Protein AF-0000000075217038 (afdb_homodimer)

pLDDT: mean 96.41, std 2.72, range [82.31, 98.81]

Foldseek 3Di:
DFFADADPVLLVVVLVVLLVVLLVQAPFEWEFDDAEQFAAEEEEAAADPCVVSLVLLCCVAGNVFQEAEEAAPVVCVVPVVSSRSRYDHAHPPDPVRNVVVLVVLLVCSLVRGHYYYHQLRDHDHLPDDQRDGDLSSLVSCVSNVHWYWYKYWDKDCPPHPHIYIYIYTDDTDHSVPADDDDSVVSRVRVSVVNRVVNVVRVVCVVVVVRVSIDTDSSHRD/DFFADADPVLLVVVLVVLLVVLLVQAPFEWEFDDAEQFAAEEEEAAADPCVVSLVLLCCVAGNVFQEAEEAAPVVCVVPVVSSRSRYDYAHPPDPVRNVVVLVVLLVCSLVRGHYYYHQLRDHDHLPDDQRDGDLSSLVSCVSNVHWYWYKYWDKDCPPHPHIYIYIYTDDTDHSVPADDDDSVVSRVRVSVVNRVVNVVRVVCVVVVVRVSIDTDSSHRD

Solvent-accessible surface area (backbone atoms only — not comparable to full-atom values): 22590 Å² total; per-residue (Å²): 118,51,72,50,54,66,32,73,68,55,42,53,55,46,50,56,50,48,24,50,49,48,52,73,60,29,69,45,35,32,39,27,66,68,84,57,78,63,58,30,37,36,36,33,70,37,32,44,56,53,49,65,59,50,50,52,34,40,27,58,50,68,31,63,45,66,47,29,34,61,36,49,40,69,54,40,68,75,41,54,70,42,22,33,59,22,25,23,22,32,41,89,88,39,70,70,44,37,51,52,33,44,50,49,52,23,51,42,39,65,70,63,23,22,39,37,39,42,44,54,78,51,74,40,40,79,82,61,73,76,57,60,64,51,51,60,59,54,53,32,31,55,75,38,70,36,37,35,33,41,33,25,73,47,72,48,44,48,80,34,88,38,33,32,39,40,37,40,38,44,70,74,38,47,62,90,75,43,63,56,94,47,60,67,44,33,34,51,43,50,27,50,52,49,37,51,48,37,50,48,51,49,51,30,59,60,68,65,57,59,81,74,43,39,60,31,60,54,58,52,106,119,51,72,49,53,68,32,73,67,54,41,52,54,47,49,56,51,48,25,51,49,50,51,73,60,28,69,44,33,33,39,26,67,65,84,58,77,64,59,29,39,36,35,34,70,38,33,41,55,54,49,65,61,51,51,51,34,41,27,58,49,67,31,63,45,66,46,30,34,61,36,48,39,68,54,39,69,74,43,53,70,41,22,31,57,23,26,24,21,32,40,88,87,40,71,72,43,36,50,50,33,45,50,51,53,23,52,42,39,65,70,63,23,23,39,37,40,41,43,51,76,51,75,40,41,80,82,61,73,76,56,60,65,51,53,60,59,53,53,31,31,54,75,37,68,35,37,35,32,40,34,25,72,47,71,48,43,48,81,35,89,36,34,30,39,40,37,40,40,44,72,74,38,45,62,89,75,41,64,56,93,46,58,68,43,33,35,52,43,49,27,50,52,48,36,51,50,38,50,48,51,50,51,29,58,61,67,66,56,59,82,74,44,40,60,31,58,56,59,54,108

Structure (mmCIF, N/CA/C/O backbone):
data_AF-0000000075217038-model_v1
#
loop_
_entity.id
_entity.type
_entity.pdbx_description
1 polymer '1-acyl-sn-glycerol-3-phosphate acyltransferase'
#
loop_
_atom_site.group_PDB
_atom_site.id
_atom_site.type_symbol
_atom_site.label_atom_id
_atom_site.label_alt_id
_atom_site.label_comp_id
_atom_site.label_asym_id
_atom_site.label_entity_id
_atom_site.label_seq_id
_atom_site.pdbx_PDB_ins_code
_atom_site.Cartn_x
_atom_site.Cartn_y
_atom_site.Cartn_z
_atom_site.occupancy
_atom_site.B_iso_or_equiv
_atom_site.auth_seq_id
_atom_site.auth_comp_id
_atom_site.auth_asym_id
_atom_site.auth_atom_id
_atom_site.pdbx_PDB_model_num
ATOM 1 N N . MET A 1 1 ? 16.422 29.891 5.844 1 90.56 1 MET A N 1
ATOM 2 C CA . MET A 1 1 ? 15.031 29.453 5.77 1 90.56 1 MET A CA 1
ATOM 3 C C . MET A 1 1 ? 14.305 30.125 4.609 1 90.56 1 MET A C 1
ATOM 5 O O . MET A 1 1 ? 14.477 31.328 4.387 1 90.56 1 MET A O 1
ATOM 9 N N . ILE A 1 2 ? 13.648 29.359 3.803 1 92.81 2 ILE A N 1
ATOM 10 C CA . ILE A 1 2 ? 12.805 29.859 2.727 1 92.81 2 ILE A CA 1
ATOM 11 C C . ILE A 1 2 ? 11.367 30.016 3.225 1 92.81 2 ILE A C 1
ATOM 13 O O . ILE A 1 2 ? 10.727 29.031 3.604 1 92.81 2 ILE A O 1
ATOM 17 N N . LYS A 1 3 ? 10.883 31.25 3.178 1 95.44 3 LYS A N 1
ATOM 18 C CA . LYS A 1 3 ? 9.531 31.516 3.664 1 95.44 3 LYS A CA 1
ATOM 19 C C . LYS A 1 3 ? 8.492 31.234 2.584 1 95.44 3 LYS A C 1
ATOM 21 O O . LYS A 1 3 ? 8.805 31.25 1.393 1 95.44 3 LYS A O 1
ATOM 26 N N . ALA A 1 4 ? 7.234 31 3.023 1 96.19 4 ALA A N 1
ATOM 27 C CA . ALA A 1 4 ? 6.117 30.781 2.105 1 96.19 4 ALA A CA 1
ATOM 28 C C . ALA A 1 4 ? 5.781 32.062 1.349 1 96.19 4 ALA A C 1
ATOM 30 O O . ALA A 1 4 ? 6.004 33.156 1.854 1 96.19 4 ALA A O 1
ATOM 31 N N . LYS A 1 5 ? 5.375 31.953 0.187 1 95.5 5 LYS A N 1
ATOM 32 C CA . LYS A 1 5 ? 4.871 33.031 -0.648 1 95.5 5 LYS A CA 1
ATOM 33 C C . LYS A 1 5 ? 3.559 32.656 -1.324 1 95.5 5 LYS A C 1
ATOM 35 O O . LYS A 1 5 ? 3.516 32.438 -2.539 1 95.5 5 LYS A O 1
ATOM 40 N N . LYS A 1 6 ? 2.461 32.688 -0.575 1 96.44 6 LYS A N 1
ATOM 41 C CA . LYS A 1 6 ? 1.181 32.125 -1.015 1 96.44 6 LYS A CA 1
ATOM 42 C C . LYS A 1 6 ? 0.588 32.969 -2.15 1 96.44 6 LYS A C 1
ATOM 44 O O . LYS A 1 6 ? 0.735 34.188 -2.174 1 96.44 6 LYS A O 1
ATOM 49 N N . SER A 1 7 ? 0.036 32.281 -3.014 1 96.38 7 SER A N 1
ATOM 50 C CA . SER A 1 7 ? -0.733 32.875 -4.105 1 96.38 7 SER A CA 1
ATOM 51 C C . SER A 1 7 ? -2.135 32.281 -4.18 1 96.38 7 SER A C 1
ATOM 53 O O . SER A 1 7 ? -2.299 31.109 -4.504 1 96.38 7 SER A O 1
ATOM 55 N N . ARG A 1 8 ? -3.145 33.156 -3.941 1 95.06 8 ARG A N 1
ATOM 56 C CA . ARG A 1 8 ? -4.527 32.688 -3.898 1 95.06 8 ARG A CA 1
ATOM 57 C C . ARG A 1 8 ? -4.949 32.094 -5.234 1 95.06 8 ARG A C 1
ATOM 59 O O . ARG A 1 8 ? -5.645 31.078 -5.277 1 95.06 8 ARG A O 1
ATOM 66 N N . SER A 1 9 ? -4.508 32.75 -6.246 1 96.5 9 SER A N 1
ATOM 67 C CA . SER A 1 9 ? -4.844 32.25 -7.582 1 96.5 9 SER A CA 1
ATOM 68 C C . SER A 1 9 ? -4.18 30.922 -7.859 1 96.5 9 SER A C 1
ATOM 70 O O . SER A 1 9 ? -4.809 30.016 -8.422 1 96.5 9 SER A O 1
ATOM 72 N N . PHE A 1 10 ? -2.986 30.828 -7.488 1 96.69 10 PHE A N 1
ATOM 73 C CA . PHE A 1 10 ? -2.283 29.562 -7.688 1 96.69 10 PHE A CA 1
ATOM 74 C C . PHE A 1 10 ? -2.898 28.453 -6.84 1 96.69 10 PHE A C 1
ATOM 76 O O . PHE A 1 10 ? -3.066 27.328 -7.305 1 96.69 10 PHE A O 1
ATOM 83 N N . GLU A 1 11 ? -3.227 28.766 -5.617 1 96.94 11 GLU A N 1
ATOM 84 C CA . GLU A 1 11 ? -3.865 27.781 -4.742 1 96.94 11 GLU A CA 1
ATOM 85 C C . GLU A 1 11 ? -5.16 27.25 -5.355 1 96.94 11 GLU A C 1
ATOM 87 O O . GLU A 1 11 ? -5.438 26.062 -5.293 1 96.94 11 GLU A O 1
ATOM 92 N N . TRP A 1 12 ? -5.863 28.156 -5.91 1 95.88 12 TRP A N 1
ATOM 93 C CA . TRP A 1 12 ? -7.129 27.781 -6.531 1 95.88 12 TRP A CA 1
ATOM 94 C C . TRP A 1 12 ? -6.898 26.859 -7.727 1 95.88 12 TRP A C 1
ATOM 96 O O . TRP A 1 12 ? -7.48 25.781 -7.801 1 95.88 12 TRP A O 1
ATOM 106 N N . MET A 1 13 ? -6.02 27.312 -8.578 1 97.06 13 MET A N 1
ATOM 107 C CA . MET A 1 13 ? -5.715 26.5 -9.758 1 97.06 13 MET A CA 1
ATOM 108 C C . MET A 1 13 ? -5.164 25.141 -9.352 1 97.06 13 MET A C 1
ATOM 110 O O . MET A 1 13 ? -5.559 24.125 -9.914 1 97.06 13 MET A O 1
ATOM 114 N N . PHE A 1 14 ? -4.297 25.172 -8.414 1 96.94 14 PHE A N 1
ATOM 115 C CA . PHE A 1 14 ? -3.662 23.938 -7.992 1 96.94 14 PHE A CA 1
ATOM 116 C C . PHE A 1 14 ? -4.68 23 -7.348 1 96.94 14 PHE A C 1
ATOM 118 O O . PHE A 1 14 ? -4.59 21.781 -7.496 1 96.94 14 PHE A O 1
ATOM 125 N N . SER A 1 15 ? -5.641 23.531 -6.605 1 96.56 15 SER A N 1
ATOM 126 C CA . SER A 1 15 ? -6.637 22.688 -5.953 1 96.56 15 SER A CA 1
ATOM 127 C C . SER A 1 15 ? -7.469 21.922 -6.977 1 96.56 15 SER A C 1
ATOM 129 O O . SER A 1 15 ? -7.84 20.766 -6.75 1 96.56 15 SER A O 1
ATOM 131 N N . LEU A 1 16 ? -7.777 22.531 -8.141 1 96.25 16 LEU A N 1
ATOM 132 C CA . LEU A 1 16 ? -8.5 21.844 -9.211 1 96.25 16 LEU A CA 1
ATOM 133 C C . LEU A 1 16 ? -7.664 20.719 -9.797 1 96.25 16 LEU A C 1
ATOM 135 O O . LEU A 1 16 ? -8.164 19.609 -9.977 1 96.25 16 LEU A O 1
ATOM 139 N N . TYR A 1 17 ? -6.492 21.109 -10.023 1 97.31 17 TYR A N 1
ATOM 140 C CA . TYR A 1 17 ? -5.559 20.125 -10.555 1 97.31 17 TYR A CA 1
ATOM 141 C C . TYR A 1 17 ? -5.391 18.953 -9.578 1 97.31 17 TYR A C 1
ATOM 143 O O . TYR A 1 17 ? -5.453 17.797 -9.977 1 97.31 17 TYR A O 1
ATOM 151 N N . ASN A 1 18 ? -5.121 19.281 -8.297 1 96.88 18 ASN A N 1
ATOM 152 C CA . ASN A 1 18 ? -4.891 18.25 -7.289 1 96.88 18 ASN A CA 1
ATOM 153 C C . ASN A 1 18 ? -6.125 17.375 -7.09 1 96.88 18 ASN A C 1
ATOM 155 O O . ASN A 1 18 ? -6.012 16.188 -6.84 1 96.88 18 ASN A O 1
ATOM 159 N N . THR A 1 19 ? -7.309 17.969 -7.156 1 97.25 19 THR A N 1
ATOM 160 C CA . THR A 1 19 ? -8.531 17.172 -7.082 1 97.25 19 THR A CA 1
ATOM 161 C C . THR A 1 19 ? -8.586 16.156 -8.211 1 97.25 19 THR A C 1
ATOM 163 O O . THR A 1 19 ? -8.867 14.977 -7.977 1 97.25 19 THR A O 1
ATOM 166 N N . TRP A 1 20 ? -8.297 16.672 -9.375 1 97.38 20 TRP A N 1
ATOM 167 C CA . TRP A 1 20 ? -8.25 15.766 -10.523 1 97.38 20 TRP A CA 1
ATOM 168 C C . TRP A 1 20 ? -7.219 14.664 -10.312 1 97.38 20 TRP A C 1
ATOM 170 O O . TRP A 1 20 ? -7.5 13.492 -10.547 1 97.38 20 TRP A O 1
ATOM 180 N N . LEU A 1 21 ? -6.066 15.07 -9.867 1 96.94 21 LEU A N 1
ATOM 181 C CA . LEU A 1 21 ? -4.969 14.133 -9.656 1 96.94 21 LEU A CA 1
ATOM 182 C C . LEU A 1 21 ? -5.348 13.07 -8.625 1 96.94 21 LEU A C 1
ATOM 184 O O . LEU A 1 21 ? -5.098 11.883 -8.836 1 96.94 21 LEU A O 1
ATOM 188 N N . LEU A 1 22 ? -5.934 13.43 -7.496 1 97.44 22 LEU A N 1
ATOM 189 C CA . LEU A 1 22 ? -6.355 12.508 -6.449 1 97.44 22 LEU A CA 1
ATOM 190 C C . LEU A 1 22 ? -7.441 11.562 -6.965 1 97.44 22 LEU A C 1
ATOM 192 O O . LEU A 1 22 ? -7.391 10.359 -6.711 1 97.44 22 LEU A O 1
ATOM 196 N N . ARG A 1 23 ? -8.359 12.07 -7.777 1 96.5 23 ARG A N 1
ATOM 197 C CA . ARG A 1 23 ? -9.477 11.281 -8.281 1 96.5 23 ARG A CA 1
ATOM 198 C C . ARG A 1 23 ? -9.008 10.25 -9.297 1 96.5 23 ARG A C 1
ATOM 200 O O . ARG A 1 23 ? -9.586 9.164 -9.406 1 96.5 23 ARG A O 1
ATOM 207 N N . THR A 1 24 ? -7.984 10.617 -9.992 1 96.5 24 THR A N 1
ATOM 208 C CA . THR A 1 24 ? -7.531 9.711 -11.039 1 96.5 24 THR A CA 1
ATOM 209 C C . THR A 1 24 ? -6.484 8.742 -10.5 1 96.5 24 THR A C 1
ATOM 211 O O . THR A 1 24 ? -6.23 7.695 -11.102 1 96.5 24 THR A O 1
ATOM 214 N N . SER A 1 25 ? -5.867 9.062 -9.398 1 97.38 25 SER A N 1
ATOM 215 C CA . SER A 1 25 ? -4.789 8.234 -8.867 1 97.38 25 SER A CA 1
ATOM 216 C C . SER A 1 25 ? -5.316 7.207 -7.871 1 97.38 25 SER A C 1
ATOM 218 O O . SER A 1 25 ? -4.68 6.176 -7.641 1 97.38 25 SER A O 1
ATOM 220 N N . PHE A 1 26 ? -6.465 7.5 -7.223 1 98.06 26 PHE A N 1
ATOM 221 C CA . PHE A 1 26 ? -6.984 6.629 -6.176 1 98.06 26 PHE A CA 1
ATOM 222 C C . PHE A 1 26 ? -8.375 6.125 -6.531 1 98.06 26 PHE A C 1
ATOM 224 O O . PHE A 1 26 ? -9.156 6.84 -7.172 1 98.06 26 PHE A O 1
ATOM 231 N N . HIS A 1 27 ? -8.656 4.859 -6.133 1 97.69 27 HIS A N 1
ATOM 232 C CA . HIS A 1 27 ? -10.008 4.336 -6.281 1 97.69 27 HIS A CA 1
ATOM 233 C C . HIS A 1 27 ? -11 5.105 -5.418 1 97.69 27 HIS A C 1
ATOM 235 O O . HIS A 1 27 ? -12.086 5.453 -5.875 1 97.69 27 HIS A O 1
ATOM 241 N N . ARG A 1 28 ? -10.594 5.324 -4.16 1 97.31 28 ARG A N 1
ATOM 242 C CA . ARG A 1 28 ? -11.422 6.062 -3.217 1 97.31 28 ARG A CA 1
ATOM 243 C C . ARG A 1 28 ? -10.57 6.691 -2.117 1 97.31 28 ARG A C 1
ATOM 245 O O . ARG A 1 28 ? -9.531 6.145 -1.737 1 97.31 28 ARG A O 1
ATOM 252 N N . LEU A 1 29 ? -11.023 7.797 -1.662 1 98.31 29 LEU A N 1
ATOM 253 C CA . LEU A 1 29 ? -10.484 8.445 -0.471 1 98.31 29 LEU A CA 1
ATOM 254 C C . LEU A 1 29 ? -11.484 8.383 0.679 1 98.31 29 LEU A C 1
ATOM 256 O O . LEU A 1 29 ? -12.688 8.57 0.473 1 98.31 29 LEU A O 1
ATOM 260 N N . HIS A 1 30 ? -11.008 8.086 1.833 1 98.5 30 HIS A N 1
ATOM 261 C CA . HIS A 1 30 ? -11.852 7.914 3.01 1 98.5 30 HIS A CA 1
ATOM 262 C C . HIS A 1 30 ? -11.398 8.812 4.152 1 98.5 30 HIS A C 1
ATOM 264 O O . HIS A 1 30 ? -10.195 8.938 4.41 1 98.5 30 HIS A O 1
ATOM 270 N N . VAL A 1 31 ? -12.359 9.445 4.805 1 98.38 31 VAL A N 1
ATOM 271 C CA . VAL A 1 31 ? -12.055 10.289 5.957 1 98.38 31 VAL A CA 1
ATOM 272 C C . VAL A 1 31 ? -12.922 9.875 7.145 1 98.38 31 VAL A C 1
ATOM 274 O O . VAL A 1 31 ? -14.102 9.578 6.984 1 98.38 31 VAL A O 1
ATOM 277 N N . ARG A 1 32 ? -12.336 9.781 8.273 1 98.31 32 ARG A N 1
ATOM 278 C CA . ARG A 1 32 ? -13.078 9.594 9.508 1 98.31 32 ARG A CA 1
ATOM 279 C C . ARG A 1 32 ? -12.609 10.57 10.586 1 98.31 32 ARG A C 1
ATOM 281 O O . ARG A 1 32 ? -11.484 11.07 10.531 1 98.31 32 ARG A O 1
ATOM 288 N N . GLY A 1 33 ? -13.414 10.82 11.562 1 97.56 33 GLY A N 1
ATOM 289 C CA . GLY A 1 33 ? -13.117 11.742 12.648 1 97.56 33 GLY A CA 1
ATOM 290 C C . GLY A 1 33 ? -13.844 13.07 12.516 1 97.56 33 GLY A C 1
ATOM 291 O O . GLY A 1 33 ? -14.547 13.305 11.531 1 97.56 33 GLY A O 1
ATOM 292 N N . ARG A 1 34 ? -13.672 13.914 13.484 1 95.25 34 ARG A N 1
ATOM 293 C CA . ARG A 1 34 ? -14.359 15.195 13.531 1 95.25 34 ARG A CA 1
ATOM 294 C C . ARG A 1 34 ? -13.555 16.281 12.812 1 95.25 34 ARG A C 1
ATOM 296 O O . ARG A 1 34 ? -12.367 16.453 13.086 1 95.25 34 ARG A O 1
ATOM 303 N N . ILE A 1 35 ? -14.227 16.969 11.938 1 93.88 35 ILE A N 1
ATOM 304 C CA . ILE A 1 35 ? -13.594 18.078 11.219 1 93.88 35 ILE A CA 1
ATOM 305 C C . ILE A 1 35 ? -13.43 19.281 12.148 1 93.88 35 ILE A C 1
ATOM 307 O O . ILE A 1 35 ? -14.375 19.672 12.828 1 93.88 35 ILE A O 1
ATOM 311 N N . VAL A 1 36 ? -12.25 19.766 12.172 1 87.69 36 VAL A N 1
ATOM 312 C CA . VAL A 1 36 ? -11.938 20.922 13.008 1 87.69 36 VAL A CA 1
ATOM 313 C C . VAL A 1 36 ? -11.758 22.156 12.133 1 87.69 36 VAL A C 1
ATOM 315 O O . VAL A 1 36 ? -11.109 22.094 11.078 1 87.69 36 VAL A O 1
ATOM 318 N N . ARG A 1 37 ? -12.344 23.297 12.539 1 88.44 37 ARG A N 1
ATOM 319 C CA . ARG A 1 37 ? -12.25 24.5 11.719 1 88.44 37 ARG A CA 1
ATOM 320 C C . ARG A 1 37 ? -11.641 25.656 12.508 1 88.44 37 ARG A C 1
ATOM 322 O O . ARG A 1 37 ? -12.086 26.797 12.398 1 88.44 37 ARG A O 1
ATOM 329 N N . THR A 1 38 ? -10.75 25.344 13.367 1 91.25 38 THR A N 1
ATOM 330 C CA . THR A 1 38 ? -9.969 26.344 14.102 1 91.25 38 THR A CA 1
ATOM 331 C C . THR A 1 38 ? -8.484 26.203 13.773 1 91.25 38 THR A C 1
ATOM 333 O O . THR A 1 38 ? -8.023 25.109 13.422 1 91.25 38 THR A O 1
ATOM 336 N N . PRO A 1 39 ? -7.824 27.375 13.82 1 95.38 39 PRO A N 1
ATOM 337 C CA . PRO A 1 39 ? -6.379 27.281 13.602 1 95.38 39 PRO A CA 1
ATOM 338 C C . PRO A 1 39 ? -5.707 26.266 14.531 1 95.38 39 PRO A C 1
ATOM 340 O O . PRO A 1 39 ? -6.02 26.219 15.727 1 95.38 39 PRO A O 1
ATOM 343 N N . ALA A 1 40 ? -4.902 25.438 14.008 1 98.12 40 ALA A N 1
ATOM 344 C CA . ALA A 1 40 ? -4.277 24.359 14.766 1 98.12 40 ALA A CA 1
ATOM 345 C C . ALA A 1 40 ? -2.949 23.953 14.141 1 98.12 40 ALA A C 1
ATOM 347 O O . ALA A 1 40 ? -2.623 24.375 13.023 1 98.12 40 ALA A O 1
ATOM 348 N N . LEU A 1 41 ? -2.217 23.281 14.914 1 98.69 41 LEU A N 1
ATOM 349 C CA . LEU A 1 41 ? -1.067 22.547 14.398 1 98.69 41 LEU A CA 1
ATOM 350 C C . LEU A 1 41 ? -1.466 21.141 13.977 1 98.69 41 LEU A C 1
ATOM 352 O O . LEU A 1 41 ? -1.798 20.297 14.828 1 98.69 41 LEU A O 1
ATOM 356 N N . TYR A 1 42 ? -1.472 20.891 12.672 1 98.62 42 TYR A N 1
ATOM 357 C CA . TYR A 1 42 ? -1.784 19.562 12.156 1 98.62 42 TYR A CA 1
ATOM 358 C C . TYR A 1 42 ? -0.527 18.703 12.062 1 98.62 42 TYR A C 1
ATOM 360 O O . TYR A 1 42 ? 0.489 19.141 11.516 1 98.62 42 TYR A O 1
ATOM 368 N N . VAL A 1 43 ? -0.59 17.5 12.648 1 98.75 43 VAL A N 1
ATOM 369 C CA . VAL A 1 43 ? 0.538 16.578 12.586 1 98.75 43 VAL A CA 1
ATOM 370 C C . VAL A 1 43 ? 0.079 15.242 12.008 1 98.75 43 VAL A C 1
ATOM 372 O O . VAL A 1 43 ? -1.013 14.766 12.32 1 98.75 43 VAL A O 1
ATOM 375 N N . ALA A 1 44 ? 0.861 14.664 11.148 1 98.62 44 ALA A N 1
ATOM 376 C CA . ALA A 1 44 ? 0.54 13.367 10.547 1 98.62 44 ALA A CA 1
ATOM 377 C C . ALA A 1 44 ? 1.801 12.539 10.32 1 98.62 44 ALA A C 1
ATOM 379 O O . ALA A 1 44 ? 2.914 13.078 10.344 1 98.62 44 ALA A O 1
ATOM 380 N N . ASN A 1 45 ? 1.609 11.211 10.219 1 98.5 45 ASN A N 1
ATOM 381 C CA . ASN A 1 45 ? 2.713 10.383 9.742 1 98.5 45 ASN A CA 1
ATOM 382 C C . ASN A 1 45 ? 3.111 10.75 8.32 1 98.5 45 ASN A C 1
ATOM 384 O O . ASN A 1 45 ? 2.293 11.258 7.551 1 98.5 45 ASN A O 1
ATOM 388 N N . HIS A 1 46 ? 4.301 10.562 8 1 97.75 46 HIS A N 1
ATOM 389 C CA . HIS A 1 46 ? 4.871 10.875 6.695 1 97.75 46 HIS A CA 1
ATOM 390 C C . HIS A 1 46 ? 5.359 9.617 5.992 1 97.75 46 HIS A C 1
ATOM 392 O O . HIS A 1 46 ? 6.516 9.219 6.148 1 97.75 46 HIS A O 1
ATOM 398 N N . SER A 1 47 ? 4.469 9.094 5.102 1 96.56 47 SER A N 1
ATOM 399 C CA . SER A 1 47 ? 4.809 7.77 4.586 1 96.56 47 SER A CA 1
ATOM 400 C C . SER A 1 47 ? 4.684 7.723 3.064 1 96.56 47 SER A C 1
ATOM 402 O O . SER A 1 47 ? 4.766 6.648 2.463 1 96.56 47 SER A O 1
ATOM 404 N N . SER A 1 48 ? 4.422 8.875 2.482 1 95.62 48 SER A N 1
ATOM 405 C CA . SER A 1 48 ? 4.16 8.812 1.047 1 95.62 48 SER A CA 1
ATOM 406 C C . SER A 1 48 ? 4.434 10.156 0.375 1 95.62 48 SER A C 1
ATOM 408 O O . SER A 1 48 ? 4.371 11.203 1.021 1 95.62 48 SER A O 1
ATOM 410 N N . TRP A 1 49 ? 4.613 10.086 -0.919 1 94.06 49 TRP A N 1
ATOM 411 C CA . TRP A 1 49 ? 4.707 11.242 -1.805 1 94.06 49 TRP A CA 1
ATOM 412 C C . TRP A 1 49 ? 3.424 12.062 -1.758 1 94.06 49 TRP A C 1
ATOM 414 O O . TRP A 1 49 ? 3.453 13.281 -1.967 1 94.06 49 TRP A O 1
ATOM 424 N N . TRP A 1 50 ? 2.334 11.508 -1.368 1 96.75 50 TRP A N 1
ATOM 425 C CA . TRP A 1 50 ? 1 12.094 -1.455 1 96.75 50 TRP A CA 1
ATOM 426 C C . TRP A 1 50 ? 0.684 12.914 -0.208 1 96.75 50 TRP A C 1
ATOM 428 O O . TRP A 1 50 ? -0.266 13.703 -0.199 1 96.75 50 TRP A O 1
ATOM 438 N N . ASP A 1 51 ? 1.433 12.773 0.826 1 97.06 51 ASP A N 1
ATOM 439 C CA . ASP A 1 51 ? 1.083 13.32 2.133 1 97.06 51 ASP A CA 1
ATOM 440 C C . ASP A 1 51 ? 0.841 14.828 2.051 1 97.06 51 ASP A C 1
ATOM 442 O O . ASP A 1 51 ? -0.187 15.328 2.518 1 97.06 51 ASP A O 1
ATOM 446 N N . GLY A 1 52 ? 1.801 15.539 1.411 1 96.25 52 GLY A N 1
ATOM 447 C CA . GLY A 1 52 ? 1.664 16.984 1.312 1 96.25 52 GLY A CA 1
ATOM 448 C C . GLY A 1 52 ? 0.469 17.406 0.483 1 96.25 52 GLY A C 1
ATOM 449 O O . GLY A 1 52 ? -0.214 18.375 0.826 1 96.25 52 GLY A O 1
ATOM 450 N N . LEU A 1 53 ? 0.19 16.719 -0.556 1 96.75 53 LEU A N 1
ATOM 451 C CA . LEU A 1 53 ? -0.915 17.047 -1.451 1 96.75 53 LEU A CA 1
ATOM 452 C C . LEU A 1 53 ? -2.258 16.797 -0.773 1 96.75 53 LEU A C 1
ATOM 454 O O . LEU A 1 53 ? -3.199 17.578 -0.943 1 96.75 53 LEU A O 1
ATOM 458 N N . ILE A 1 54 ? -2.309 15.711 0.007 1 97.62 54 ILE A N 1
ATOM 459 C CA . ILE A 1 54 ? -3.514 15.391 0.765 1 97.62 54 ILE A CA 1
ATOM 460 C C . ILE A 1 54 ? -3.736 16.453 1.847 1 97.62 54 ILE A C 1
ATOM 462 O O . ILE A 1 54 ? -4.859 16.922 2.043 1 97.62 54 ILE A O 1
ATOM 466 N N . ALA A 1 55 ? -2.635 16.828 2.498 1 97.31 55 ALA A N 1
ATOM 467 C CA . ALA A 1 55 ? -2.719 17.859 3.527 1 97.31 55 ALA A CA 1
ATOM 468 C C . ALA A 1 55 ? -3.258 19.172 2.951 1 97.31 55 ALA A C 1
ATOM 470 O O . ALA A 1 55 ? -4.133 19.797 3.545 1 97.31 55 ALA A O 1
ATOM 471 N N . PHE A 1 56 ? -2.756 19.547 1.791 1 97.19 56 PHE A N 1
ATOM 472 C CA . PHE A 1 56 ? -3.211 20.766 1.114 1 97.19 56 PHE A CA 1
ATOM 473 C C . PHE A 1 56 ? -4.707 20.688 0.827 1 97.19 56 PHE A C 1
ATOM 475 O O . PHE A 1 56 ? -5.445 21.625 1.112 1 97.19 56 PHE A O 1
ATOM 482 N N . GLN A 1 57 ? -5.086 19.562 0.331 1 97.25 57 GLN A N 1
ATOM 483 C CA . GLN A 1 57 ? -6.484 19.391 -0.053 1 97.25 57 GLN A CA 1
ATOM 484 C C . GLN A 1 57 ? -7.398 19.406 1.172 1 97.25 57 GLN A C 1
ATOM 486 O O . GLN A 1 57 ? -8.492 19.984 1.135 1 97.25 57 GLN A O 1
ATOM 491 N N . LEU A 1 58 ? -7 18.734 2.24 1 97.12 58 LEU A N 1
ATOM 492 C CA . LEU A 1 58 ? -7.758 18.734 3.488 1 97.12 58 LEU A CA 1
ATOM 493 C C . LEU A 1 58 ? -7.93 20.156 4.008 1 97.12 58 LEU A C 1
ATOM 495 O O . LEU A 1 58 ? -9.031 20.562 4.387 1 97.12 58 LEU A O 1
ATOM 499 N N . SER A 1 59 ? -6.832 20.906 3.982 1 96.38 59 SER A N 1
ATOM 500 C CA . SER A 1 59 ? -6.848 22.281 4.488 1 96.38 59 SER A CA 1
ATOM 501 C C . SER A 1 59 ? -7.836 23.141 3.711 1 96.38 59 SER A C 1
ATOM 503 O O . SER A 1 59 ? -8.586 23.922 4.305 1 96.38 59 SER A O 1
ATOM 505 N N . ARG A 1 60 ? -7.859 22.938 2.451 1 95.19 60 ARG A N 1
ATOM 506 C CA . ARG A 1 60 ? -8.664 23.781 1.577 1 95.19 60 ARG A CA 1
ATOM 507 C C . ARG A 1 60 ? -10.141 23.438 1.674 1 95.19 60 ARG A C 1
ATOM 509 O O . ARG A 1 60 ? -10.984 24.312 1.812 1 95.19 60 ARG A O 1
ATOM 516 N N . PHE A 1 61 ? -10.43 22.156 1.68 1 95.62 61 PHE A N 1
ATOM 517 C CA . PHE A 1 61 ? -11.82 21.797 1.41 1 95.62 61 PHE A CA 1
ATOM 518 C C . PHE A 1 61 ? -12.492 21.266 2.672 1 95.62 61 PHE A C 1
ATOM 520 O O . PHE A 1 61 ? -13.711 21.375 2.818 1 95.62 61 PHE A O 1
ATOM 527 N N . LEU A 1 62 ? -11.734 20.688 3.533 1 95.44 62 LEU A N 1
ATOM 528 C CA . LEU A 1 62 ? -12.375 20.125 4.723 1 95.44 62 LEU A CA 1
ATOM 529 C C . LEU A 1 62 ? -12.203 21.062 5.914 1 95.44 62 LEU A C 1
ATOM 531 O O . LEU A 1 62 ? -13.188 21.453 6.551 1 95.44 62 LEU A O 1
ATOM 535 N N . PHE A 1 63 ? -10.945 21.438 6.148 1 95.81 63 PHE A N 1
ATOM 536 C CA . PHE A 1 63 ? -10.695 22.281 7.309 1 95.81 63 PHE A CA 1
ATOM 537 C C . PHE A 1 63 ? -10.984 23.75 6.996 1 95.81 63 PHE A C 1
ATOM 539 O O . PHE A 1 63 ? -11.289 24.531 7.895 1 95.81 63 PHE A O 1
ATOM 546 N N . GLN A 1 64 ? -10.836 24.156 5.707 1 94.25 64 GLN A N 1
ATOM 547 C CA . GLN A 1 64 ? -11.086 25.516 5.242 1 94.25 64 GLN A CA 1
ATOM 548 C C . GLN A 1 64 ? -10.289 26.516 6.059 1 94.25 64 GLN A C 1
ATOM 550 O O . GLN A 1 64 ? -10.844 27.516 6.551 1 94.25 64 GLN A O 1
ATOM 555 N N . GLN A 1 65 ? -9.016 26.188 6.195 1 93 65 GLN A N 1
ATOM 556 C CA . GLN A 1 65 ? -8.078 27.031 6.938 1 93 65 GLN A CA 1
ATOM 557 C C . GLN A 1 65 ? -6.957 27.531 6.035 1 93 65 GLN A C 1
ATOM 559 O O . GLN A 1 65 ? -6.605 26.891 5.051 1 93 65 GLN A O 1
ATOM 564 N N . ASN A 1 66 ? -6.539 28.719 6.375 1 96 66 ASN A N 1
ATOM 565 C CA . ASN A 1 66 ? -5.293 29.188 5.773 1 96 66 ASN A CA 1
ATOM 566 C C . ASN A 1 66 ? -4.082 28.469 6.355 1 96 66 ASN A C 1
ATOM 568 O O . ASN A 1 66 ? -3.562 28.844 7.402 1 96 66 ASN A O 1
ATOM 572 N N . SER A 1 67 ? -3.656 27.438 5.613 1 96.94 67 SER A N 1
ATOM 573 C CA . SER A 1 67 ? -2.674 26.516 6.188 1 96.94 67 SER A CA 1
ATOM 574 C C . SER A 1 67 ? -1.323 26.656 5.492 1 96.94 67 SER A C 1
ATOM 576 O O . SER A 1 67 ? -1.261 26.875 4.281 1 96.94 67 SER A O 1
ATOM 578 N N . TYR A 1 68 ? -0.347 26.547 6.297 1 98.25 68 TYR A N 1
ATOM 579 C CA . TYR A 1 68 ? 1.042 26.469 5.859 1 98.25 68 TYR A CA 1
ATOM 580 C C . TYR A 1 68 ? 1.644 25.109 6.211 1 98.25 68 TYR A C 1
ATOM 582 O O . TYR A 1 68 ? 1.101 24.375 7.047 1 98.25 68 TYR A O 1
ATOM 590 N N . ALA A 1 69 ? 2.701 24.766 5.465 1 98.19 69 ALA A N 1
ATOM 591 C CA . ALA A 1 69 ? 3.297 23.453 5.723 1 98.19 69 ALA A CA 1
ATOM 592 C C . ALA A 1 69 ? 4.82 23.547 5.766 1 98.19 69 ALA A C 1
ATOM 594 O O . ALA A 1 69 ? 5.438 24.156 4.891 1 98.19 69 ALA A O 1
ATOM 595 N N . MET A 1 70 ? 5.375 22.984 6.805 1 97.31 70 MET A N 1
ATOM 596 C CA . MET A 1 70 ? 6.828 22.922 6.945 1 97.31 70 MET A CA 1
ATOM 597 C C . MET A 1 70 ? 7.414 21.766 6.148 1 97.31 70 MET A C 1
ATOM 599 O O . MET A 1 70 ? 6.93 20.641 6.242 1 97.31 70 MET A O 1
ATOM 603 N N . MET A 1 71 ? 8.422 22.078 5.371 1 95.25 71 MET A N 1
ATOM 604 C CA . MET A 1 71 ? 9.094 21.094 4.543 1 95.25 71 MET A CA 1
ATOM 605 C C . MET A 1 71 ? 10.609 21.25 4.625 1 95.25 71 MET A C 1
ATOM 607 O O . MET A 1 71 ? 11.109 22.328 4.949 1 95.25 71 MET A O 1
ATOM 611 N N . SER A 1 72 ? 11.297 20.062 4.312 1 94.62 72 SER A N 1
ATOM 612 C CA . SER A 1 72 ? 12.75 20.172 4.234 1 94.62 72 SER A CA 1
ATOM 613 C C . SER A 1 72 ? 13.164 21.203 3.189 1 94.62 72 SER A C 1
ATOM 615 O O . SER A 1 72 ? 12.523 21.328 2.145 1 94.62 72 SER A O 1
ATOM 617 N N . GLU A 1 73 ? 14.234 21.828 3.543 1 94.5 73 GLU A N 1
ATOM 618 C CA . GLU A 1 73 ? 14.711 22.828 2.598 1 94.5 73 GLU A CA 1
ATOM 619 C C . GLU A 1 73 ? 15.062 22.203 1.252 1 94.5 73 GLU A C 1
ATOM 621 O O . GLU A 1 73 ? 14.758 22.781 0.2 1 94.5 73 GLU A O 1
ATOM 626 N N . GLU A 1 74 ? 15.633 21.078 1.275 1 92.62 74 GLU A N 1
ATOM 627 C CA . GLU A 1 74 ? 15.953 20.359 0.05 1 92.62 74 GLU A CA 1
ATOM 628 C C . GLU A 1 74 ? 14.695 20.047 -0.752 1 92.62 74 GLU A C 1
ATOM 630 O O . GLU A 1 74 ? 14.68 20.188 -1.976 1 92.62 74 GLU A O 1
ATOM 635 N N . GLY A 1 75 ? 13.688 19.656 -0.095 1 91.38 75 GLY A N 1
ATOM 636 C CA . GLY A 1 75 ? 12.422 19.359 -0.752 1 91.38 75 GLY A CA 1
ATOM 637 C C . GLY A 1 75 ? 11.781 20.578 -1.386 1 91.38 75 GLY A C 1
ATOM 638 O O . GLY A 1 75 ? 11.281 20.516 -2.508 1 91.38 75 GLY A O 1
ATOM 639 N N . LEU A 1 76 ? 11.859 21.641 -0.667 1 94.12 76 LEU A N 1
ATOM 640 C CA . LEU A 1 76 ? 11.266 22.875 -1.171 1 94.12 76 LEU A CA 1
ATOM 641 C C . LEU A 1 76 ? 12.047 23.406 -2.367 1 94.12 76 LEU A C 1
ATOM 643 O O . LEU A 1 76 ? 11.461 23.984 -3.283 1 94.12 76 LEU A O 1
ATOM 647 N N . LYS A 1 77 ? 13.344 23.219 -2.352 1 93.25 77 LYS A N 1
ATOM 648 C CA . LYS A 1 77 ? 14.164 23.625 -3.49 1 93.25 77 LYS A CA 1
ATOM 649 C C . LYS A 1 77 ? 13.875 22.75 -4.711 1 93.25 77 LYS A C 1
ATOM 651 O O . LYS A 1 77 ? 13.867 23.234 -5.84 1 93.25 77 LYS A O 1
ATOM 656 N N . GLN A 1 78 ? 13.602 21.547 -4.453 1 91.31 78 GLN A N 1
ATOM 657 C CA . GLN A 1 78 ? 13.289 20.609 -5.527 1 91.31 78 GLN A CA 1
ATOM 658 C C . GLN A 1 78 ? 11.914 20.891 -6.125 1 91.31 78 GLN A C 1
ATOM 660 O O . GLN A 1 78 ? 11.719 20.766 -7.336 1 91.31 78 GLN A O 1
ATOM 665 N N . TYR A 1 79 ? 11.023 21.25 -5.25 1 91.69 79 TYR A N 1
ATOM 666 C CA . TYR A 1 79 ? 9.656 21.547 -5.668 1 91.69 79 TYR A CA 1
ATOM 667 C C . TYR A 1 79 ? 9.234 22.938 -5.199 1 91.69 79 TYR A C 1
ATOM 669 O O . TYR A 1 79 ? 8.391 23.078 -4.312 1 91.69 79 TYR A O 1
ATOM 677 N N . PRO A 1 80 ? 9.625 23.953 -5.887 1 92.44 80 PRO A N 1
ATOM 678 C CA . PRO A 1 80 ? 9.469 25.312 -5.406 1 92.44 80 PRO A CA 1
ATOM 679 C C . PRO A 1 80 ? 8.023 25.797 -5.449 1 92.44 80 PRO A C 1
ATOM 681 O O . PRO A 1 80 ? 7.66 26.75 -4.754 1 92.44 80 PRO A O 1
ATOM 684 N N . PHE A 1 81 ? 7.23 25.156 -6.262 1 92.69 81 PHE A N 1
ATOM 685 C CA . PHE A 1 81 ? 5.848 25.594 -6.359 1 92.69 81 PHE A CA 1
ATOM 686 C C . PHE A 1 81 ? 5.133 25.453 -5.023 1 92.69 81 PHE A C 1
ATOM 688 O O . PHE A 1 81 ? 4.098 26.078 -4.789 1 92.69 81 PHE A O 1
ATOM 695 N N . PHE A 1 82 ? 5.66 24.609 -4.125 1 95.5 82 PHE A N 1
ATOM 696 C CA . PHE A 1 82 ? 5.055 24.422 -2.811 1 95.5 82 PHE A CA 1
ATOM 697 C C . PHE A 1 82 ? 5.082 25.734 -2.023 1 95.5 82 PHE A C 1
ATOM 699 O O . PHE A 1 82 ? 4.242 25.953 -1.145 1 95.5 82 PHE A O 1
ATOM 706 N N . ARG A 1 83 ? 6.016 26.625 -2.311 1 96.25 83 ARG A N 1
ATOM 707 C CA . ARG A 1 83 ? 6.07 27.938 -1.664 1 96.25 83 ARG A CA 1
ATOM 708 C C . ARG A 1 83 ? 4.785 28.719 -1.895 1 96.25 83 ARG A C 1
ATOM 710 O O . ARG A 1 83 ? 4.289 29.391 -0.989 1 96.25 83 ARG A O 1
ATOM 717 N N . LYS A 1 84 ? 4.27 28.578 -3.061 1 97.12 84 LYS A N 1
ATOM 718 C CA . LYS A 1 84 ? 3.053 29.297 -3.432 1 97.12 84 LYS A CA 1
ATOM 719 C C . LYS A 1 84 ? 1.827 28.672 -2.768 1 97.12 84 LYS A C 1
ATOM 721 O O . LYS A 1 84 ? 0.751 29.266 -2.754 1 97.12 84 LYS A O 1
ATOM 726 N N . LEU A 1 85 ? 1.979 27.5 -2.217 1 97.19 85 LEU A N 1
ATOM 727 C CA . LEU A 1 85 ? 0.891 26.781 -1.549 1 97.19 85 LEU A CA 1
ATOM 728 C C . LEU A 1 85 ? 1.004 26.922 -0.034 1 97.19 85 LEU A C 1
ATOM 730 O O . LEU A 1 85 ? 0.21 26.344 0.707 1 97.19 85 LEU A O 1
ATOM 734 N N . GLY A 1 86 ? 2.053 27.656 0.372 1 97.5 86 GLY A N 1
ATOM 735 C CA . GLY A 1 86 ? 2.211 27.875 1.801 1 97.5 86 GLY A CA 1
ATOM 736 C C . GLY A 1 86 ? 3.363 27.094 2.4 1 97.5 86 GLY A C 1
ATOM 737 O O . GLY A 1 86 ? 3.539 27.062 3.621 1 97.5 86 GLY A O 1
ATOM 738 N N . GLY A 1 87 ? 4.137 26.438 1.55 1 97.81 87 GLY A N 1
ATOM 739 C CA . GLY A 1 87 ? 5.297 25.703 2.043 1 97.81 87 GLY A CA 1
ATOM 740 C C . GLY A 1 87 ? 6.426 26.625 2.486 1 97.81 87 GLY A C 1
ATOM 741 O O . GLY A 1 87 ? 6.695 27.641 1.847 1 97.81 87 GLY A O 1
ATOM 742 N N . PHE A 1 88 ? 7.035 26.297 3.609 1 97.69 88 PHE A N 1
ATOM 743 C CA . PHE A 1 88 ? 8.242 26.953 4.09 1 97.69 88 PHE A CA 1
ATOM 744 C C . PHE A 1 88 ? 9.258 25.938 4.594 1 97.69 88 PHE A C 1
ATOM 746 O O . PHE A 1 88 ? 8.898 24.797 4.906 1 97.69 88 PHE A O 1
ATOM 753 N N . SER A 1 89 ? 10.477 26.328 4.637 1 96.12 89 SER A N 1
ATOM 754 C CA . SER A 1 89 ? 11.508 25.312 4.754 1 96.12 89 SER A CA 1
ATOM 755 C C . SER A 1 89 ? 12.055 25.234 6.172 1 96.12 89 SER A C 1
ATOM 757 O O . SER A 1 89 ? 11.914 26.188 6.949 1 96.12 89 SER A O 1
ATOM 759 N N . ILE A 1 90 ? 12.57 24.156 6.41 1 95.81 90 ILE A N 1
ATOM 760 C CA . ILE A 1 90 ? 13.406 23.938 7.582 1 95.81 90 ILE A CA 1
ATOM 761 C C . ILE A 1 90 ? 14.727 23.297 7.164 1 95.81 90 ILE A C 1
ATOM 763 O O . ILE A 1 90 ? 14.75 22.422 6.289 1 95.81 90 ILE A O 1
ATOM 767 N N . ASP A 1 91 ? 15.773 23.766 7.668 1 93.62 91 ASP A N 1
ATOM 768 C CA . ASP A 1 91 ? 17.094 23.156 7.543 1 93.62 91 ASP A CA 1
ATOM 769 C C . ASP A 1 91 ? 17.531 22.531 8.859 1 93.62 91 ASP A C 1
ATOM 771 O O . ASP A 1 91 ? 17.891 23.234 9.805 1 93.62 91 ASP A O 1
ATOM 775 N N . ARG A 1 92 ? 17.672 21.156 8.844 1 89.31 92 ARG A N 1
ATOM 776 C CA . ARG A 1 92 ? 17.891 20.453 10.102 1 89.31 92 ARG A CA 1
ATOM 777 C C . ARG A 1 92 ? 19.375 20.297 10.398 1 89.31 92 ARG A C 1
ATOM 779 O O . ARG A 1 92 ? 19.766 19.688 11.398 1 89.31 92 ARG A O 1
ATOM 786 N N . THR A 1 93 ? 20.172 20.844 9.562 1 89.75 93 THR A N 1
ATOM 787 C CA . THR A 1 93 ? 21.609 20.688 9.734 1 89.75 93 THR A CA 1
ATOM 788 C C . THR A 1 93 ? 22.172 21.734 10.68 1 89.75 93 THR A C 1
ATOM 790 O O . THR A 1 93 ? 23.25 21.578 11.242 1 89.75 93 THR A O 1
ATOM 793 N N . LYS A 1 94 ? 21.531 22.859 10.914 1 89.81 94 LYS A N 1
ATOM 794 C CA . LYS A 1 94 ? 21.984 23.953 11.766 1 89.81 94 LYS A CA 1
ATOM 795 C C . LYS A 1 94 ? 20.922 24.328 12.805 1 89.81 94 LYS A C 1
ATOM 797 O O . LYS A 1 94 ? 19.797 24.672 12.453 1 89.81 94 LYS A O 1
ATOM 802 N N . ARG A 1 95 ? 21.297 24.281 14.016 1 90.88 95 ARG A N 1
ATOM 803 C CA . ARG A 1 95 ? 20.375 24.562 15.109 1 90.88 95 ARG A CA 1
ATOM 804 C C . ARG A 1 95 ? 19.703 25.922 14.93 1 90.88 95 ARG A C 1
ATOM 806 O O . ARG A 1 95 ? 18.484 26.031 15.109 1 90.88 95 ARG A O 1
ATOM 813 N N . LYS A 1 96 ? 20.453 26.969 14.625 1 93.25 96 LYS A N 1
ATOM 814 C CA . LYS A 1 96 ? 19.906 28.312 14.445 1 93.25 96 LYS A CA 1
ATOM 815 C C . LYS A 1 96 ? 18.812 28.328 13.383 1 93.25 96 LYS A C 1
ATOM 817 O O . LYS A 1 96 ? 17.797 29 13.539 1 93.25 96 LYS A O 1
ATOM 822 N N . GLU A 1 97 ? 19.031 27.641 12.312 1 93.06 97 GLU A N 1
ATOM 823 C CA . GLU A 1 97 ? 18.062 27.562 11.227 1 93.06 97 GLU A CA 1
ATOM 824 C C . GLU A 1 97 ? 16.812 26.812 11.648 1 93.06 97 GLU A C 1
ATOM 826 O O . GLU A 1 97 ? 15.695 27.156 11.242 1 93.06 97 GLU A O 1
ATOM 831 N N . ILE A 1 98 ? 16.953 25.766 12.43 1 95.19 98 ILE A N 1
ATOM 832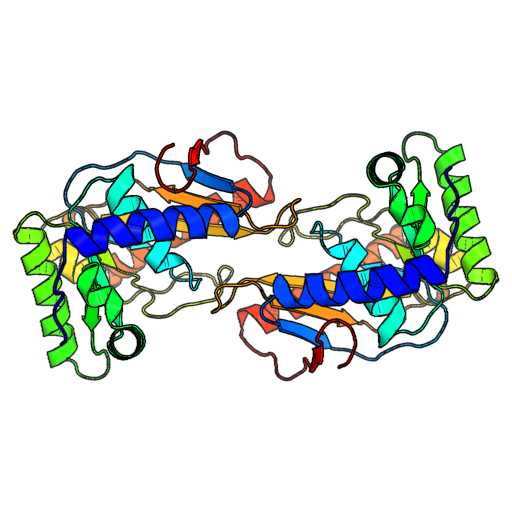 C CA . ILE A 1 98 ? 15.828 25.016 12.977 1 95.19 98 ILE A CA 1
ATOM 833 C C . ILE A 1 98 ? 14.93 25.969 13.781 1 95.19 98 ILE A C 1
ATOM 835 O O . ILE A 1 98 ? 13.719 26.016 13.562 1 95.19 98 ILE A O 1
ATOM 839 N N . MET A 1 99 ? 15.547 26.75 14.625 1 96.25 99 MET A N 1
ATOM 840 C CA . MET A 1 99 ? 14.797 27.641 15.5 1 96.25 99 MET A CA 1
ATOM 841 C C . MET A 1 99 ? 14.086 28.719 14.688 1 96.25 99 MET A C 1
ATOM 843 O O . MET A 1 99 ? 12.945 29.094 15 1 96.25 99 MET A O 1
ATOM 847 N N . LYS A 1 100 ? 14.719 29.172 13.711 1 96.75 100 LYS A N 1
ATOM 848 C CA . LYS A 1 100 ? 14.102 30.172 12.844 1 96.75 100 LYS A CA 1
ATOM 849 C C . LYS A 1 100 ? 12.82 29.641 12.219 1 96.75 100 LYS A C 1
ATOM 851 O O . LYS A 1 100 ? 11.805 30.328 12.188 1 96.75 100 LYS A O 1
ATOM 856 N N . SER A 1 101 ? 12.891 28.422 11.727 1 97.62 101 SER A N 1
ATOM 857 C CA . SER A 1 101 ? 11.727 27.812 11.094 1 97.62 101 SER A CA 1
ATOM 858 C C . SER A 1 101 ? 10.617 27.547 12.102 1 97.62 101 SER A C 1
ATOM 860 O O . SER A 1 101 ? 9.445 27.797 11.82 1 97.62 101 SER A O 1
ATOM 862 N N . LEU A 1 102 ? 10.977 27.078 13.273 1 98.19 102 LEU A N 1
ATOM 863 C CA . LEU A 1 102 ? 9.992 26.812 14.312 1 98.19 102 LEU A CA 1
ATOM 864 C C . LEU A 1 102 ? 9.336 28.109 14.781 1 98.19 102 LEU A C 1
ATOM 866 O O . LEU A 1 102 ? 8.117 28.141 14.984 1 98.19 102 LEU A O 1
ATOM 870 N N . ASP A 1 103 ? 10.117 29.125 14.914 1 98.12 103 ASP A N 1
ATOM 871 C CA . ASP A 1 103 ? 9.578 30.422 15.328 1 98.12 103 ASP A CA 1
ATOM 872 C C . ASP A 1 103 ? 8.648 30.984 14.266 1 98.12 103 ASP A C 1
ATOM 874 O O . ASP A 1 103 ? 7.641 31.625 14.594 1 98.12 103 ASP A O 1
ATOM 878 N N . TYR A 1 104 ? 9.047 30.781 13.055 1 98.06 104 TYR A N 1
ATOM 879 C CA . TYR A 1 104 ? 8.164 31.188 11.969 1 98.06 104 TYR A CA 1
ATOM 880 C C . TYR A 1 104 ? 6.828 30.469 12.055 1 98.06 104 TYR A C 1
ATOM 882 O O . TYR A 1 104 ? 5.77 31.078 11.906 1 98.06 104 TYR A O 1
ATOM 890 N N . ALA A 1 105 ? 6.844 29.188 12.289 1 98.56 105 ALA A N 1
ATOM 891 C CA . ALA A 1 105 ? 5.621 28.406 12.469 1 98.56 105 ALA A CA 1
ATOM 892 C C . ALA A 1 105 ? 4.777 28.953 13.609 1 98.56 105 ALA A C 1
ATOM 894 O O . ALA A 1 105 ? 3.561 29.109 13.484 1 98.56 105 ALA A O 1
ATOM 895 N N . VAL A 1 106 ? 5.43 29.297 14.68 1 98.62 106 VAL A N 1
ATOM 896 C CA . VAL A 1 106 ? 4.746 29.875 15.836 1 98.62 106 VAL A CA 1
ATOM 897 C C . VAL A 1 106 ? 4.062 31.172 15.438 1 98.62 106 VAL A C 1
ATOM 899 O O . VAL A 1 106 ? 2.896 31.406 15.781 1 98.62 106 VAL A O 1
ATOM 902 N N . SER A 1 107 ? 4.781 32 14.766 1 98.56 107 SER A N 1
ATOM 903 C CA . SER A 1 107 ? 4.23 33.312 14.375 1 98.56 107 SER A CA 1
ATOM 904 C C . SER A 1 107 ? 3.002 33.125 13.484 1 98.56 107 SER A C 1
ATOM 906 O O . SER A 1 107 ? 2.029 33.875 13.625 1 98.56 107 SER A O 1
ATOM 908 N N . LEU A 1 108 ? 3.057 32.156 12.562 1 98.31 108 LEU A N 1
ATOM 909 C CA . LEU A 1 108 ? 1.917 31.875 11.695 1 98.31 108 LEU A CA 1
ATOM 910 C C . LEU A 1 108 ? 0.699 31.469 12.508 1 98.31 108 LEU A C 1
ATOM 912 O O . LEU A 1 108 ? -0.407 31.953 12.281 1 98.31 108 LEU A O 1
ATOM 916 N N . LEU A 1 109 ? 0.934 30.625 13.43 1 98.31 109 LEU A N 1
ATOM 917 C CA . LEU A 1 109 ? -0.147 30.141 14.281 1 98.31 109 LEU A CA 1
ATOM 918 C C . LEU A 1 109 ? -0.719 31.266 15.133 1 98.31 109 LEU A C 1
ATOM 920 O O . LEU A 1 109 ? -1.938 31.391 15.273 1 98.31 109 LEU A O 1
ATOM 924 N N . CYS A 1 110 ? 0.115 32.125 15.633 1 98.06 110 CYS A N 1
ATOM 925 C CA . CYS A 1 110 ? -0.318 33.25 16.438 1 98.06 110 CYS A CA 1
ATOM 926 C C . CYS A 1 110 ? -1.112 34.25 15.602 1 98.06 110 CYS A C 1
ATOM 928 O O . CYS A 1 110 ? -1.968 34.969 16.125 1 98.06 110 CYS A O 1
ATOM 930 N N . ASP A 1 111 ? -0.828 34.25 14.344 1 97.69 111 ASP A N 1
ATOM 931 C CA . ASP A 1 111 ? -1.532 35.125 13.422 1 97.69 111 ASP A CA 1
ATOM 932 C C . ASP A 1 111 ? -2.852 34.531 12.961 1 97.69 111 ASP A C 1
ATOM 934 O O . ASP A 1 111 ? -3.482 35 12.023 1 97.69 111 ASP A O 1
ATOM 938 N N . GLY A 1 112 ? -3.199 33.375 13.531 1 97.06 112 GLY A N 1
ATOM 939 C CA . GLY A 1 112 ? -4.484 32.781 13.25 1 97.06 112 GLY A CA 1
ATOM 940 C C . GLY A 1 112 ? -4.449 31.844 12.047 1 97.06 112 GLY A C 1
ATOM 941 O O . GLY A 1 112 ? -5.496 31.5 11.492 1 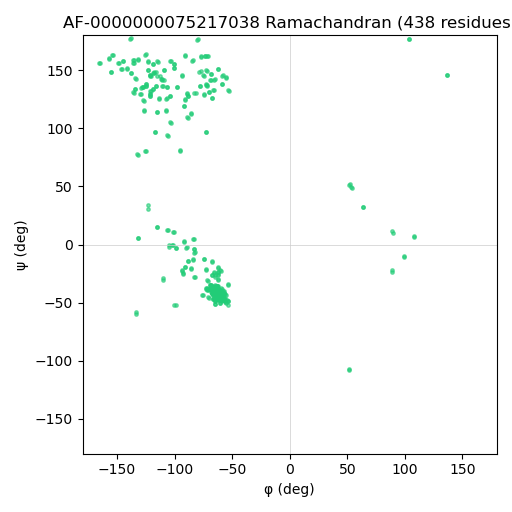97.06 112 GLY A O 1
ATOM 942 N N . LYS A 1 113 ? -3.266 31.531 11.562 1 97.94 113 LYS A N 1
ATOM 943 C CA . LYS A 1 113 ? -3.109 30.547 10.492 1 97.94 113 LYS A CA 1
ATOM 944 C C . LYS A 1 113 ? -2.906 29.141 11.055 1 97.94 113 LYS A C 1
ATOM 946 O O . LYS A 1 113 ? -2.678 28.984 12.258 1 97.94 113 LYS A O 1
ATOM 951 N N . SER A 1 114 ? -3.104 28.141 10.219 1 98.31 114 SER A N 1
ATOM 952 C CA . SER A 1 114 ? -2.787 26.766 10.594 1 98.31 114 SER A CA 1
ATOM 953 C C . SER A 1 114 ? -1.457 26.328 10 1 98.31 114 SER A C 1
ATOM 955 O O . SER A 1 114 ? -1.003 26.875 8.992 1 98.31 114 SER A O 1
ATOM 957 N N . VAL A 1 115 ? -0.858 25.359 10.648 1 98.69 115 VAL A N 1
ATOM 958 C CA . VAL A 1 115 ? 0.431 24.859 10.18 1 98.69 115 VAL A CA 1
ATOM 959 C C . VAL A 1 115 ? 0.428 23.328 10.188 1 98.69 115 VAL A C 1
ATOM 961 O O . VAL A 1 115 ? -0.06 22.703 11.125 1 98.69 115 VAL A O 1
ATOM 964 N N . TRP A 1 116 ? 0.91 22.734 9.109 1 98.69 116 TRP A N 1
ATOM 965 C CA . TRP A 1 116 ? 1.124 21.297 9 1 98.69 116 TRP A CA 1
ATOM 966 C C . TRP A 1 116 ? 2.584 20.953 9.266 1 98.69 116 TRP A C 1
ATOM 968 O O . TRP A 1 116 ? 3.49 21.625 8.773 1 98.69 116 TRP A O 1
ATOM 978 N N . MET A 1 117 ? 2.758 19.922 10.039 1 98.44 117 MET A N 1
ATOM 979 C CA . MET A 1 117 ? 4.082 19.344 10.242 1 98.44 117 MET A CA 1
ATOM 980 C C . MET A 1 117 ? 4.023 17.828 10.133 1 98.44 117 MET A C 1
ATOM 982 O O . MET A 1 117 ? 3.049 17.203 10.562 1 98.44 117 MET A O 1
ATOM 986 N N . PHE A 1 118 ? 5.016 17.266 9.578 1 98.25 118 PHE A N 1
ATOM 987 C CA . PHE A 1 118 ? 5.305 15.844 9.672 1 98.25 118 PHE A CA 1
ATOM 988 C C . PHE A 1 118 ? 6.484 15.594 10.602 1 98.25 118 PHE A C 1
ATOM 990 O O . PHE A 1 118 ? 7.633 15.547 10.164 1 98.25 118 PHE A O 1
ATOM 997 N N . PRO A 1 119 ? 6.184 15.344 11.805 1 98 119 PRO A N 1
ATOM 998 C CA . PRO A 1 119 ? 7.23 15.406 12.828 1 98 119 PRO A CA 1
ATOM 999 C C . PRO A 1 119 ? 8.273 14.305 12.672 1 98 119 PRO A C 1
ATOM 1001 O O . PRO A 1 119 ? 9.336 14.359 13.297 1 98 119 PRO A O 1
ATOM 1004 N N . GLN A 1 120 ? 7.957 13.297 11.875 1 97.38 120 GLN A N 1
ATOM 1005 C CA . GLN A 1 120 ? 8.961 12.273 11.594 1 97.38 120 GLN A CA 1
ATOM 1006 C C . GLN A 1 120 ? 10.172 12.875 10.875 1 97.38 120 GLN A C 1
ATOM 1008 O O . GLN A 1 120 ? 11.273 12.328 10.945 1 97.38 120 GLN A O 1
ATOM 1013 N N . GLY A 1 121 ? 9.938 13.898 10.117 1 94.56 121 GLY A N 1
ATOM 1014 C CA . GLY A 1 121 ? 11.008 14.633 9.461 1 94.56 121 GLY A CA 1
ATOM 1015 C C . GLY A 1 121 ? 11.367 14.062 8.102 1 94.56 121 GLY A C 1
ATOM 1016 O O . GLY A 1 121 ? 12.016 14.734 7.293 1 94.56 121 GLY A O 1
ATOM 1017 N N . GLU A 1 122 ? 11.055 12.805 7.867 1 93.38 122 GLU A N 1
ATOM 1018 C CA . GLU A 1 122 ? 11.273 12.141 6.586 1 93.38 122 GLU A CA 1
ATOM 1019 C C . GLU A 1 122 ? 10.227 11.062 6.332 1 93.38 122 GLU A C 1
ATOM 1021 O O . GLU A 1 122 ? 9.594 10.57 7.266 1 93.38 122 GLU A O 1
ATOM 1026 N N . GLU A 1 123 ? 10.109 10.836 5.094 1 95.12 123 GLU A N 1
ATOM 1027 C CA . GLU A 1 123 ? 9.18 9.773 4.73 1 95.12 123 GLU A CA 1
ATOM 1028 C C . GLU A 1 123 ? 9.688 8.406 5.191 1 95.12 123 GLU A C 1
ATOM 1030 O O . GLU A 1 123 ? 10.844 8.062 4.957 1 95.12 123 GLU A O 1
ATOM 1035 N N . GLN A 1 124 ? 8.898 7.746 5.898 1 96.75 124 GLN A N 1
ATOM 1036 C CA . GLN A 1 124 ? 9.164 6.371 6.309 1 96.75 124 GLN A CA 1
ATOM 1037 C C . GLN A 1 124 ? 8.094 5.422 5.766 1 96.75 124 GLN A C 1
ATOM 1039 O O . GLN A 1 124 ? 6.973 5.844 5.477 1 96.75 124 GLN A O 1
ATOM 1044 N N . HIS A 1 125 ? 8.5 4.141 5.633 1 97.94 125 HIS A N 1
ATOM 1045 C CA . HIS A 1 125 ? 7.523 3.17 5.152 1 97.94 125 HIS A CA 1
ATOM 1046 C C . HIS A 1 125 ? 6.27 3.174 6.023 1 97.94 125 HIS A C 1
ATOM 1048 O O . HIS A 1 125 ? 6.363 3.271 7.25 1 97.94 125 HIS A O 1
ATOM 1054 N N . ILE A 1 126 ? 5.125 2.99 5.465 1 97.56 126 ILE A N 1
ATOM 1055 C CA . ILE A 1 126 ? 3.816 3.129 6.094 1 97.56 126 ILE A CA 1
ATOM 1056 C C . ILE A 1 126 ? 3.68 2.117 7.23 1 97.56 126 ILE A C 1
ATOM 1058 O O . ILE A 1 126 ? 2.91 2.33 8.172 1 97.56 126 ILE A O 1
ATOM 1062 N N . GLU A 1 127 ? 4.469 0.953 7.211 1 97.69 127 GLU A N 1
ATOM 1063 C CA . GLU A 1 127 ? 4.324 -0.111 8.203 1 97.69 127 GLU A CA 1
ATOM 1064 C C . GLU A 1 127 ? 5.375 0.013 9.297 1 97.69 127 GLU A C 1
ATOM 1066 O O . GLU A 1 127 ? 5.402 -0.792 10.234 1 97.69 127 GLU A O 1
ATOM 1071 N N . LYS A 1 128 ? 6.266 0.967 9.188 1 97.12 128 LYS A N 1
ATOM 1072 C CA . LYS A 1 128 ? 7.262 1.146 10.242 1 97.12 128 LYS A CA 1
ATOM 1073 C C . LYS A 1 128 ? 6.609 1.599 11.539 1 97.12 128 LYS A C 1
ATOM 1075 O O . LYS A 1 128 ? 5.762 2.494 11.539 1 97.12 128 LYS A O 1
ATOM 1080 N N . ARG A 1 129 ? 6.996 0.936 12.625 1 96.62 129 ARG A N 1
ATOM 1081 C CA . ARG A 1 129 ? 6.488 1.21 13.969 1 96.62 129 ARG A CA 1
ATOM 1082 C C . ARG A 1 129 ? 7.602 1.093 15.008 1 96.62 129 ARG A C 1
ATOM 1084 O O . ARG A 1 129 ? 8.547 0.325 14.828 1 96.62 129 ARG A O 1
ATOM 1091 N N . PRO A 1 130 ? 7.523 1.787 16.062 1 97.25 130 PRO A N 1
ATOM 1092 C CA . PRO A 1 130 ? 6.641 2.93 16.312 1 97.25 130 PRO A CA 1
ATOM 1093 C C . PRO A 1 130 ? 7.051 4.176 15.531 1 97.25 130 PRO A C 1
ATOM 1095 O O . PRO A 1 130 ? 8.125 4.203 14.922 1 97.25 130 PRO A O 1
ATOM 1098 N N . LEU A 1 131 ? 6.148 5.094 15.422 1 98.31 131 LEU A N 1
ATOM 1099 C CA . LEU A 1 131 ? 6.527 6.387 14.859 1 98.31 131 LEU A CA 1
ATOM 1100 C C . LEU A 1 131 ? 7.52 7.098 15.773 1 98.31 131 LEU A C 1
ATOM 1102 O O . LEU A 1 131 ? 7.406 7.031 17 1 98.31 131 LEU A O 1
ATOM 1106 N N . HIS A 1 132 ? 8.461 7.762 15.227 1 98.19 132 HIS A N 1
ATOM 1107 C CA . HIS A 1 132 ? 9.43 8.586 15.945 1 98.19 132 HIS A CA 1
ATOM 1108 C C . HIS A 1 132 ? 9.383 10.031 15.477 1 98.19 132 HIS A C 1
ATOM 1110 O O . HIS A 1 132 ? 9.453 10.305 14.273 1 98.19 132 HIS A O 1
ATOM 1116 N N . PHE A 1 133 ? 9.328 10.898 16.469 1 98.25 133 PHE A N 1
ATOM 1117 C CA . PHE A 1 133 ? 9.094 12.297 16.125 1 98.25 133 PHE A CA 1
ATOM 1118 C C . PHE A 1 133 ? 10.211 13.188 16.672 1 98.25 133 PHE A C 1
ATOM 1120 O O . PHE A 1 133 ? 10.797 12.883 17.719 1 98.25 133 PHE A O 1
ATOM 1127 N N . PHE A 1 134 ? 10.5 14.289 15.992 1 97 134 PHE A N 1
ATOM 1128 C CA . PHE A 1 134 ? 11.273 15.398 16.547 1 97 134 PHE A CA 1
ATOM 1129 C C . PHE A 1 134 ? 10.422 16.234 17.484 1 97 134 PHE A C 1
ATOM 1131 O O . PHE A 1 134 ? 9.195 16.219 17.422 1 97 134 PHE A O 1
ATOM 1138 N N . THR A 1 135 ? 11.062 17 18.297 1 97.19 135 THR A N 1
ATOM 1139 C CA . THR A 1 135 ? 10.383 17.703 19.375 1 97.19 135 THR A CA 1
ATOM 1140 C C . THR A 1 135 ? 9.766 19 18.875 1 97.19 135 THR A C 1
ATOM 1142 O O . THR A 1 135 ? 9.047 19.688 19.609 1 97.19 135 THR A O 1
ATOM 1145 N N . GLY A 1 136 ? 9.984 19.344 17.641 1 97.38 136 GLY A N 1
ATOM 1146 C CA . GLY A 1 136 ? 9.57 20.625 17.078 1 97.38 136 GLY A CA 1
ATOM 1147 C C . GLY A 1 136 ? 8.078 20.859 17.188 1 97.38 136 GLY A C 1
ATOM 1148 O O . GLY A 1 136 ? 7.641 21.984 17.438 1 97.38 136 GLY A O 1
ATOM 1149 N N . ALA A 1 137 ? 7.309 19.844 16.969 1 98.19 137 ALA A N 1
ATOM 1150 C CA . ALA A 1 137 ? 5.855 19.984 17 1 98.19 137 ALA A CA 1
ATOM 1151 C C . ALA A 1 137 ? 5.383 20.438 18.391 1 98.19 137 ALA A C 1
ATOM 1153 O O . ALA A 1 137 ? 4.535 21.328 18.5 1 98.19 137 ALA A O 1
ATOM 1154 N N . ILE A 1 138 ? 5.941 19.812 19.422 1 98.25 138 ILE A N 1
ATOM 1155 C CA . ILE A 1 138 ? 5.566 20.172 20.781 1 98.25 138 ILE A CA 1
ATOM 1156 C C . ILE A 1 138 ? 6.027 21.594 21.094 1 98.25 138 ILE A C 1
ATOM 1158 O O . ILE A 1 138 ? 5.289 22.375 21.703 1 98.25 138 ILE A O 1
ATOM 1162 N N . TYR A 1 139 ? 7.203 21.953 20.688 1 97.94 139 TYR A N 1
ATOM 1163 C CA . TYR A 1 139 ? 7.707 23.312 20.859 1 97.94 139 TYR A CA 1
ATOM 1164 C C . TYR A 1 139 ? 6.742 24.328 20.281 1 97.94 139 TYR A C 1
ATOM 1166 O O . TYR A 1 139 ? 6.352 25.281 20.953 1 97.94 139 TYR A O 1
ATOM 1174 N N . VAL A 1 140 ? 6.375 24.109 19.062 1 98.44 140 VAL A N 1
ATOM 1175 C CA . VAL A 1 140 ? 5.535 25.047 18.328 1 98.44 140 VAL A CA 1
ATOM 1176 C C . VAL A 1 140 ? 4.168 25.141 19 1 98.44 140 VAL A C 1
ATOM 1178 O O . VAL A 1 140 ? 3.658 26.25 19.219 1 98.44 140 VAL A O 1
ATOM 1181 N N . ALA A 1 141 ? 3.582 24.016 19.328 1 98 141 ALA A N 1
ATOM 1182 C CA . ALA A 1 141 ? 2.258 24 19.938 1 98 141 ALA A CA 1
ATOM 1183 C C . ALA A 1 141 ? 2.268 24.719 21.281 1 98 141 ALA A C 1
ATOM 1185 O O . ALA A 1 141 ? 1.328 25.438 21.609 1 98 141 ALA A O 1
ATOM 1186 N N . GLU A 1 142 ? 3.291 24.531 22.047 1 97 142 GLU A N 1
ATOM 1187 C CA . GLU A 1 142 ? 3.404 25.156 23.359 1 97 142 GLU A CA 1
ATOM 1188 C C . GLU A 1 142 ? 3.529 26.672 23.234 1 97 142 GLU A C 1
ATOM 1190 O O . GLU A 1 142 ? 2.863 27.422 23.969 1 97 142 GLU A O 1
ATOM 1195 N N . ARG A 1 143 ? 4.324 27.094 22.391 1 97.38 143 ARG A N 1
ATOM 1196 C CA . ARG A 1 143 ? 4.617 28.516 22.25 1 97.38 143 ARG A CA 1
ATOM 1197 C C . ARG A 1 143 ? 3.432 29.266 21.641 1 97.38 143 ARG A C 1
ATOM 1199 O O . ARG A 1 143 ? 3.139 30.391 22.031 1 97.38 143 ARG A O 1
ATOM 1206 N N . ALA A 1 144 ? 2.805 28.609 20.688 1 97.75 144 ALA A N 1
ATOM 1207 C CA . ALA A 1 144 ? 1.684 29.25 20 1 97.75 144 ALA A CA 1
ATOM 1208 C C . ALA A 1 144 ? 0.392 29.078 20.797 1 97.75 144 ALA A C 1
ATOM 1210 O O . ALA A 1 144 ? -0.598 29.766 20.531 1 97.75 144 ALA A O 1
ATOM 1211 N N . ASN A 1 145 ? 0.396 28.203 21.766 1 96.69 145 ASN A N 1
ATOM 1212 C CA . ASN A 1 145 ? -0.779 27.891 22.578 1 96.69 145 ASN A CA 1
ATOM 1213 C C . ASN A 1 145 ? -1.979 27.531 21.703 1 96.69 145 ASN A C 1
ATOM 1215 O O . ASN A 1 145 ? -3.057 28.109 21.859 1 96.69 145 ASN A O 1
ATOM 1219 N N . VAL A 1 146 ? -1.825 26.609 20.781 1 96.88 146 VAL A N 1
ATOM 1220 C CA . VAL A 1 146 ? -2.865 26.094 19.891 1 96.88 146 VAL A CA 1
ATOM 1221 C C . VAL A 1 146 ? -2.967 24.578 20.047 1 96.88 146 VAL A C 1
ATOM 1223 O O . VAL A 1 146 ? -2.031 23.938 20.531 1 96.88 146 VAL A O 1
ATOM 1226 N N . PRO A 1 147 ? -4.105 24 19.703 1 97.81 147 PRO A N 1
ATOM 1227 C CA . PRO A 1 147 ? -4.203 22.547 19.75 1 97.81 147 PRO A CA 1
ATOM 1228 C C . PRO A 1 147 ? -3.422 21.859 18.641 1 97.81 147 PRO A C 1
ATOM 1230 O O . PRO A 1 147 ? -3.236 22.438 17.562 1 97.81 147 PRO A O 1
ATOM 1233 N N . ILE A 1 148 ? -2.947 20.656 18.969 1 98.5 148 ILE A N 1
ATOM 1234 C CA . ILE A 1 148 ? -2.422 19.734 17.969 1 98.5 148 ILE A CA 1
ATOM 1235 C C . ILE A 1 148 ? -3.543 18.828 17.469 1 98.5 148 ILE A C 1
ATOM 1237 O O . ILE A 1 148 ? -4.266 18.219 18.25 1 98.5 148 ILE A O 1
ATOM 1241 N N . ILE A 1 149 ? -3.762 18.781 16.219 1 98.62 149 ILE A N 1
ATOM 1242 C CA . ILE A 1 149 ? -4.688 17.828 15.617 1 98.62 149 ILE A CA 1
ATOM 1243 C C . ILE A 1 149 ? -3.9 16.703 14.945 1 98.62 149 ILE A C 1
ATOM 1245 O O . ILE A 1 149 ? -3.312 16.906 13.875 1 98.62 149 ILE A O 1
ATOM 1249 N N . PRO A 1 150 ? -3.879 15.578 15.547 1 98.69 150 PRO A N 1
ATOM 1250 C CA . PRO A 1 150 ? -3.176 14.461 14.914 1 98.69 150 PRO A CA 1
ATOM 1251 C C . PRO A 1 150 ? -3.982 13.812 13.789 1 98.69 150 PRO A C 1
ATOM 1253 O O . PRO A 1 150 ? -5.191 13.609 13.93 1 98.69 150 PRO A O 1
ATOM 1256 N N . LEU A 1 151 ? -3.361 13.523 12.727 1 98.69 151 LEU A N 1
ATOM 1257 C CA . LEU A 1 151 ? -3.963 12.766 11.641 1 98.69 151 LEU A CA 1
ATOM 1258 C C . LEU A 1 151 ? -3.174 11.492 11.359 1 98.69 151 LEU A C 1
ATOM 1260 O O . LEU A 1 151 ? -1.958 11.453 11.562 1 98.69 151 LEU A O 1
ATOM 1264 N N . ALA A 1 152 ? -3.85 10.477 10.984 1 98.81 152 ALA A N 1
ATOM 1265 C CA . ALA A 1 152 ? -3.23 9.25 10.477 1 98.81 152 ALA A CA 1
ATOM 1266 C C . ALA A 1 152 ? -3.551 9.039 9 1 98.81 152 ALA A C 1
ATOM 1268 O O . ALA A 1 152 ? -4.715 9.078 8.602 1 98.81 152 ALA A O 1
ATOM 1269 N N . PHE A 1 153 ? -2.559 8.875 8.188 1 98.75 153 PHE A N 1
ATOM 1270 C CA . PHE A 1 153 ? -2.674 8.531 6.777 1 98.75 153 PHE A CA 1
ATOM 1271 C C . PHE A 1 153 ? -2.336 7.062 6.551 1 98.75 153 PHE A C 1
ATOM 1273 O O . PHE A 1 153 ? -1.299 6.582 7.012 1 98.75 153 PHE A O 1
ATOM 1280 N N . TYR A 1 154 ? -3.205 6.359 5.887 1 98.69 154 TYR A N 1
ATOM 1281 C CA . TYR A 1 154 ? -2.994 4.961 5.527 1 98.69 154 TYR A CA 1
ATOM 1282 C C . TYR A 1 154 ? -3.461 4.688 4.102 1 98.69 154 TYR A C 1
ATOM 1284 O O . TYR A 1 154 ? -4.363 5.359 3.598 1 98.69 154 TYR A O 1
ATOM 1292 N N . HIS A 1 155 ? -2.818 3.787 3.406 1 98.06 155 HIS A N 1
ATOM 1293 C CA . HIS A 1 155 ? -3.199 3.475 2.033 1 98.06 155 HIS A CA 1
ATOM 1294 C C . HIS A 1 155 ? -2.971 2 1.72 1 98.06 155 HIS A C 1
ATOM 1296 O O . HIS A 1 155 ? -2.113 1.356 2.33 1 98.06 155 HIS A O 1
ATOM 1302 N N . SER A 1 156 ? -3.746 1.473 0.835 1 96.69 156 SER A N 1
ATOM 1303 C CA . SER A 1 156 ? -3.666 0.085 0.39 1 96.69 156 SER A CA 1
ATOM 1304 C C . SER A 1 156 ? -4.457 -0.129 -0.896 1 96.69 156 SER A C 1
ATOM 1306 O O . SER A 1 156 ? -5.414 0.598 -1.171 1 96.69 156 SER A O 1
ATOM 1308 N N . PHE A 1 157 ? -4.094 -1.144 -1.647 1 97.06 157 PHE A N 1
ATOM 1309 C CA . PHE A 1 157 ? -4.852 -1.49 -2.844 1 97.06 157 PHE A CA 1
ATOM 1310 C C . PHE A 1 157 ? -6.191 -2.117 -2.475 1 97.06 157 PHE A C 1
ATOM 1312 O O . PHE A 1 157 ? -7.188 -1.922 -3.172 1 97.06 157 PHE A O 1
ATOM 1319 N N . ARG A 1 158 ? -6.188 -2.924 -1.43 1 94.75 158 ARG A N 1
ATOM 1320 C CA . ARG A 1 158 ? -7.309 -3.781 -1.06 1 94.75 158 ARG A CA 1
ATOM 1321 C C . ARG A 1 158 ? -7.777 -4.613 -2.248 1 94.75 158 ARG A C 1
ATOM 1323 O O . ARG A 1 158 ? -7.023 -5.434 -2.775 1 94.75 158 ARG A O 1
ATOM 1330 N N . HIS A 1 159 ? -8.953 -4.301 -2.844 1 94.25 159 HIS A N 1
ATOM 1331 C CA . HIS A 1 159 ? -9.516 -5.195 -3.848 1 94.25 159 HIS A CA 1
ATOM 1332 C C . HIS A 1 159 ? -9.57 -4.523 -5.215 1 94.25 159 HIS A C 1
ATOM 1334 O O . HIS A 1 159 ? -10.281 -4.984 -6.113 1 94.25 159 HIS A O 1
ATOM 1340 N N . HIS A 1 160 ? -8.875 -3.422 -5.422 1 96.25 160 HIS A N 1
ATOM 1341 C CA . HIS A 1 160 ? -9.078 -2.623 -6.625 1 96.25 160 HIS A CA 1
ATOM 1342 C C . HIS A 1 160 ? -7.773 -2.416 -7.383 1 96.25 160 HIS A C 1
ATOM 1344 O O . HIS A 1 160 ? -6.691 -2.666 -6.844 1 96.25 160 HIS A O 1
ATOM 1350 N N . ARG A 1 161 ? -7.914 -2.008 -8.625 1 96.25 161 ARG A N 1
ATOM 1351 C CA . ARG A 1 161 ? -6.773 -1.696 -9.477 1 96.25 161 ARG A CA 1
ATOM 1352 C C . ARG A 1 161 ? -5.969 -0.53 -8.922 1 96.25 161 ARG A C 1
ATOM 1354 O O . ARG A 1 161 ? -4.738 -0.578 -8.883 1 96.25 161 ARG A O 1
ATOM 1361 N N . LYS A 1 162 ? -6.672 0.485 -8.484 1 97.69 162 LYS A N 1
ATOM 1362 C CA . LYS A 1 162 ? -6.043 1.649 -7.871 1 97.69 162 LYS A CA 1
ATOM 1363 C C . LYS A 1 162 ? -6.137 1.587 -6.348 1 97.69 162 LYS A C 1
ATOM 1365 O O . LYS A 1 162 ? -7.082 1.015 -5.805 1 97.69 162 LYS A O 1
ATOM 1370 N N . PRO A 1 163 ? -5.168 2.211 -5.656 1 97.75 163 PRO A N 1
ATOM 1371 C CA . PRO A 1 163 ? -5.191 2.164 -4.191 1 97.75 163 PRO A CA 1
ATOM 1372 C C . PRO A 1 163 ? -6.281 3.047 -3.592 1 97.75 163 PRO A C 1
ATOM 1374 O O . PRO A 1 163 ? -6.871 3.873 -4.297 1 97.75 163 PRO A O 1
ATOM 1377 N N . GLU A 1 164 ? -6.57 2.793 -2.418 1 98.06 164 GLU A N 1
ATOM 1378 C CA . GLU A 1 164 ? -7.441 3.629 -1.597 1 98.06 164 GLU A CA 1
ATOM 1379 C C . GLU A 1 164 ? -6.652 4.352 -0.51 1 98.06 164 GLU A C 1
ATOM 1381 O O . GLU A 1 164 ? -5.621 3.855 -0.053 1 98.06 164 GLU A O 1
ATOM 1386 N N . TRP A 1 165 ? -7.109 5.504 -0.126 1 98.44 165 TRP A N 1
ATOM 1387 C CA . TRP A 1 165 ? -6.469 6.316 0.901 1 98.44 165 TRP A CA 1
ATOM 1388 C C . TRP A 1 165 ? -7.402 6.535 2.086 1 98.44 165 TRP A C 1
ATOM 1390 O O . TRP A 1 165 ? -8.586 6.844 1.905 1 98.44 165 TRP A O 1
ATOM 1400 N N . PHE A 1 166 ? -6.867 6.352 3.262 1 98.75 166 PHE A N 1
ATOM 1401 C CA . PHE A 1 166 ? -7.648 6.477 4.488 1 98.75 166 PHE A CA 1
ATOM 1402 C C . PHE A 1 166 ? -7.055 7.543 5.402 1 98.75 166 PHE A C 1
ATOM 1404 O O . PHE A 1 166 ? -5.855 7.535 5.676 1 98.75 166 PHE A O 1
ATOM 1411 N N . ILE A 1 167 ? -7.898 8.445 5.863 1 98.62 167 ILE A N 1
ATOM 1412 C CA . ILE A 1 167 ? -7.512 9.547 6.734 1 98.62 167 ILE A CA 1
ATOM 1413 C C . ILE A 1 167 ? -8.297 9.469 8.039 1 98.62 167 ILE A C 1
ATOM 1415 O O . ILE A 1 167 ? -9.523 9.344 8.023 1 98.62 167 ILE A O 1
ATOM 1419 N N . HIS A 1 168 ? -7.652 9.492 9.141 1 98.75 168 HIS A N 1
ATOM 1420 C CA . HIS A 1 168 ? -8.289 9.617 10.445 1 98.75 168 HIS A CA 1
ATOM 1421 C C . HIS A 1 168 ? -7.898 10.93 11.125 1 98.75 168 HIS A C 1
ATOM 1423 O O . HIS A 1 168 ? -6.719 11.148 11.414 1 98.75 168 HIS A O 1
ATOM 1429 N N . ILE A 1 169 ? -8.844 11.789 11.305 1 98.56 169 ILE A N 1
ATOM 1430 C CA . ILE A 1 169 ? -8.664 13.031 12.039 1 98.56 169 ILE A CA 1
ATOM 1431 C C . ILE A 1 169 ? -8.875 12.781 13.531 1 98.56 169 ILE A C 1
ATOM 1433 O O . ILE A 1 169 ? -9.984 12.469 13.961 1 98.56 169 ILE A O 1
ATOM 1437 N N . GLY A 1 170 ? -7.832 12.898 14.273 1 98.25 170 GLY A N 1
ATOM 1438 C CA . GLY A 1 170 ? -7.906 12.648 15.703 1 98.25 170 GLY A CA 1
ATOM 1439 C C . GLY A 1 170 ? -8.469 13.812 16.484 1 98.25 170 GLY A C 1
ATOM 1440 O O . GLY A 1 170 ? -8.727 14.883 15.922 1 98.25 170 GLY A O 1
ATOM 1441 N N . GLU A 1 171 ? -8.633 13.617 17.828 1 97 171 GLU A N 1
ATOM 1442 C CA . GLU A 1 171 ? -9.102 14.664 18.719 1 97 171 GLU A CA 1
ATOM 1443 C C . GLU A 1 171 ? -8 15.688 18.984 1 97 171 GLU A C 1
ATOM 1445 O O . GLU A 1 171 ? -6.82 15.344 19.062 1 97 171 GLU A O 1
ATOM 1450 N N . PRO A 1 172 ? -8.422 16.938 19.141 1 97.69 172 PRO A N 1
ATOM 1451 C CA . PRO A 1 172 ? -7.422 17.953 19.469 1 97.69 172 PRO A CA 1
ATOM 1452 C C . PRO A 1 172 ? -6.676 17.641 20.766 1 97.69 172 PRO A C 1
ATOM 1454 O O . PRO A 1 172 ? -7.273 17.156 21.719 1 97.69 172 PRO A O 1
ATOM 1457 N N . LEU A 1 173 ? -5.402 17.875 20.703 1 97.75 173 LEU A N 1
ATOM 1458 C CA . LEU A 1 173 ? -4.527 17.734 21.859 1 97.75 173 LEU A CA 1
ATOM 1459 C C . LEU A 1 173 ? -3.92 19.078 22.25 1 97.75 173 LEU A C 1
ATOM 1461 O O . LEU A 1 173 ? -3.494 19.844 21.391 1 97.75 173 LEU A O 1
ATOM 1465 N N . TRP A 1 174 ? -3.896 19.359 23.547 1 96.81 174 TRP A N 1
ATOM 1466 C CA . TRP A 1 174 ? -3.217 20.547 24.062 1 96.81 174 TRP A CA 1
ATOM 1467 C C . TRP A 1 174 ? -1.922 20.156 24.781 1 96.81 174 TRP A C 1
ATOM 1469 O O . TRP A 1 174 ? -1.927 19.328 25.688 1 96.81 174 TRP A O 1
ATOM 1479 N N . ALA A 1 175 ? -0.868 20.781 24.312 1 95.81 175 ALA A N 1
ATOM 1480 C CA . ALA A 1 175 ? 0.446 20.469 24.875 1 95.81 175 ALA A CA 1
ATOM 1481 C C . ALA A 1 175 ? 0.448 20.609 26.391 1 95.81 175 ALA A C 1
ATOM 1483 O O . ALA A 1 175 ? 1.1 19.828 27.094 1 95.81 175 ALA A O 1
ATOM 1484 N N . ALA A 1 176 ? -0.29 21.516 26.891 1 93.69 176 ALA A N 1
ATOM 1485 C CA . ALA A 1 176 ? -0.357 21.797 28.328 1 93.69 176 ALA A CA 1
ATOM 1486 C C . ALA A 1 176 ? -0.979 20.609 29.078 1 93.69 176 ALA A C 1
ATOM 1488 O O . ALA A 1 176 ? -0.723 20.422 30.266 1 93.69 176 ALA A O 1
ATOM 1489 N N . HIS A 1 177 ? -1.765 19.812 28.391 1 94.5 177 HIS A N 1
ATOM 1490 C CA . HIS A 1 177 ? -2.502 18.734 29.031 1 94.5 177 HIS A CA 1
ATOM 1491 C C . HIS A 1 177 ? -1.863 17.375 28.734 1 94.5 177 HIS A C 1
ATOM 1493 O O . HIS A 1 177 ? -2.324 16.344 29.234 1 94.5 177 HIS A O 1
ATOM 1499 N N . MET A 1 178 ? -0.843 17.422 28 1 94.69 178 MET A N 1
ATOM 1500 C CA . MET A 1 178 ? -0.199 16.172 27.641 1 94.69 178 MET A CA 1
ATOM 1501 C C . MET A 1 178 ? 0.665 15.648 28.781 1 94.69 178 MET A C 1
ATOM 1503 O O . MET A 1 178 ? 1.252 16.438 29.531 1 94.69 178 MET A O 1
ATOM 1507 N N . VAL A 1 179 ? 0.726 14.383 28.828 1 94.38 179 VAL A N 1
ATOM 1508 C CA . VAL A 1 179 ? 1.536 13.742 29.859 1 94.38 179 VAL A CA 1
ATOM 1509 C C . VAL A 1 179 ? 3.018 13.969 29.562 1 94.38 179 VAL A C 1
ATOM 1511 O O . VAL A 1 179 ? 3.469 13.797 28.422 1 94.38 179 VAL A O 1
ATOM 1514 N N . GLY A 1 180 ? 3.727 14.391 30.531 1 94.12 180 GLY A N 1
ATOM 1515 C CA . GLY A 1 180 ? 5.156 14.617 30.406 1 94.12 180 GLY A CA 1
ATOM 1516 C C . GLY A 1 180 ? 5.621 15.906 31.047 1 94.12 180 GLY A C 1
ATOM 1517 O O . GLY A 1 180 ? 4.914 16.906 31.016 1 94.12 180 GLY A O 1
ATOM 1518 N N . SER A 1 181 ? 6.852 15.891 31.609 1 93.44 181 SER A N 1
ATOM 1519 C CA . SER A 1 181 ? 7.375 17.031 32.375 1 93.44 181 SER A CA 1
ATOM 1520 C C . SER A 1 181 ? 8.195 17.953 31.469 1 93.44 181 SER A C 1
ATOM 1522 O O . SER A 1 181 ? 8.461 19.094 31.828 1 93.44 181 SER A O 1
ATOM 1524 N N . ASP A 1 182 ? 8.672 17.375 30.391 1 95.5 182 ASP A N 1
ATOM 1525 C CA . ASP A 1 182 ? 9.461 18.172 29.438 1 95.5 182 ASP A CA 1
ATOM 1526 C C . ASP A 1 182 ? 9.078 17.844 28 1 95.5 182 ASP A C 1
ATOM 1528 O O . ASP A 1 182 ? 8.195 17.016 27.75 1 95.5 182 ASP A O 1
ATOM 1532 N N . ARG A 1 183 ? 9.633 18.484 27.094 1 95.94 183 ARG A N 1
ATOM 1533 C CA . ARG A 1 183 ? 9.25 18.391 25.688 1 95.94 183 ARG A CA 1
ATOM 1534 C C . ARG A 1 183 ? 9.516 17 25.141 1 95.94 183 ARG A C 1
ATOM 1536 O O . ARG A 1 183 ? 8.766 16.5 24.297 1 95.94 183 ARG A O 1
ATOM 1543 N N . LYS A 1 184 ? 10.594 16.391 25.625 1 97.19 184 LYS A N 1
ATOM 1544 C CA . LYS A 1 184 ? 10.922 15.039 25.172 1 97.19 184 LYS A CA 1
ATOM 1545 C C . LYS A 1 184 ? 9.828 14.055 25.578 1 97.19 184 LYS A C 1
ATOM 1547 O O . LYS A 1 184 ? 9.391 13.234 24.766 1 97.19 184 LYS A O 1
ATOM 1552 N N . GLU A 1 185 ? 9.414 14.164 26.75 1 98 185 GLU A N 1
ATOM 1553 C CA . GLU A 1 185 ? 8.367 13.273 27.25 1 98 185 GLU A CA 1
ATOM 1554 C C . GLU A 1 185 ? 7.035 13.555 26.562 1 98 185 GLU A C 1
ATOM 1556 O O . GLU A 1 185 ? 6.285 12.625 26.25 1 98 185 GLU A O 1
ATOM 1561 N N . LYS A 1 186 ? 6.719 14.797 26.359 1 98.19 186 LYS A N 1
ATOM 1562 C CA . LYS A 1 186 ? 5.484 15.156 25.672 1 98.19 186 LYS A CA 1
ATOM 1563 C C . LYS A 1 186 ? 5.508 14.672 24.219 1 98.19 186 LYS A C 1
ATOM 1565 O O . LYS A 1 186 ? 4.477 14.258 23.688 1 98.19 186 LYS A O 1
ATOM 1570 N N . THR A 1 187 ? 6.699 14.75 23.641 1 98.38 187 THR A N 1
ATOM 1571 C CA . THR A 1 187 ? 6.852 14.234 22.281 1 98.38 187 THR A CA 1
ATOM 1572 C C . THR A 1 187 ? 6.629 12.727 22.25 1 98.38 187 THR A C 1
ATOM 1574 O O . THR A 1 187 ? 5.977 12.203 21.344 1 98.38 187 THR A O 1
ATOM 1577 N N . ALA A 1 188 ? 7.145 12.039 23.266 1 98.25 188 ALA A N 1
ATOM 1578 C CA . ALA A 1 188 ? 6.926 10.602 23.359 1 98.25 188 ALA A CA 1
ATOM 1579 C C . ALA A 1 188 ? 5.441 10.273 23.484 1 98.25 188 ALA A C 1
ATOM 1581 O O . ALA A 1 188 ? 4.965 9.289 22.922 1 98.25 188 ALA A O 1
ATOM 1582 N N . GLU A 1 189 ? 4.777 11.094 24.234 1 98.31 189 GLU A N 1
ATOM 1583 C CA . GLU A 1 189 ? 3.334 10.922 24.344 1 98.31 189 GLU A CA 1
ATOM 1584 C C . GLU A 1 189 ? 2.643 11.141 23 1 98.31 189 GLU A C 1
ATOM 1586 O O . GLU A 1 189 ? 1.762 10.367 22.625 1 98.31 189 GLU A O 1
ATOM 1591 N N . LEU A 1 190 ? 3.004 12.164 22.281 1 98.56 190 LEU A N 1
ATOM 1592 C CA . LEU A 1 190 ? 2.459 12.422 20.953 1 98.56 190 LEU A CA 1
ATOM 1593 C C . LEU A 1 190 ? 2.727 11.25 20.016 1 98.56 190 LEU A C 1
ATOM 1595 O O . LEU A 1 190 ? 1.843 10.844 19.25 1 98.56 190 LEU A O 1
ATOM 1599 N N . GLU A 1 191 ? 3.955 10.688 20.094 1 98.56 191 GLU A N 1
ATOM 1600 C CA . GLU A 1 191 ? 4.309 9.5 19.328 1 98.56 191 GLU A CA 1
ATOM 1601 C C . GLU A 1 191 ? 3.354 8.344 19.625 1 98.56 191 GLU A C 1
ATOM 1603 O O . GLU A 1 191 ? 2.871 7.68 18.703 1 98.56 191 GLU A O 1
ATOM 1608 N N . ARG A 1 192 ? 3.168 8.18 20.859 1 98.31 192 ARG A N 1
ATOM 1609 C CA . ARG A 1 192 ? 2.297 7.086 21.281 1 98.31 192 ARG A CA 1
ATOM 1610 C C . ARG A 1 192 ? 0.882 7.273 20.75 1 98.31 192 ARG A C 1
ATOM 1612 O O . ARG A 1 192 ? 0.284 6.34 20.203 1 98.31 192 ARG A O 1
ATOM 1619 N N . ILE A 1 193 ? 0.367 8.438 20.844 1 98.38 193 ILE A N 1
ATOM 1620 C CA . ILE A 1 193 ? -0.991 8.75 20.406 1 98.38 193 ILE A CA 1
ATOM 1621 C C . ILE A 1 193 ? -1.106 8.57 18.906 1 98.38 193 ILE A C 1
ATOM 1623 O O . ILE A 1 193 ? -2.029 7.914 18.422 1 98.38 193 ILE A O 1
ATOM 1627 N N . CYS A 1 194 ? -0.177 9.125 18.156 1 98.69 194 CYS A N 1
ATOM 1628 C CA . CYS A 1 194 ? -0.219 9.07 16.703 1 98.69 194 CYS A CA 1
ATOM 1629 C C . CYS A 1 194 ? -0.007 7.645 16.203 1 98.69 194 CYS A C 1
ATOM 1631 O O . CYS A 1 194 ? -0.616 7.227 15.219 1 98.69 194 CYS A O 1
ATOM 1633 N N . THR A 1 195 ? 0.884 6.898 16.906 1 98.81 195 THR A N 1
ATOM 1634 C CA . THR A 1 195 ? 1.09 5.496 16.547 1 98.81 195 THR A CA 1
ATOM 1635 C C . THR A 1 195 ? -0.191 4.691 16.766 1 98.81 195 THR A C 1
ATOM 1637 O O . THR A 1 195 ? -0.584 3.906 15.891 1 98.81 195 THR A O 1
ATOM 1640 N N . ALA A 1 196 ? -0.797 4.906 17.891 1 98.75 196 ALA A N 1
ATOM 1641 C CA . ALA A 1 196 ? -2.041 4.203 18.203 1 98.75 196 ALA A CA 1
ATOM 1642 C C . ALA A 1 196 ? -3.125 4.543 17.172 1 98.75 196 ALA A C 1
ATOM 1644 O O . ALA A 1 196 ? -3.896 3.67 16.766 1 98.75 196 ALA A O 1
ATOM 1645 N N . GLN A 1 197 ? -3.219 5.746 16.812 1 98.62 197 GLN A N 1
ATOM 1646 C CA . GLN A 1 197 ? -4.195 6.184 15.82 1 98.62 197 GLN A CA 1
ATOM 1647 C C . GLN A 1 197 ? -3.949 5.512 14.477 1 98.62 197 GLN A C 1
ATOM 1649 O O . GLN A 1 197 ? -4.891 5.043 13.828 1 98.62 197 GLN A O 1
ATOM 1654 N N . LEU A 1 198 ? -2.695 5.512 14.031 1 98.75 198 LEU A N 1
ATOM 1655 C CA . LEU A 1 198 ? -2.338 4.863 12.773 1 98.75 198 LEU A CA 1
ATOM 1656 C C . LEU A 1 198 ? -2.637 3.369 12.828 1 98.75 198 LEU A C 1
ATOM 1658 O O . LEU A 1 198 ? -3.145 2.797 11.859 1 98.75 198 LEU A O 1
ATOM 1662 N N . ASP A 1 199 ? -2.326 2.752 13.945 1 98.75 199 ASP A N 1
ATOM 1663 C CA . ASP A 1 199 ? -2.596 1.327 14.125 1 98.75 199 ASP A CA 1
ATOM 1664 C C . ASP A 1 199 ? -4.094 1.043 14.086 1 98.75 199 ASP A C 1
ATOM 1666 O O . ASP A 1 199 ? -4.523 -0.004 13.602 1 98.75 199 ASP A O 1
ATOM 1670 N N . GLU A 1 200 ? -4.848 1.936 14.656 1 98.69 200 GLU A N 1
ATOM 1671 C CA . GLU A 1 200 ? -6.301 1.778 14.617 1 98.69 200 GLU A CA 1
ATOM 1672 C C . GLU A 1 200 ? -6.812 1.814 13.18 1 98.69 200 GLU A C 1
ATOM 1674 O O . GLU A 1 200 ? -7.637 0.982 12.789 1 98.69 200 GLU A O 1
ATOM 1679 N N . VAL A 1 201 ? -6.363 2.758 12.422 1 98.75 201 VAL A N 1
ATOM 1680 C CA . VAL A 1 201 ? -6.777 2.85 11.023 1 98.75 201 VAL A CA 1
ATOM 1681 C C . VAL A 1 201 ? -6.371 1.578 10.281 1 98.75 201 VAL A C 1
ATOM 1683 O O . VAL A 1 201 ? -7.168 1.005 9.539 1 98.75 201 VAL A O 1
ATOM 1686 N N . LYS A 1 202 ? -5.113 1.183 10.484 1 98.56 202 LYS A N 1
ATOM 1687 C CA . LYS A 1 202 ? -4.652 -0.058 9.867 1 98.56 202 LYS A CA 1
ATOM 1688 C C . LYS A 1 202 ? -5.57 -1.223 10.219 1 98.56 202 LYS A C 1
ATOM 1690 O O . LYS A 1 202 ? -5.973 -1.992 9.344 1 98.56 202 LYS A O 1
ATOM 1695 N N . ARG A 1 203 ? -5.887 -1.371 11.508 1 98.5 203 ARG A N 1
ATOM 1696 C CA . ARG A 1 203 ? -6.742 -2.463 11.961 1 98.5 203 ARG A CA 1
ATOM 1697 C C . ARG A 1 203 ? -8.094 -2.434 11.25 1 98.5 203 ARG A C 1
ATOM 1699 O O . ARG A 1 203 ? -8.578 -3.467 10.797 1 98.5 203 ARG A O 1
ATOM 1706 N N . LEU A 1 204 ? -8.711 -1.299 11.172 1 98.62 204 LEU A N 1
ATOM 1707 C CA . LEU A 1 204 ? -10.016 -1.146 10.539 1 98.62 204 LEU A CA 1
ATOM 1708 C C . LEU A 1 204 ? -9.953 -1.514 9.055 1 98.62 204 LEU A C 1
ATOM 1710 O O . LEU A 1 204 ? -10.844 -2.188 8.539 1 98.62 204 LEU A O 1
ATOM 1714 N N . VAL A 1 205 ? -8.875 -1.075 8.383 1 98.38 205 VAL A N 1
ATOM 1715 C CA . VAL A 1 205 ? -8.727 -1.317 6.953 1 98.38 205 VAL A CA 1
ATOM 1716 C C . VAL A 1 205 ? -8.453 -2.799 6.703 1 98.38 205 VAL A C 1
ATOM 1718 O O . VAL A 1 205 ? -9.062 -3.412 5.828 1 98.38 205 VAL A O 1
ATOM 1721 N N . VAL A 1 206 ? -7.551 -3.412 7.473 1 97.88 206 VAL A N 1
ATOM 1722 C CA . VAL A 1 206 ? -7.164 -4.809 7.312 1 97.88 206 VAL A CA 1
ATOM 1723 C C . VAL A 1 206 ? -8.367 -5.715 7.578 1 97.88 206 VAL A C 1
ATOM 1725 O O . VAL A 1 206 ? -8.547 -6.734 6.906 1 97.88 206 VAL A O 1
ATOM 1728 N N . SER A 1 207 ? -9.203 -5.301 8.539 1 97.31 207 SER A N 1
ATOM 1729 C CA . SER A 1 207 ? -10.367 -6.109 8.898 1 97.31 207 SER A CA 1
ATOM 1730 C C . SER A 1 207 ? -11.578 -5.734 8.055 1 97.31 207 SER A C 1
ATOM 1732 O O . SER A 1 207 ? -12.672 -6.27 8.258 1 97.31 207 SER A O 1
ATOM 1734 N N . GLU A 1 208 ? -11.422 -4.754 7.199 1 96.38 208 GLU A N 1
ATOM 1735 C CA . GLU A 1 208 ? -12.461 -4.297 6.281 1 96.38 208 GLU A CA 1
ATOM 1736 C C . GLU A 1 208 ? -13.656 -3.729 7.039 1 96.38 208 GLU A C 1
ATOM 1738 O O . GLU A 1 208 ? -14.812 -3.971 6.668 1 96.38 208 GLU A O 1
ATOM 1743 N N . GLN A 1 209 ? -13.398 -3.117 8.203 1 97.75 209 GLN A N 1
ATOM 1744 C CA . GLN A 1 209 ? -14.414 -2.414 8.977 1 97.75 209 GLN A CA 1
ATOM 1745 C C . GLN A 1 209 ? -14.406 -0.919 8.672 1 97.75 209 GLN A C 1
ATOM 1747 O O . GLN A 1 209 ? -13.898 -0.12 9.461 1 97.75 209 GLN A O 1
ATOM 1752 N N . LEU A 1 210 ? -15.047 -0.515 7.531 1 97.94 210 LEU A N 1
ATOM 1753 C CA . LEU A 1 210 ? -14.875 0.828 6.988 1 97.94 210 LEU A CA 1
ATOM 1754 C C . LEU A 1 210 ? -16.109 1.683 7.242 1 97.94 210 LEU A C 1
ATOM 1756 O O . LEU A 1 210 ? -16.234 2.779 6.691 1 97.94 210 LEU A O 1
ATOM 1760 N N . GLN A 1 211 ? -16.984 1.2 8.094 1 97.88 211 GLN A N 1
ATOM 1761 C CA . GLN A 1 211 ? -18.266 1.859 8.281 1 97.88 211 GLN A CA 1
ATOM 1762 C C . GLN A 1 211 ? -18.094 3.254 8.875 1 97.88 211 GLN A C 1
ATOM 1764 O O . GLN A 1 211 ? -18.922 4.137 8.656 1 97.88 211 GLN A O 1
ATOM 1769 N N . SER A 1 212 ? -17.094 3.465 9.586 1 97.75 212 SER A N 1
ATOM 1770 C CA . SER A 1 212 ? -16.891 4.746 10.25 1 97.75 212 SER A CA 1
ATOM 1771 C C . SER A 1 212 ? -16.266 5.77 9.305 1 97.75 212 SER A C 1
ATOM 1773 O O . SER A 1 212 ? -16.156 6.949 9.648 1 97.75 212 SER A O 1
ATOM 1775 N N . PHE A 1 213 ? -15.898 5.332 8.117 1 98.19 213 PHE A N 1
ATOM 1776 C CA . PHE A 1 213 ? -15.273 6.23 7.152 1 98.19 213 PHE A CA 1
ATOM 1777 C C . PHE A 1 213 ? -16.312 6.82 6.211 1 98.19 213 PHE A C 1
ATOM 1779 O O . PHE A 1 213 ? -17.281 6.152 5.852 1 98.19 213 PHE A O 1
ATOM 1786 N N . THR A 1 214 ? -16.094 8.023 5.844 1 97.69 214 THR A N 1
ATOM 1787 C CA . THR A 1 214 ? -16.875 8.703 4.824 1 97.69 214 THR A CA 1
ATOM 1788 C C . THR A 1 214 ? -16.062 8.914 3.555 1 97.69 214 THR A C 1
ATOM 1790 O O . THR A 1 214 ? -14.883 9.281 3.625 1 97.69 214 THR A O 1
ATOM 1793 N N . ARG A 1 215 ? -16.719 8.758 2.475 1 96.38 215 ARG A N 1
ATOM 1794 C CA . ARG A 1 215 ? -16.047 8.938 1.194 1 96.38 215 ARG A CA 1
ATOM 1795 C C . ARG A 1 215 ? -15.758 10.414 0.938 1 96.38 215 ARG A C 1
ATOM 1797 O O . ARG A 1 215 ? -16.594 11.281 1.223 1 96.38 215 ARG A O 1
ATOM 1804 N N . TRP A 1 216 ? -14.57 10.648 0.471 1 95.5 216 TRP A N 1
ATOM 1805 C CA . TRP A 1 216 ? -14.062 11.977 0.128 1 95.5 216 TRP A CA 1
ATOM 1806 C C . TRP A 1 216 ? -13.461 11.984 -1.271 1 95.5 216 TRP A C 1
ATOM 1808 O O . TRP A 1 216 ? -12.695 11.078 -1.628 1 95.5 216 TRP A O 1
ATOM 1818 N N . ASN A 1 217 ? -13.789 12.859 -2.164 1 91.62 217 ASN A N 1
ATOM 1819 C CA . ASN A 1 217 ? -13.297 12.82 -3.537 1 91.62 217 ASN A CA 1
ATOM 1820 C C . ASN A 1 217 ? -12.164 13.82 -3.752 1 91.62 217 ASN A C 1
ATOM 1822 O O . ASN A 1 217 ? -11.812 14.133 -4.891 1 91.62 217 ASN A O 1
ATOM 1826 N N . GLY A 1 218 ? -11.609 14.422 -2.686 1 89.31 218 GLY A N 1
ATOM 1827 C CA . GLY A 1 218 ? -10.547 15.414 -2.768 1 89.31 218 GLY A CA 1
ATOM 1828 C C . GLY A 1 218 ? -11.062 16.844 -2.662 1 89.31 218 GLY A C 1
ATOM 1829 O O . GLY A 1 218 ? -10.273 17.781 -2.52 1 89.31 218 GLY A O 1
ATOM 1830 N N . GLY A 1 219 ? -12.359 17.094 -2.709 1 83.12 219 GLY A N 1
ATOM 1831 C CA . GLY A 1 219 ? -13.047 18.359 -2.555 1 83.12 219 GLY A CA 1
ATOM 1832 C C . GLY A 1 219 ? -14.242 18.281 -1.618 1 83.12 219 GLY A C 1
ATOM 1833 O O . GLY A 1 219 ? -14.242 18.906 -0.556 1 83.12 219 GLY A O 1
ATOM 1834 N N . ALA A 1 220 ? -15.117 17.469 -1.987 1 82.31 220 ALA A N 1
ATOM 1835 C CA . ALA A 1 220 ? -16.344 17.297 -1.204 1 82.31 220 ALA A CA 1
ATOM 1836 C C . ALA A 1 220 ? -16.391 15.914 -0.566 1 82.31 220 ALA A C 1
ATOM 1838 O O . ALA A 1 220 ? -15.828 14.961 -1.102 1 82.31 220 ALA A O 1
ATOM 1839 N N . LEU A 1 221 ? -16.953 15.906 0.625 1 83.12 221 LEU A N 1
ATOM 1840 C CA . LEU A 1 221 ? -17.266 14.625 1.26 1 83.12 221 LEU A CA 1
ATOM 1841 C C . LEU A 1 221 ? -18.5 13.992 0.643 1 83.12 221 LEU A C 1
ATOM 1843 O O . LEU A 1 221 ? -19.422 14.695 0.215 1 83.12 221 LEU A O 1
ATOM 1847 N N . MET B 1 1 ? -17.844 -26.516 -14.07 1 90.38 1 MET B N 1
ATOM 1848 C CA . MET B 1 1 ? -16.5 -25.953 -14.242 1 90.38 1 MET B CA 1
ATOM 1849 C C . MET B 1 1 ? -16.312 -25.391 -15.648 1 90.38 1 MET B C 1
ATOM 1851 O O . MET B 1 1 ? -16.734 -26.016 -16.625 1 90.38 1 MET B O 1
ATOM 1855 N N . ILE B 1 2 ? -15.859 -24.188 -15.742 1 92.69 2 ILE B N 1
ATOM 1856 C CA . ILE B 1 2 ? -15.508 -23.562 -17.016 1 92.69 2 ILE B CA 1
ATOM 1857 C C . ILE B 1 2 ? -14.031 -23.797 -17.312 1 92.69 2 ILE B C 1
ATOM 1859 O O . ILE B 1 2 ? -13.156 -23.359 -16.578 1 92.69 2 ILE B O 1
ATOM 1863 N N . LYS B 1 3 ? -13.781 -24.484 -18.438 1 95.44 3 LYS B N 1
ATOM 1864 C CA . LYS B 1 3 ? -12.406 -24.797 -18.797 1 95.44 3 LYS B CA 1
ATOM 1865 C C . LYS B 1 3 ? -11.75 -23.641 -19.531 1 95.44 3 LYS B C 1
ATOM 1867 O O . LYS B 1 3 ? -12.438 -22.812 -20.125 1 95.44 3 LYS B O 1
ATOM 1872 N N . ALA B 1 4 ? -10.414 -23.609 -19.531 1 96.19 4 ALA B N 1
ATOM 1873 C CA . ALA B 1 4 ? -9.648 -22.609 -20.25 1 96.19 4 ALA B CA 1
ATOM 1874 C C . ALA B 1 4 ? -9.789 -22.797 -21.766 1 96.19 4 ALA B C 1
ATOM 1876 O O . ALA B 1 4 ? -10 -23.922 -22.234 1 96.19 4 ALA B O 1
ATOM 1877 N N . LYS B 1 5 ? -9.773 -21.797 -22.484 1 95.38 5 LYS B N 1
ATOM 1878 C CA . LYS B 1 5 ? -9.75 -21.781 -23.938 1 95.38 5 LYS B CA 1
ATOM 1879 C C . LYS B 1 5 ? -8.695 -20.812 -24.469 1 95.38 5 LYS B C 1
ATOM 1881 O O . LYS B 1 5 ? -9.023 -19.75 -25.016 1 95.38 5 LYS B O 1
ATOM 1886 N N . LYS B 1 6 ? -7.434 -21.219 -24.438 1 96.38 6 LYS B N 1
ATOM 1887 C CA . LYS B 1 6 ? -6.301 -20.344 -24.688 1 96.38 6 LYS B CA 1
ATOM 1888 C C . LYS B 1 6 ? -6.258 -19.906 -26.156 1 96.38 6 LYS B C 1
ATOM 1890 O O . LYS B 1 6 ? -6.602 -20.688 -27.047 1 96.38 6 LYS B O 1
ATOM 1895 N N . SER B 1 7 ? -5.918 -18.734 -26.297 1 96.44 7 SER B N 1
ATOM 1896 C CA . SER B 1 7 ? -5.656 -18.156 -27.609 1 96.44 7 SER B CA 1
ATOM 1897 C C . SER B 1 7 ? -4.281 -17.5 -27.672 1 96.44 7 SER B C 1
ATOM 1899 O O . SER B 1 7 ? -4.047 -16.484 -27.016 1 96.44 7 SER B O 1
ATOM 1901 N N . ARG B 1 8 ? -3.4 -18.078 -28.531 1 95.12 8 ARG B N 1
ATOM 1902 C CA . ARG B 1 8 ? -2.025 -17.594 -28.625 1 95.12 8 ARG B CA 1
ATOM 1903 C C . ARG B 1 8 ? -1.977 -16.141 -29.062 1 95.12 8 ARG B C 1
ATOM 1905 O O . ARG B 1 8 ? -1.181 -15.352 -28.547 1 95.12 8 ARG B O 1
ATOM 1912 N N . SER B 1 9 ? -2.822 -15.875 -29.984 1 96.5 9 SER B N 1
ATOM 1913 C CA . SER B 1 9 ? -2.875 -14.5 -30.484 1 96.5 9 SER B CA 1
ATOM 1914 C C . SER B 1 9 ? -3.365 -13.539 -29.406 1 96.5 9 SER B C 1
ATOM 1916 O O . SER B 1 9 ? -2.822 -12.445 -29.25 1 96.5 9 SER B O 1
ATOM 1918 N N . PHE B 1 10 ? -4.348 -13.953 -28.734 1 96.69 10 PHE B N 1
ATOM 1919 C CA . PHE B 1 10 ? -4.867 -13.109 -27.656 1 96.69 10 PHE B CA 1
ATOM 1920 C C . PHE B 1 10 ? -3.838 -12.945 -26.547 1 96.69 10 PHE B C 1
ATOM 1922 O O . PHE B 1 10 ? -3.656 -11.852 -26.016 1 96.69 10 PHE B O 1
ATOM 1929 N N . GLU B 1 11 ? -3.18 -14.016 -26.188 1 96.94 11 GLU B N 1
ATOM 1930 C CA . GLU B 1 11 ? -2.139 -13.953 -25.172 1 96.94 11 GLU B CA 1
ATOM 1931 C C . GLU B 1 11 ? -1.052 -12.953 -25.547 1 96.94 11 GLU B C 1
ATOM 1933 O O . GLU B 1 11 ? -0.578 -12.188 -24.703 1 96.94 11 GLU B O 1
ATOM 1938 N N . TRP B 1 12 ? -0.72 -12.992 -26.781 1 95.94 12 TRP B N 1
ATOM 1939 C CA . TRP B 1 12 ? 0.312 -12.086 -27.266 1 95.94 12 TRP B CA 1
ATOM 1940 C C . TRP B 1 12 ? -0.15 -10.641 -27.172 1 95.94 12 TRP B C 1
ATOM 1942 O O . TRP B 1 12 ? 0.54 -9.797 -26.594 1 95.94 12 TRP B O 1
ATOM 1952 N N . MET B 1 13 ? -1.318 -10.414 -27.719 1 97.12 13 MET B N 1
ATOM 1953 C CA . MET B 1 13 ? -1.861 -9.055 -27.672 1 97.12 13 MET B CA 1
ATOM 1954 C C . MET B 1 13 ? -2.021 -8.578 -26.234 1 97.12 13 MET B C 1
ATOM 1956 O O . MET B 1 13 ? -1.684 -7.438 -25.922 1 97.12 13 MET B O 1
ATOM 1960 N N . PHE B 1 14 ? -2.525 -9.445 -25.438 1 96.94 14 PHE B N 1
ATOM 1961 C CA . PHE B 1 14 ? -2.775 -9.078 -24.047 1 96.94 14 PHE B CA 1
ATOM 1962 C C . PHE B 1 14 ? -1.467 -8.812 -23.312 1 96.94 14 PHE B C 1
ATOM 1964 O O . PHE B 1 14 ? -1.405 -7.938 -22.453 1 96.94 14 PHE B O 1
ATOM 1971 N N . SER B 1 15 ? -0.411 -9.555 -23.625 1 96.56 15 SER B N 1
ATOM 1972 C CA . SER B 1 15 ? 0.866 -9.352 -22.938 1 96.56 15 SER B CA 1
ATOM 1973 C C . SER B 1 15 ? 1.425 -7.957 -23.219 1 96.56 15 SER B C 1
ATOM 1975 O O . SER B 1 15 ? 2.029 -7.34 -22.344 1 96.56 15 SER B O 1
ATOM 1977 N N . LEU B 1 16 ? 1.228 -7.414 -24.438 1 96.25 16 LEU B N 1
ATOM 1978 C CA . LEU B 1 16 ? 1.652 -6.059 -24.766 1 96.25 16 LEU B CA 1
ATOM 1979 C C . LEU B 1 16 ? 0.861 -5.031 -23.969 1 96.25 16 LEU B C 1
ATOM 1981 O O . LEU B 1 16 ? 1.44 -4.102 -23.406 1 96.25 16 LEU B O 1
ATOM 1985 N N . TYR B 1 17 ? -0.371 -5.293 -24 1 97.31 17 TYR B N 1
ATOM 1986 C CA . TYR B 1 17 ? -1.255 -4.418 -23.25 1 97.31 17 TYR B CA 1
ATOM 1987 C C . TYR B 1 17 ? -0.901 -4.434 -21.766 1 97.31 17 TYR B C 1
ATOM 1989 O O . TYR B 1 17 ? -0.792 -3.383 -21.125 1 97.31 17 TYR B O 1
ATOM 1997 N N . ASN B 1 18 ? -0.778 -5.652 -21.188 1 96.88 18 ASN B N 1
ATOM 1998 C CA . ASN B 1 18 ? -0.495 -5.789 -19.766 1 96.88 18 ASN B CA 1
ATOM 1999 C C . ASN B 1 18 ? 0.862 -5.195 -19.406 1 96.88 18 ASN B C 1
ATOM 2001 O O . ASN B 1 18 ? 1.031 -4.641 -18.312 1 96.88 18 ASN B O 1
ATOM 2005 N N . THR B 1 19 ? 1.845 -5.332 -20.297 1 97.25 19 THR B N 1
ATOM 2006 C CA . THR B 1 19 ? 3.135 -4.688 -20.062 1 97.25 19 THR B CA 1
ATOM 2007 C C . THR B 1 19 ? 2.969 -3.176 -19.938 1 97.25 19 THR B C 1
ATOM 2009 O O . THR B 1 19 ? 3.5 -2.561 -19.016 1 97.25 19 THR B O 1
ATOM 2012 N N . TRP B 1 20 ? 2.232 -2.67 -20.891 1 97.31 20 TRP B N 1
ATOM 2013 C CA . TRP B 1 20 ? 1.95 -1.239 -20.844 1 97.31 20 TRP B CA 1
ATOM 2014 C C . TRP B 1 20 ? 1.234 -0.862 -19.547 1 97.31 20 TRP B C 1
ATOM 2016 O O . TRP B 1 20 ? 1.604 0.112 -18.891 1 97.31 20 TRP B O 1
ATOM 2026 N N . LEU B 1 21 ? 0.248 -1.643 -19.219 1 96.94 21 LEU B N 1
ATOM 2027 C CA . LEU B 1 21 ? -0.556 -1.392 -18.031 1 96.94 21 LEU B CA 1
ATOM 2028 C C . LEU B 1 21 ? 0.309 -1.426 -16.766 1 96.94 21 LEU B C 1
ATOM 2030 O O . LEU B 1 21 ? 0.198 -0.548 -15.914 1 96.94 21 LEU B O 1
ATOM 2034 N N . LEU B 1 22 ? 1.176 -2.418 -16.594 1 97.44 22 LEU B N 1
ATOM 2035 C CA . LEU B 1 22 ? 2.061 -2.551 -15.453 1 97.44 22 LEU B CA 1
ATOM 2036 C C . LEU B 1 22 ? 3.053 -1.394 -15.391 1 97.44 22 LEU B C 1
ATOM 2038 O O . LEU B 1 22 ? 3.287 -0.824 -14.32 1 97.44 22 LEU B O 1
ATOM 2042 N N . ARG B 1 23 ? 3.555 -0.945 -16.547 1 96.56 23 ARG B N 1
ATOM 2043 C CA . ARG B 1 23 ? 4.555 0.116 -16.594 1 96.56 23 ARG B CA 1
ATOM 2044 C C . ARG B 1 23 ? 3.941 1.466 -16.234 1 96.56 23 ARG B C 1
ATOM 2046 O O . ARG B 1 23 ? 4.617 2.33 -15.68 1 96.56 23 ARG B O 1
ATOM 2053 N N . THR B 1 24 ? 2.701 1.593 -16.562 1 96.5 24 THR B N 1
ATOM 2054 C CA . THR B 1 24 ? 2.078 2.891 -16.328 1 96.5 24 THR B CA 1
ATOM 2055 C C . THR B 1 24 ? 1.434 2.936 -14.945 1 96.5 24 THR B C 1
ATOM 2057 O O . THR B 1 24 ? 1.168 4.016 -14.414 1 96.5 24 THR B O 1
ATOM 2060 N N . SER B 1 25 ? 1.171 1.793 -14.359 1 97.38 25 SER B N 1
ATOM 2061 C CA . SER B 1 25 ? 0.469 1.755 -13.078 1 97.38 25 SER B CA 1
ATOM 2062 C C . SER B 1 25 ? 1.45 1.734 -11.914 1 97.38 25 SER B C 1
ATOM 2064 O O . SER B 1 25 ? 1.098 2.111 -10.789 1 97.38 25 SER B O 1
ATOM 2066 N N . PHE B 1 26 ? 2.688 1.248 -12.141 1 98.06 26 PHE B N 1
ATOM 2067 C CA . PHE B 1 26 ? 3.656 1.098 -11.062 1 98.06 26 PHE B CA 1
ATOM 2068 C C . PHE B 1 26 ? 4.914 1.909 -11.352 1 98.06 26 PHE B C 1
ATOM 2070 O O . PHE B 1 26 ? 5.312 2.061 -12.508 1 98.06 26 PHE B O 1
ATOM 2077 N N . HIS B 1 27 ? 5.508 2.463 -10.258 1 97.69 27 HIS B N 1
ATOM 2078 C CA . HIS B 1 27 ? 6.801 3.129 -10.391 1 97.69 27 HIS B CA 1
ATOM 2079 C C . HIS B 1 27 ? 7.887 2.145 -10.812 1 97.69 27 HIS B C 1
ATOM 2081 O O . HIS B 1 27 ? 8.695 2.445 -11.695 1 97.69 27 HIS B O 1
ATOM 2087 N N . ARG B 1 28 ? 7.883 0.985 -10.125 1 97.31 28 ARG B N 1
ATOM 2088 C CA . ARG B 1 28 ? 8.852 -0.07 -10.422 1 97.31 28 ARG B CA 1
ATOM 2089 C C . ARG B 1 28 ? 8.32 -1.434 -10 1 97.31 28 ARG B C 1
ATOM 2091 O O . ARG B 1 28 ? 7.562 -1.536 -9.031 1 97.31 28 ARG B O 1
ATOM 2098 N N . LEU B 1 29 ? 8.719 -2.41 -10.727 1 98.31 29 LEU B N 1
ATOM 2099 C CA . LEU B 1 29 ? 8.5 -3.807 -10.367 1 98.31 29 LEU B CA 1
ATOM 2100 C C . LEU B 1 29 ? 9.812 -4.484 -10 1 98.31 29 LEU B C 1
ATOM 2102 O O . LEU B 1 29 ? 10.836 -4.258 -10.648 1 98.31 29 LEU B O 1
ATOM 2106 N N . HIS B 1 30 ? 9.797 -5.238 -8.961 1 98.5 30 HIS B N 1
ATOM 2107 C CA . HIS B 1 30 ? 11 -5.883 -8.438 1 98.5 30 HIS B CA 1
ATOM 2108 C C . HIS B 1 30 ? 10.805 -7.391 -8.32 1 98.5 30 HIS B C 1
ATOM 2110 O O . HIS B 1 30 ? 9.75 -7.855 -7.887 1 98.5 30 HIS B O 1
ATOM 2116 N N . VAL B 1 31 ? 11.82 -8.141 -8.734 1 98.38 31 VAL B N 1
ATOM 2117 C CA . VAL B 1 31 ? 11.789 -9.594 -8.617 1 98.38 31 VAL B CA 1
ATOM 2118 C C . VAL B 1 31 ? 13.055 -10.078 -7.91 1 98.38 31 VAL B C 1
ATOM 2120 O O . VAL B 1 31 ? 14.148 -9.578 -8.164 1 98.38 31 VAL B O 1
ATOM 2123 N N . ARG B 1 32 ? 12.891 -10.961 -7.008 1 98.31 32 ARG B N 1
ATOM 2124 C CA . ARG B 1 32 ? 14.023 -11.656 -6.406 1 98.31 32 ARG B CA 1
ATOM 2125 C C . ARG B 1 32 ? 13.789 -13.164 -6.387 1 98.31 32 ARG B C 1
ATOM 2127 O O . ARG B 1 32 ? 12.641 -13.625 -6.434 1 98.31 32 ARG B O 1
ATOM 2134 N N . GLY B 1 33 ? 14.82 -13.945 -6.273 1 97.5 33 GLY B N 1
ATOM 2135 C CA . GLY B 1 33 ? 14.75 -15.398 -6.262 1 97.5 33 GLY B CA 1
ATOM 2136 C C . GLY B 1 33 ? 15.172 -16.031 -7.574 1 97.5 33 GLY B C 1
ATOM 2137 O O . GLY B 1 33 ? 15.461 -15.32 -8.539 1 97.5 33 GLY B O 1
ATOM 2138 N N . ARG B 1 34 ? 15.203 -17.312 -7.617 1 95.25 34 ARG B N 1
ATOM 2139 C CA . ARG B 1 34 ? 15.648 -18.047 -8.789 1 95.25 34 ARG B CA 1
ATOM 2140 C C . ARG B 1 34 ? 14.492 -18.328 -9.742 1 95.25 34 ARG B C 1
ATOM 2142 O O . ARG B 1 34 ? 13.453 -18.844 -9.336 1 95.25 34 ARG B O 1
ATOM 2149 N N . ILE B 1 35 ? 14.727 -18.016 -10.977 1 93.94 35 ILE B N 1
ATOM 2150 C CA . ILE B 1 35 ? 13.727 -18.281 -12.008 1 93.94 35 ILE B CA 1
ATOM 2151 C C . ILE B 1 35 ? 13.68 -19.766 -12.328 1 93.94 35 ILE B C 1
ATOM 2153 O O . ILE B 1 35 ? 14.719 -20.406 -12.531 1 93.94 35 ILE B O 1
ATOM 2157 N N . VAL B 1 36 ? 12.5 -20.281 -12.305 1 87.62 36 VAL B N 1
ATOM 2158 C CA . VAL B 1 36 ? 12.289 -21.688 -12.594 1 87.62 36 VAL B CA 1
ATOM 2159 C C . VAL B 1 36 ? 11.648 -21.844 -13.969 1 87.62 36 VAL B C 1
ATOM 2161 O O . VAL B 1 36 ? 10.719 -21.109 -14.32 1 87.62 36 VAL B O 1
ATOM 2164 N N . ARG B 1 37 ? 12.148 -22.797 -14.773 1 88.19 37 ARG B N 1
ATOM 2165 C CA . ARG B 1 37 ? 11.617 -22.969 -16.125 1 88.19 37 ARG B CA 1
ATOM 2166 C C . ARG B 1 37 ? 11.117 -24.391 -16.344 1 88.19 37 ARG B C 1
ATOM 2168 O O . ARG B 1 37 ? 11.289 -24.953 -17.422 1 88.19 37 ARG B O 1
ATOM 2175 N N . THR B 1 38 ? 10.656 -24.984 -15.312 1 91.12 38 THR B N 1
ATOM 2176 C CA . THR B 1 38 ? 10.008 -26.297 -15.391 1 91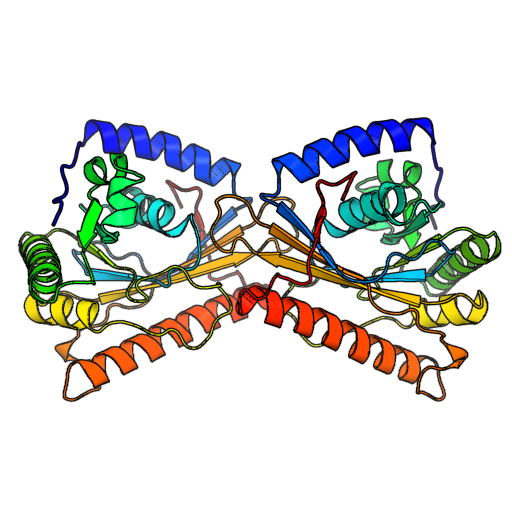.12 38 THR B CA 1
ATOM 2177 C C . THR B 1 38 ? 8.539 -26.188 -14.977 1 91.12 38 THR B C 1
ATOM 2179 O O . THR B 1 38 ? 8.172 -25.312 -14.195 1 91.12 38 THR B O 1
ATOM 2182 N N . PRO B 1 39 ? 7.746 -27.078 -15.625 1 95.19 39 PRO B N 1
ATOM 2183 C CA . PRO B 1 39 ? 6.344 -27.078 -15.203 1 95.19 39 PRO B CA 1
ATOM 2184 C C . PRO B 1 39 ? 6.184 -27.25 -13.695 1 95.19 39 PRO B C 1
ATOM 2186 O O . PRO B 1 39 ? 6.867 -28.062 -13.086 1 95.19 39 PRO B O 1
ATOM 2189 N N . ALA B 1 40 ? 5.391 -26.453 -13.102 1 98.06 40 ALA B N 1
ATOM 2190 C CA . ALA B 1 40 ? 5.227 -26.438 -11.656 1 98.06 40 ALA B CA 1
ATOM 2191 C C . ALA B 1 40 ? 3.852 -25.906 -11.258 1 98.06 40 ALA B C 1
ATOM 2193 O O . ALA B 1 40 ? 3.113 -25.391 -12.102 1 98.06 40 ALA B O 1
ATOM 2194 N N . LEU B 1 41 ? 3.525 -26.188 -10.07 1 98.69 41 LEU B N 1
ATOM 2195 C CA . LEU B 1 41 ? 2.4 -25.516 -9.43 1 98.69 41 LEU B CA 1
ATOM 2196 C C . LEU B 1 41 ? 2.859 -24.234 -8.742 1 98.69 41 LEU B C 1
ATOM 2198 O O . LEU B 1 41 ? 3.584 -24.297 -7.746 1 98.69 41 LEU B O 1
ATOM 2202 N N . TYR B 1 42 ? 2.479 -23.094 -9.297 1 98.69 42 TYR B N 1
ATOM 2203 C CA . TYR B 1 42 ? 2.809 -21.812 -8.695 1 98.69 42 TYR B CA 1
ATOM 2204 C C . TYR B 1 42 ? 1.742 -21.391 -7.691 1 98.69 42 TYR B C 1
ATOM 2206 O O . TYR B 1 42 ? 0.547 -21.422 -7.996 1 98.69 42 TYR B O 1
ATOM 2214 N N . VAL B 1 43 ? 2.18 -21.062 -6.469 1 98.75 43 VAL B N 1
ATOM 2215 C CA . VAL B 1 43 ? 1.259 -20.609 -5.438 1 98.75 43 VAL B CA 1
ATOM 2216 C C . VAL B 1 43 ? 1.707 -19.25 -4.91 1 98.75 43 VAL B C 1
ATOM 2218 O O . VAL B 1 43 ? 2.902 -19 -4.727 1 98.75 43 VAL B O 1
ATOM 2221 N N . ALA B 1 44 ? 0.786 -18.344 -4.699 1 98.62 44 ALA B N 1
ATOM 2222 C CA . ALA B 1 44 ? 1.093 -17.016 -4.172 1 98.62 44 ALA B CA 1
ATOM 2223 C C . ALA B 1 44 ? -0.024 -16.516 -3.26 1 98.62 44 ALA B C 1
ATOM 2225 O O . ALA B 1 44 ? -1.132 -17.062 -3.27 1 98.62 44 ALA B O 1
ATOM 2226 N N . ASN B 1 45 ? 0.332 -15.57 -2.381 1 98.5 45 ASN B N 1
ATOM 2227 C CA . ASN B 1 45 ? -0.722 -14.859 -1.666 1 98.5 45 ASN B CA 1
ATOM 2228 C C . ASN B 1 45 ? -1.623 -14.078 -2.623 1 98.5 45 ASN B C 1
ATOM 2230 O O . ASN B 1 45 ? -1.196 -13.703 -3.715 1 98.5 45 ASN B O 1
ATOM 2234 N N . HIS B 1 46 ? -2.811 -13.906 -2.262 1 97.75 46 HIS B N 1
ATOM 2235 C CA . HIS B 1 46 ? -3.822 -13.211 -3.049 1 97.75 46 HIS B CA 1
ATOM 2236 C C . HIS B 1 46 ? -4.309 -11.953 -2.336 1 97.75 46 HIS B C 1
ATOM 2238 O O . HIS B 1 46 ? -5.266 -12.008 -1.562 1 97.75 46 HIS B O 1
ATOM 2244 N N . SER B 1 47 ? -3.693 -10.805 -2.744 1 96.62 47 SER B N 1
ATOM 2245 C CA . SER B 1 47 ? -3.971 -9.625 -1.93 1 96.62 47 SER B CA 1
ATOM 2246 C C . SER B 1 47 ? -4.344 -8.43 -2.797 1 96.62 47 SER B C 1
ATOM 2248 O O . SER B 1 47 ? -4.438 -7.305 -2.303 1 96.62 47 SER B O 1
ATOM 2250 N N . SER B 1 48 ? -4.473 -8.688 -4.082 1 95.62 48 SER B N 1
ATOM 2251 C CA . SER B 1 48 ? -4.676 -7.523 -4.938 1 95.62 48 SER B CA 1
ATOM 2252 C C . SER B 1 48 ? -5.363 -7.906 -6.242 1 95.62 48 SER B C 1
ATOM 2254 O O . SER B 1 48 ? -5.258 -9.047 -6.691 1 95.62 48 SER B O 1
ATOM 2256 N N . TRP B 1 49 ? -5.953 -6.914 -6.855 1 94.06 49 TRP B N 1
ATOM 2257 C CA . TRP B 1 49 ? -6.512 -6.988 -8.203 1 94.06 49 TRP B CA 1
ATOM 2258 C C . TRP B 1 49 ? -5.438 -7.348 -9.219 1 94.06 49 TRP B C 1
ATOM 2260 O O . TRP B 1 49 ? -5.723 -7.98 -10.242 1 94.06 49 TRP B O 1
ATOM 2270 N N . TRP B 1 50 ? -4.215 -7.105 -8.938 1 96.69 50 TRP B N 1
ATOM 2271 C CA . TRP B 1 50 ? -3.096 -7.203 -9.875 1 96.69 50 TRP B CA 1
ATOM 2272 C C . TRP B 1 50 ? -2.52 -8.617 -9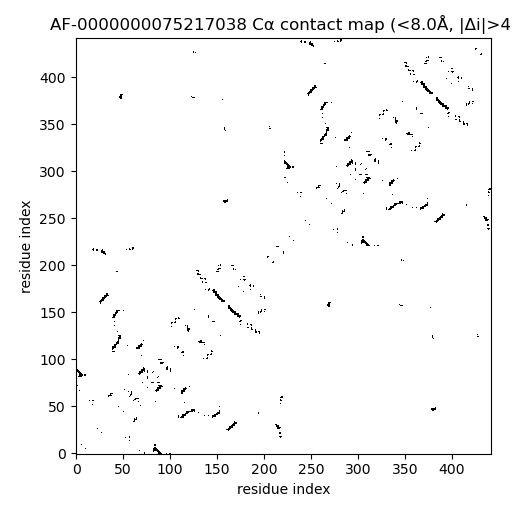.891 1 96.69 50 TRP B C 1
ATOM 2274 O O . TRP B 1 50 ? -1.757 -8.977 -10.789 1 96.69 50 TRP B O 1
ATOM 2284 N N . ASP B 1 51 ? -2.852 -9.438 -8.953 1 97 51 ASP B N 1
ATOM 2285 C CA . ASP B 1 51 ? -2.184 -10.711 -8.742 1 97 51 ASP B CA 1
ATOM 2286 C C . ASP B 1 51 ? -2.225 -11.57 -10 1 97 51 ASP B C 1
ATOM 2288 O O . ASP B 1 51 ? -1.193 -12.078 -10.453 1 97 51 ASP B O 1
ATOM 2292 N N . GLY B 1 52 ? -3.439 -11.688 -10.586 1 96.25 52 GLY B N 1
ATOM 2293 C CA . GLY B 1 52 ? -3.576 -12.508 -11.773 1 96.25 52 GLY B CA 1
ATOM 2294 C C . GLY B 1 52 ? -2.805 -11.969 -12.961 1 96.25 52 GLY B C 1
ATOM 2295 O O . GLY B 1 52 ? -2.211 -12.734 -13.727 1 96.25 52 GLY B O 1
ATOM 2296 N N . LEU B 1 53 ? -2.77 -10.703 -13.117 1 96.75 53 LEU B N 1
ATOM 2297 C CA . LEU B 1 53 ? -2.088 -10.062 -14.234 1 96.75 53 LEU B CA 1
ATOM 2298 C C . LEU B 1 53 ? -0.575 -10.203 -14.102 1 96.75 53 LEU B C 1
ATOM 2300 O O . LEU B 1 53 ? 0.122 -10.422 -15.102 1 96.75 53 LEU B O 1
ATOM 2304 N N . ILE B 1 54 ? -0.103 -10.102 -12.875 1 97.62 54 ILE B N 1
ATOM 2305 C CA . ILE B 1 54 ? 1.319 -10.281 -12.602 1 97.62 54 ILE B CA 1
ATOM 2306 C C . ILE B 1 54 ? 1.715 -11.734 -12.852 1 97.62 54 ILE B C 1
ATOM 2308 O O . ILE B 1 54 ? 2.752 -12 -13.469 1 97.62 54 ILE B O 1
ATOM 2312 N N . ALA B 1 55 ? 0.848 -12.641 -12.406 1 97.31 55 ALA B N 1
ATOM 2313 C CA . ALA B 1 55 ? 1.102 -14.062 -12.633 1 97.31 55 ALA B CA 1
ATOM 2314 C C . ALA B 1 55 ? 1.203 -14.375 -14.117 1 97.31 55 ALA B C 1
ATOM 2316 O O . ALA B 1 55 ? 2.111 -15.094 -14.547 1 97.31 55 ALA B O 1
ATOM 2317 N N . PHE B 1 56 ? 0.284 -13.82 -14.898 1 97.25 56 PHE B N 1
ATOM 2318 C CA . PHE B 1 56 ? 0.294 -14.008 -16.344 1 97.25 56 PHE B CA 1
ATOM 2319 C C . PHE B 1 56 ? 1.601 -13.508 -16.953 1 97.25 56 PHE B C 1
ATOM 2321 O O . PHE B 1 56 ? 2.232 -14.203 -17.734 1 97.25 56 PHE B O 1
ATOM 2328 N N . GLN B 1 57 ? 1.969 -12.359 -16.516 1 97.25 57 GLN B N 1
ATOM 2329 C CA . GLN B 1 57 ? 3.168 -11.734 -17.062 1 97.25 57 GLN B CA 1
ATOM 2330 C C . GLN B 1 57 ? 4.418 -12.516 -16.688 1 97.25 57 GLN B C 1
ATOM 2332 O O . GLN B 1 57 ? 5.332 -12.68 -17.5 1 97.25 57 GLN B O 1
ATOM 2337 N N . LEU B 1 58 ? 4.52 -12.961 -15.438 1 97.12 58 LEU B N 1
ATOM 2338 C CA . LEU B 1 58 ? 5.633 -13.789 -14.984 1 97.12 58 LEU B CA 1
ATOM 2339 C C . LEU B 1 58 ? 5.738 -15.055 -15.828 1 97.12 58 LEU B C 1
ATOM 2341 O O . LEU B 1 58 ? 6.828 -15.422 -16.281 1 97.12 58 LEU B O 1
ATOM 2345 N N . SER B 1 59 ? 4.59 -15.695 -16.031 1 96.38 59 SER B N 1
ATOM 2346 C CA . SER B 1 59 ? 4.551 -16.953 -16.781 1 96.38 59 SER B CA 1
ATOM 2347 C C . SER B 1 59 ? 5.074 -16.75 -18.203 1 96.38 59 SER B C 1
ATOM 2349 O O . SER B 1 59 ? 5.84 -17.578 -18.703 1 96.38 59 SER B O 1
ATOM 2351 N N . ARG B 1 60 ? 4.707 -15.672 -18.766 1 95.19 60 ARG B N 1
ATOM 2352 C CA . ARG B 1 60 ? 5.023 -15.422 -20.172 1 95.19 60 ARG B CA 1
ATOM 2353 C C . ARG B 1 60 ? 6.488 -15.039 -20.344 1 95.19 60 ARG B C 1
ATOM 2355 O O . ARG B 1 60 ? 7.18 -15.578 -21.219 1 95.19 60 ARG B O 1
ATOM 2362 N N . PHE B 1 61 ? 6.973 -14.188 -19.469 1 95.56 61 PHE B N 1
ATOM 2363 C CA . PHE B 1 61 ? 8.234 -13.531 -19.812 1 95.56 61 PHE B CA 1
ATOM 2364 C C . PHE B 1 61 ? 9.359 -14.047 -18.922 1 95.56 61 PHE B C 1
ATOM 2366 O O . PHE B 1 61 ? 10.523 -14.039 -19.328 1 95.56 61 PHE B O 1
ATOM 2373 N N . LEU B 1 62 ? 9.047 -14.422 -17.734 1 95.38 62 LEU B N 1
ATOM 2374 C CA . LEU B 1 62 ? 10.117 -14.867 -16.844 1 95.38 62 LEU B CA 1
ATOM 2375 C C . LEU B 1 62 ? 10.203 -16.391 -16.828 1 95.38 62 LEU B C 1
ATOM 2377 O O . LEU B 1 62 ? 11.273 -16.953 -17.062 1 95.38 62 LEU B O 1
ATOM 2381 N N . PHE B 1 63 ? 9.047 -17 -16.578 1 95.75 63 PHE B N 1
ATOM 2382 C CA . PHE B 1 63 ? 9.062 -18.469 -16.469 1 95.75 63 PHE B CA 1
ATOM 2383 C C . PHE B 1 63 ? 8.992 -19.109 -17.844 1 95.75 63 PHE B C 1
ATOM 2385 O O . PHE B 1 63 ? 9.445 -20.234 -18.031 1 95.75 63 PHE B O 1
ATOM 2392 N N . GLN B 1 64 ? 8.375 -18.406 -18.828 1 94.19 64 GLN B N 1
ATOM 2393 C CA . GLN B 1 64 ? 8.234 -18.875 -20.203 1 94.19 64 GLN B CA 1
ATOM 2394 C C . GLN B 1 64 ? 7.602 -20.266 -20.234 1 94.19 64 GLN B C 1
ATOM 2396 O O . GLN B 1 64 ? 8.125 -21.172 -20.891 1 94.19 64 GLN B O 1
ATOM 2401 N N . GLN B 1 65 ? 6.508 -20.375 -19.5 1 93.06 65 GLN B N 1
ATOM 2402 C CA . GLN B 1 65 ? 5.75 -21.609 -19.391 1 93.06 65 GLN B CA 1
ATOM 2403 C C . GLN B 1 65 ? 4.328 -21.438 -19.922 1 93.06 65 GLN B C 1
ATOM 2405 O O . GLN B 1 65 ? 3.779 -20.328 -19.875 1 93.06 65 GLN B O 1
ATOM 2410 N N . ASN B 1 66 ? 3.861 -22.516 -20.469 1 95.94 66 ASN B N 1
ATOM 2411 C CA . ASN B 1 66 ? 2.432 -22.562 -20.75 1 95.94 66 ASN B CA 1
ATOM 2412 C C . ASN B 1 66 ? 1.614 -22.719 -19.469 1 95.94 66 ASN B C 1
ATOM 2414 O O . ASN B 1 66 ? 1.41 -23.844 -19 1 95.94 66 ASN B O 1
ATOM 2418 N N . SER B 1 67 ? 1.146 -21.578 -18.984 1 96.94 67 SER B N 1
ATOM 2419 C CA . SER B 1 67 ? 0.567 -21.594 -17.641 1 96.94 67 SER B CA 1
ATOM 2420 C C . SER B 1 67 ? -0.941 -21.359 -17.688 1 96.94 67 SER B C 1
ATOM 2422 O O . SER B 1 67 ? -1.436 -20.609 -18.531 1 96.94 67 SER B O 1
ATOM 2424 N N . TYR B 1 68 ? -1.57 -22.047 -16.828 1 98.25 68 TYR B N 1
ATOM 2425 C CA . TYR B 1 68 ? -2.994 -21.891 -16.547 1 98.25 68 TYR B CA 1
ATOM 2426 C C . TYR B 1 68 ? -3.223 -21.375 -15.133 1 98.25 68 TYR B C 1
ATOM 2428 O O . TYR B 1 68 ? -2.33 -21.469 -14.289 1 98.25 68 TYR B O 1
ATOM 2436 N N . ALA B 1 69 ? -4.398 -20.766 -14.953 1 98.19 69 ALA B N 1
ATOM 2437 C CA . ALA B 1 69 ? -4.66 -20.234 -13.625 1 98.19 69 ALA B CA 1
ATOM 2438 C C . ALA B 1 69 ? -6.078 -20.562 -13.164 1 98.19 69 ALA B C 1
ATOM 2440 O O . ALA B 1 69 ? -7.039 -20.391 -13.922 1 98.19 69 ALA B O 1
ATOM 2441 N N . MET B 1 70 ? -6.152 -21.062 -11.953 1 97.31 70 MET B N 1
ATOM 2442 C CA . MET B 1 70 ? -7.449 -21.375 -11.352 1 97.31 70 MET B CA 1
ATOM 2443 C C . MET B 1 70 ? -8.078 -20.125 -10.742 1 97.31 70 MET B C 1
ATOM 2445 O O . MET B 1 70 ? -7.414 -19.391 -10 1 97.31 70 MET B O 1
ATOM 2449 N N . MET B 1 71 ? -9.328 -19.906 -11.086 1 95.25 71 MET B N 1
ATOM 2450 C CA . MET B 1 71 ? -10.07 -18.75 -10.586 1 95.25 71 MET B CA 1
ATOM 2451 C C . MET B 1 71 ? -11.477 -19.156 -10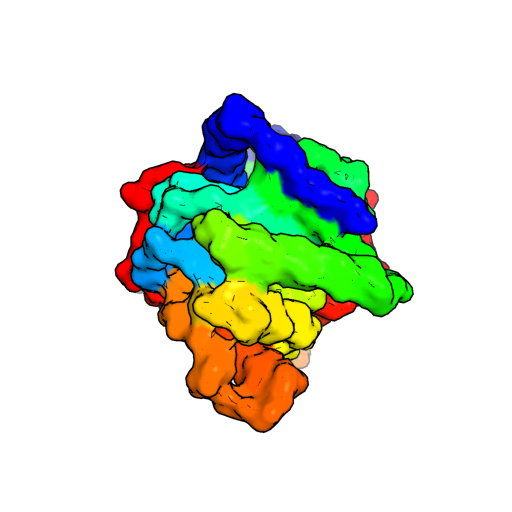.156 1 95.25 71 MET B C 1
ATOM 2453 O O . MET B 1 71 ? -12.008 -20.156 -10.625 1 95.25 71 MET B O 1
ATOM 2457 N N . SER B 1 72 ? -12.031 -18.266 -9.219 1 94.56 72 SER B N 1
ATOM 2458 C CA . SER B 1 72 ? -13.43 -18.5 -8.867 1 94.56 72 SER B CA 1
ATOM 2459 C C . SER B 1 72 ? -14.328 -18.438 -10.102 1 94.56 72 SER B C 1
ATOM 2461 O O . SER B 1 72 ? -14.094 -17.641 -11 1 94.56 72 SER B O 1
ATOM 2463 N N . GLU B 1 73 ? -15.305 -19.281 -10.008 1 94.44 73 GLU B N 1
ATOM 2464 C CA . GLU B 1 73 ? -16.219 -19.297 -11.148 1 94.44 73 GLU B CA 1
ATOM 2465 C C . GLU B 1 73 ? -16.891 -17.938 -11.32 1 94.44 73 GLU B C 1
ATOM 2467 O O . GLU B 1 73 ? -17.047 -17.453 -12.445 1 94.44 73 GLU B O 1
ATOM 2472 N N . GLU B 1 74 ? -17.234 -17.328 -10.273 1 92.5 74 GLU B N 1
ATOM 2473 C CA . GLU B 1 74 ? -17.828 -15.984 -10.312 1 92.5 74 GLU B CA 1
ATOM 2474 C C . GLU B 1 74 ? -16.875 -14.984 -10.953 1 92.5 74 GLU B C 1
ATOM 2476 O O . GLU B 1 74 ? -17.281 -14.156 -11.766 1 92.5 74 GLU B O 1
ATOM 2481 N N . GLY B 1 75 ? -15.648 -15.07 -10.617 1 91.31 75 GLY B N 1
ATOM 2482 C CA . GLY B 1 75 ? -14.641 -14.188 -11.195 1 91.31 75 GLY B CA 1
ATOM 2483 C C . GLY B 1 75 ? -14.453 -14.383 -12.688 1 91.31 75 GLY B C 1
ATOM 2484 O O . GLY B 1 75 ? -14.344 -13.414 -13.438 1 91.31 75 GLY B O 1
ATOM 2485 N N . LEU B 1 76 ? -14.453 -15.609 -13.039 1 94 76 LEU B N 1
ATOM 2486 C CA . LEU B 1 76 ? -14.258 -15.922 -14.453 1 94 76 LEU B CA 1
ATOM 2487 C C . LEU B 1 76 ? -15.469 -15.484 -15.281 1 94 76 LEU B C 1
ATOM 2489 O O . LEU B 1 76 ? -15.32 -15.078 -16.438 1 94 76 LEU B O 1
ATOM 2493 N N . LYS B 1 77 ? -16.641 -15.586 -14.703 1 93.12 77 LYS B N 1
ATOM 2494 C CA . LYS B 1 77 ? -17.844 -15.109 -15.383 1 93.12 77 LYS B CA 1
ATOM 2495 C C . LYS B 1 77 ? -17.844 -13.594 -15.516 1 93.12 77 LYS B C 1
ATOM 2497 O O . LYS B 1 77 ? -18.281 -13.047 -16.531 1 93.12 77 LYS B O 1
ATOM 2502 N N . GLN B 1 78 ? -17.312 -12.977 -14.539 1 91.19 78 GLN B N 1
ATOM 2503 C CA . GLN B 1 78 ? -17.219 -11.516 -14.547 1 91.19 78 GLN B CA 1
ATOM 2504 C C . GLN B 1 78 ? -16.188 -11.031 -15.555 1 91.19 78 GLN B C 1
ATOM 2506 O O . GLN B 1 78 ? -16.375 -10 -16.203 1 91.19 78 GLN B O 1
ATOM 2511 N N . TYR B 1 79 ? -15.117 -11.766 -15.625 1 91.56 79 TYR B N 1
ATOM 2512 C CA . TYR B 1 79 ? -14.031 -11.43 -16.531 1 91.56 79 TYR B CA 1
ATOM 2513 C C . TYR B 1 79 ? -13.711 -12.594 -17.453 1 91.56 79 TYR B C 1
ATOM 2515 O O . TYR B 1 79 ? -12.648 -13.219 -17.328 1 91.56 79 TYR B O 1
ATOM 2523 N N . PRO B 1 80 ? -14.453 -12.773 -18.469 1 92.31 80 PRO B N 1
ATOM 2524 C CA . PRO B 1 80 ? -14.367 -13.984 -19.297 1 92.31 80 PRO B CA 1
ATOM 2525 C C . PRO B 1 80 ? -13.102 -14.023 -20.156 1 92.31 80 PRO B C 1
ATOM 2527 O O . PRO B 1 80 ? -12.688 -15.102 -20.594 1 92.31 80 PRO B O 1
ATOM 2530 N N . PHE B 1 81 ? -12.539 -12.875 -20.391 1 92.56 81 PHE B N 1
ATOM 2531 C CA . PHE B 1 81 ? -11.359 -12.867 -21.25 1 92.56 81 PHE B CA 1
ATOM 2532 C C . PHE B 1 81 ? -10.227 -13.672 -20.609 1 92.56 81 PHE B C 1
ATOM 2534 O O . PHE B 1 81 ? -9.289 -14.086 -21.297 1 92.56 81 PHE B O 1
ATOM 2541 N N . PHE B 1 82 ? -10.297 -13.898 -19.281 1 95.44 82 PHE B N 1
ATOM 2542 C CA . PHE B 1 82 ? -9.273 -14.68 -18.609 1 95.44 82 PHE B CA 1
ATOM 2543 C C . PHE B 1 82 ? -9.242 -16.109 -19.141 1 95.44 82 PHE B C 1
ATOM 2545 O O . PHE B 1 82 ? -8.211 -16.781 -19.078 1 95.44 82 PHE B O 1
ATOM 2552 N N . ARG B 1 83 ? -10.344 -16.609 -19.672 1 96.25 83 ARG B N 1
ATOM 2553 C CA . ARG B 1 83 ? -10.391 -17.938 -20.266 1 96.25 83 ARG B CA 1
ATOM 2554 C C . ARG B 1 83 ? -9.391 -18.047 -21.422 1 96.25 83 ARG B C 1
ATOM 2556 O O . ARG B 1 83 ? -8.734 -19.094 -21.578 1 96.25 83 ARG B O 1
ATOM 2563 N N . LYS B 1 84 ? -9.281 -17 -22.141 1 97.12 84 LYS B N 1
ATOM 2564 C CA . LYS B 1 84 ? -8.383 -16.984 -23.297 1 97.12 84 LYS B CA 1
ATOM 2565 C C . LYS B 1 84 ? -6.926 -16.891 -22.859 1 97.12 84 LYS B C 1
ATOM 2567 O O . LYS B 1 84 ? -6.012 -17.125 -23.656 1 97.12 84 LYS B O 1
ATOM 2572 N N . LEU B 1 85 ? -6.695 -16.594 -21.609 1 97.19 85 LEU B N 1
ATOM 2573 C CA . LEU B 1 85 ? -5.348 -16.469 -21.047 1 97.19 85 LEU B CA 1
ATOM 2574 C C . LEU B 1 85 ? -4.977 -17.719 -20.25 1 97.19 85 LEU B C 1
ATOM 2576 O O . LEU B 1 85 ? -3.902 -17.781 -19.656 1 97.19 85 LEU B O 1
ATOM 2580 N N . GLY B 1 86 ? -5.941 -18.656 -20.219 1 97.5 86 GLY B N 1
ATOM 2581 C CA . GLY B 1 86 ? -5.652 -19.906 -19.531 1 97.5 86 GLY B CA 1
ATOM 2582 C C . GLY B 1 86 ? -6.398 -20.031 -18.219 1 97.5 86 GLY B C 1
ATOM 2583 O O . GLY B 1 86 ? -6.152 -20.969 -17.453 1 97.5 86 GLY B O 1
ATOM 2584 N N . GLY B 1 87 ? -7.293 -19.109 -17.953 1 97.75 87 GLY B N 1
ATOM 2585 C CA . GLY B 1 87 ? -8.094 -19.203 -16.734 1 97.75 87 GLY B CA 1
ATOM 2586 C C . GLY B 1 87 ? -9.141 -20.297 -16.797 1 97.75 87 GLY B C 1
ATOM 2587 O O . GLY B 1 87 ? -9.773 -20.5 -17.844 1 97.75 87 GLY B O 1
ATOM 2588 N N . PHE B 1 88 ? -9.289 -21.031 -15.711 1 97.69 88 PHE B N 1
ATOM 2589 C CA . PHE B 1 88 ? -10.359 -22 -15.539 1 97.69 88 PHE B CA 1
ATOM 2590 C C . PHE B 1 88 ? -10.977 -21.891 -14.148 1 97.69 88 PHE B C 1
ATOM 2592 O O . PHE B 1 88 ? -10.359 -21.359 -13.234 1 97.69 88 PHE B O 1
ATOM 2599 N N . SER B 1 89 ? -12.156 -22.375 -14.031 1 96.06 89 SER B N 1
ATOM 2600 C CA . SER B 1 89 ? -12.914 -21.969 -12.844 1 96.06 89 SER B CA 1
ATOM 2601 C C . SER B 1 89 ? -12.945 -23.094 -11.805 1 96.06 89 SER B C 1
ATOM 2603 O O . SER B 1 89 ? -12.719 -24.25 -12.133 1 96.06 89 SER B O 1
ATOM 2605 N N . ILE B 1 90 ? -13.164 -22.656 -10.68 1 95.75 90 ILE B N 1
ATOM 2606 C CA . ILE B 1 90 ? -13.523 -23.547 -9.578 1 95.75 90 ILE B CA 1
ATOM 2607 C C . ILE B 1 90 ? -14.789 -23.031 -8.898 1 95.75 90 ILE B C 1
ATOM 2609 O O . ILE B 1 90 ? -14.961 -21.812 -8.727 1 95.75 90 ILE B O 1
ATOM 2613 N N . ASP B 1 91 ? -15.672 -23.875 -8.625 1 93.56 91 ASP B N 1
ATOM 2614 C CA . ASP B 1 91 ? -16.844 -23.594 -7.805 1 93.56 91 ASP B CA 1
ATOM 2615 C C . ASP B 1 91 ? -16.719 -24.266 -6.434 1 93.56 91 ASP B C 1
ATOM 2617 O O . ASP B 1 91 ? -16.844 -25.484 -6.312 1 93.56 91 ASP B O 1
ATOM 2621 N N . ARG B 1 92 ? -16.641 -23.406 -5.359 1 89.25 92 ARG B N 1
ATOM 2622 C CA . ARG B 1 92 ? -16.297 -23.938 -4.039 1 89.25 92 ARG B CA 1
ATOM 2623 C C . ARG B 1 92 ? -17.562 -24.297 -3.262 1 89.25 92 ARG B C 1
ATOM 2625 O O . ARG B 1 92 ? -17.484 -24.719 -2.104 1 89.25 92 ARG B O 1
ATOM 2632 N N . THR B 1 93 ? -18.672 -24.125 -3.896 1 89.69 93 THR B N 1
ATOM 2633 C CA . THR B 1 93 ? -19.922 -24.375 -3.193 1 89.69 93 THR B CA 1
ATOM 2634 C C . THR B 1 93 ? -20.297 -25.859 -3.27 1 89.69 93 THR B C 1
ATOM 2636 O O . THR B 1 93 ? -21.109 -26.344 -2.467 1 89.69 93 THR B O 1
ATOM 2639 N N . LYS B 1 94 ? -19.797 -26.656 -4.188 1 90 94 LYS B N 1
ATOM 2640 C CA . LYS B 1 94 ? -20.125 -28.078 -4.387 1 90 94 LYS B CA 1
ATOM 2641 C C . LYS B 1 94 ? -18.859 -28.922 -4.422 1 90 94 LYS B C 1
ATOM 2643 O O . LYS B 1 94 ? -17.984 -28.703 -5.262 1 90 94 LYS B O 1
ATOM 2648 N N . ARG B 1 95 ? -18.812 -29.891 -3.578 1 90.75 95 ARG B N 1
ATOM 2649 C CA . ARG B 1 95 ? -17.625 -30.734 -3.469 1 90.75 95 ARG B CA 1
ATOM 2650 C C . ARG B 1 95 ? -17.281 -31.359 -4.816 1 90.75 95 ARG B C 1
ATOM 2652 O O . ARG B 1 95 ? -16.109 -31.375 -5.207 1 90.75 95 ARG B O 1
ATOM 2659 N N . LYS B 1 96 ? -18.234 -31.906 -5.535 1 93.19 96 LYS B N 1
ATOM 2660 C CA . LYS B 1 96 ? -18.016 -32.531 -6.832 1 93.19 96 LYS B CA 1
ATOM 2661 C C . LYS B 1 96 ? -17.344 -31.578 -7.805 1 93.19 96 LYS B C 1
ATOM 2663 O O . LYS B 1 96 ? -16.453 -31.953 -8.562 1 93.19 96 LYS B O 1
ATOM 2668 N N . GLU B 1 97 ? -17.797 -30.359 -7.828 1 93 97 GLU B N 1
ATOM 2669 C CA . GLU B 1 97 ? -17.25 -29.344 -8.711 1 93 97 GLU B CA 1
ATOM 2670 C C . GLU B 1 97 ? -15.82 -28.984 -8.305 1 93 97 GLU B C 1
ATOM 2672 O O . GLU B 1 97 ? -14.977 -28.719 -9.164 1 93 97 GLU B O 1
ATOM 2677 N N . ILE B 1 98 ? -15.531 -28.938 -7.027 1 95.19 98 ILE B N 1
ATOM 2678 C CA . ILE B 1 98 ? -14.18 -28.703 -6.527 1 95.19 98 ILE B CA 1
ATOM 2679 C C . ILE B 1 98 ? -13.234 -29.766 -7.078 1 95.19 98 ILE B C 1
ATOM 2681 O O . ILE B 1 98 ? -12.18 -29.438 -7.633 1 95.19 98 ILE B O 1
ATOM 2685 N N . MET B 1 99 ? -13.648 -31 -6.992 1 96.19 99 MET B N 1
ATOM 2686 C CA . MET B 1 99 ? -12.805 -32.125 -7.422 1 96.19 99 MET B CA 1
ATOM 2687 C C . MET B 1 99 ? -12.586 -32.062 -8.93 1 96.19 99 MET B C 1
ATOM 2689 O O . MET B 1 99 ? -11.484 -32.344 -9.406 1 96.19 99 MET B O 1
ATOM 2693 N N . LYS B 1 100 ? -13.57 -31.719 -9.617 1 96.69 100 LYS B N 1
ATOM 2694 C CA . LYS B 1 100 ? -13.445 -31.594 -11.062 1 96.69 100 LYS B CA 1
ATOM 2695 C C . LYS B 1 100 ? -12.367 -30.578 -11.438 1 96.69 100 LYS B C 1
ATOM 2697 O O . LYS B 1 100 ? -11.539 -30.828 -12.312 1 96.69 100 LYS B O 1
ATOM 2702 N N . SER B 1 101 ? -12.414 -29.453 -10.789 1 97.56 101 SER B N 1
ATOM 2703 C CA . SER B 1 101 ? -11.438 -28.391 -11.055 1 97.56 101 SER B CA 1
ATOM 2704 C C . SER B 1 101 ? -10.031 -28.828 -10.656 1 97.56 101 SER B C 1
ATOM 2706 O O . SER B 1 101 ? -9.07 -28.578 -11.391 1 97.56 101 SER B O 1
ATOM 2708 N N . LEU B 1 102 ? -9.906 -29.453 -9.523 1 98.12 102 LEU B N 1
ATOM 2709 C CA . LEU B 1 102 ? -8.602 -29.922 -9.055 1 98.12 102 LEU B CA 1
ATOM 2710 C C . LEU B 1 102 ? -8.039 -30.984 -9.984 1 98.12 102 LEU B C 1
ATOM 2712 O O . LEU B 1 102 ? -6.848 -30.969 -10.305 1 98.12 102 LEU B O 1
ATOM 2716 N N . ASP B 1 103 ? -8.883 -31.859 -10.414 1 98.12 103 ASP B N 1
ATOM 2717 C CA . ASP B 1 103 ? -8.453 -32.906 -11.336 1 98.12 103 ASP B CA 1
ATOM 2718 C C . ASP B 1 103 ? -8.023 -32.312 -12.68 1 98.12 103 ASP B C 1
ATOM 2720 O O . ASP B 1 103 ? -7.086 -32.812 -13.312 1 98.12 103 ASP B O 1
ATOM 2724 N N . TYR B 1 104 ? -8.766 -31.344 -13.078 1 98.06 104 TYR B N 1
ATOM 2725 C CA . TYR B 1 104 ? -8.367 -30.641 -14.289 1 98.06 104 TYR B CA 1
ATOM 2726 C C . TYR B 1 104 ? -6.98 -30.031 -14.133 1 98.06 104 TYR B C 1
ATOM 2728 O O . TYR B 1 104 ? -6.141 -30.141 -15.031 1 98.06 104 TYR B O 1
ATOM 2736 N N . ALA B 1 105 ? -6.711 -29.406 -13.039 1 98.56 105 ALA B N 1
ATOM 2737 C CA . ALA B 1 105 ? -5.391 -28.844 -12.75 1 98.56 105 ALA B CA 1
ATOM 2738 C C . ALA B 1 105 ? -4.316 -29.938 -12.797 1 98.56 105 ALA B C 1
ATOM 2740 O O . ALA B 1 105 ? -3.25 -29.734 -13.383 1 98.56 105 ALA B O 1
ATOM 2741 N N . VAL B 1 106 ? -4.625 -31.062 -12.234 1 98.56 106 VAL B N 1
ATOM 2742 C CA . VAL B 1 106 ? -3.701 -32.188 -12.234 1 98.56 106 VAL B CA 1
ATOM 2743 C C . VAL B 1 106 ? -3.402 -32.625 -13.672 1 98.56 106 VAL B C 1
ATOM 2745 O O . VAL B 1 106 ? -2.242 -32.844 -14.039 1 98.56 106 VAL B O 1
ATOM 2748 N N . SER B 1 107 ? -4.43 -32.75 -14.43 1 98.56 107 SER B N 1
ATOM 2749 C CA . SER B 1 107 ? -4.254 -33.188 -15.812 1 98.56 107 SER B CA 1
ATOM 2750 C C . SER B 1 107 ? -3.377 -32.219 -16.594 1 98.56 107 SER B C 1
ATOM 2752 O O . SER B 1 107 ? -2.549 -32.625 -17.406 1 98.56 107 SER B O 1
ATOM 2754 N N . LEU B 1 108 ? -3.572 -30.906 -16.375 1 98.31 108 LEU B N 1
ATOM 2755 C CA . LEU B 1 108 ? -2.754 -29.891 -17.031 1 98.31 108 LEU B CA 1
ATOM 2756 C C . LEU B 1 108 ? -1.283 -30.047 -16.656 1 98.31 108 LEU B C 1
ATOM 2758 O O . LEU B 1 108 ? -0.41 -30.016 -17.531 1 98.31 108 LEU B O 1
ATOM 2762 N N . LEU B 1 109 ? -1.061 -30.25 -15.438 1 98.31 109 LEU B N 1
ATOM 2763 C CA . LEU B 1 109 ? 0.304 -30.422 -14.945 1 98.31 109 LEU B CA 1
ATOM 2764 C C . LEU B 1 109 ? 0.934 -31.688 -15.5 1 98.31 109 LEU B C 1
ATOM 2766 O O . LEU B 1 109 ? 2.096 -31.688 -15.922 1 98.31 109 LEU B O 1
ATOM 2770 N N . CYS B 1 110 ? 0.175 -32.75 -15.594 1 98 110 CYS B N 1
ATOM 2771 C CA . CYS B 1 110 ? 0.662 -34 -16.125 1 98 110 CYS B CA 1
ATOM 2772 C C . CYS B 1 110 ? 0.965 -33.875 -17.625 1 98 110 CYS B C 1
ATOM 2774 O O . CYS B 1 110 ? 1.818 -34.594 -18.141 1 98 110 CYS B O 1
ATOM 2776 N N . ASP B 1 111 ? 0.288 -32.969 -18.234 1 97.62 111 ASP B N 1
ATOM 2777 C CA . ASP B 1 111 ? 0.497 -32.719 -19.656 1 97.62 111 ASP B CA 1
ATOM 2778 C C . ASP B 1 111 ? 1.674 -31.781 -19.891 1 97.62 111 ASP B C 1
ATOM 2780 O O . ASP B 1 111 ? 1.874 -31.281 -21 1 97.62 111 ASP B O 1
ATOM 2784 N N . GLY B 1 112 ? 2.371 -31.422 -18.828 1 97.06 112 GLY B N 1
ATOM 2785 C CA . GLY B 1 112 ? 3.574 -30.625 -18.938 1 97.06 112 GLY B CA 1
ATOM 2786 C C . GLY B 1 112 ? 3.295 -29.125 -18.906 1 97.06 112 GLY B C 1
ATOM 2787 O O . GLY B 1 112 ? 4.141 -28.328 -19.312 1 97.06 112 GLY B O 1
ATOM 2788 N N . LYS B 1 113 ? 2.07 -28.75 -18.547 1 97.94 113 LYS B N 1
ATOM 2789 C CA . LYS B 1 113 ? 1.73 -27.344 -18.359 1 97.94 113 LYS B CA 1
ATOM 2790 C C . LYS B 1 113 ? 1.952 -26.906 -16.922 1 97.94 113 LYS B C 1
ATOM 2792 O O . LYS B 1 113 ? 2.152 -27.75 -16.031 1 97.94 113 LYS B O 1
ATOM 2797 N N . SER B 1 114 ? 2.033 -25.594 -16.703 1 98.31 114 SER B N 1
ATOM 2798 C CA . SER B 1 114 ? 2.084 -25.062 -15.359 1 98.31 114 SER B CA 1
ATOM 2799 C C . SER B 1 114 ? 0.718 -24.531 -14.922 1 98.31 114 SER B C 1
ATOM 2801 O O . SER B 1 114 ? -0.122 -24.203 -15.758 1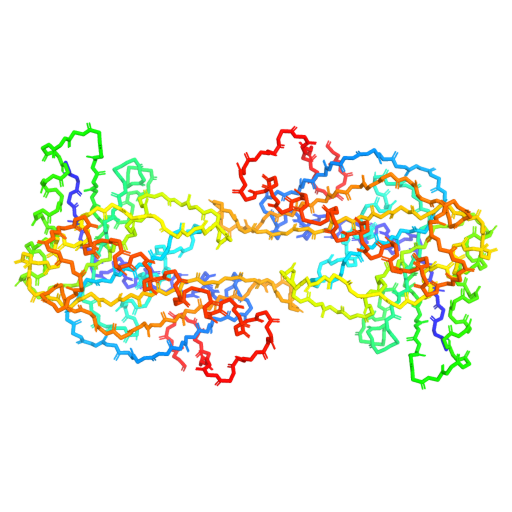 98.31 114 SER B O 1
ATOM 2803 N N . VAL B 1 115 ? 0.526 -24.5 -13.625 1 98.69 115 VAL B N 1
ATOM 2804 C CA . VAL B 1 115 ? -0.75 -24.031 -13.086 1 98.69 115 VAL B CA 1
ATOM 2805 C C . VAL B 1 115 ? -0.503 -23.062 -11.93 1 98.69 115 VAL B C 1
ATOM 2807 O O . VAL B 1 115 ? 0.363 -23.297 -11.086 1 98.69 115 VAL B O 1
ATOM 2810 N N . TRP B 1 116 ? -1.209 -21.953 -11.945 1 98.69 116 TRP B N 1
ATOM 2811 C CA . TRP B 1 116 ? -1.214 -20.984 -10.844 1 98.69 116 TRP B CA 1
ATOM 2812 C C . TRP B 1 116 ? -2.43 -21.188 -9.945 1 98.69 116 TRP B C 1
ATOM 2814 O O . TRP B 1 116 ? -3.545 -21.391 -10.438 1 98.69 116 TRP B O 1
ATOM 2824 N N . MET B 1 117 ? -2.176 -21.156 -8.672 1 98.44 117 MET B N 1
ATOM 2825 C CA . MET B 1 117 ? -3.248 -21.156 -7.68 1 98.44 117 MET B CA 1
ATOM 2826 C C . MET B 1 117 ? -2.988 -20.094 -6.613 1 98.44 117 MET B C 1
ATOM 2828 O O . MET B 1 117 ? -1.842 -19.859 -6.223 1 98.44 117 MET B O 1
ATOM 2832 N N . PHE B 1 118 ? -4.02 -19.484 -6.191 1 98.25 118 PHE B N 1
ATOM 2833 C CA . PHE B 1 118 ? -4.031 -18.688 -4.965 1 98.25 118 PHE B CA 1
ATOM 2834 C C . PHE B 1 118 ? -4.785 -19.422 -3.861 1 98.25 118 PHE B C 1
ATOM 2836 O O . PHE B 1 118 ? -5.992 -19.234 -3.701 1 98.25 118 PHE B O 1
ATOM 2843 N N . PRO B 1 119 ? -4.066 -20.125 -3.082 1 98 119 PRO B N 1
ATOM 2844 C CA . PRO B 1 119 ? -4.715 -21.094 -2.205 1 98 119 PRO B CA 1
ATOM 2845 C C . PRO B 1 119 ? -5.562 -20.438 -1.118 1 98 119 PRO B C 1
ATOM 2847 O O . PRO B 1 119 ? -6.355 -21.125 -0.456 1 98 119 PRO B O 1
ATOM 2850 N N . GLN B 1 120 ? -5.371 -19.141 -0.924 1 97.38 120 GLN B N 1
ATOM 2851 C CA . GLN B 1 120 ? -6.23 -18.438 0.018 1 97.38 120 GLN B CA 1
ATOM 2852 C C . GLN B 1 120 ? -7.688 -18.469 -0.436 1 97.38 120 GLN B C 1
ATOM 2854 O O . GLN B 1 120 ? -8.602 -18.359 0.384 1 97.38 120 GLN B O 1
ATOM 2859 N N . GLY B 1 121 ? -7.879 -18.516 -1.713 1 94.56 121 GLY B N 1
ATOM 2860 C CA . GLY B 1 121 ? -9.211 -18.656 -2.279 1 94.56 121 GLY B CA 1
ATOM 2861 C C . GLY B 1 121 ? -9.898 -17.328 -2.51 1 94.56 121 GLY B C 1
ATOM 2862 O O . GLY B 1 121 ? -10.867 -17.25 -3.266 1 94.56 121 GLY B O 1
ATOM 2863 N N . GLU B 1 122 ? -9.492 -16.297 -1.794 1 93.38 122 GLU B N 1
ATOM 2864 C CA . GLU B 1 122 ? -10.023 -14.945 -1.952 1 93.38 122 GLU B CA 1
ATOM 2865 C C . GLU B 1 122 ? -8.953 -13.898 -1.635 1 93.38 122 GLU B C 1
ATOM 2867 O O . GLU B 1 122 ? -7.977 -14.195 -0.944 1 93.38 122 GLU B O 1
ATOM 2872 N N . GLU B 1 123 ? -9.211 -12.805 -2.205 1 95.12 123 GLU B N 1
ATOM 2873 C CA . GLU B 1 123 ? -8.297 -11.703 -1.919 1 95.12 123 GLU B CA 1
ATOM 2874 C C . GLU B 1 123 ? -8.406 -11.266 -0.462 1 95.12 123 GLU B C 1
ATOM 2876 O O . GLU B 1 123 ? -9.508 -11.055 0.049 1 95.12 123 GLU B O 1
ATOM 2881 N N . GLN B 1 124 ? -7.332 -11.242 0.182 1 96.75 124 GLN B N 1
ATOM 2882 C CA . GLN B 1 124 ? -7.227 -10.711 1.538 1 96.75 124 GLN B CA 1
ATOM 2883 C C . GLN B 1 124 ? -6.262 -9.531 1.596 1 96.75 124 GLN B C 1
ATOM 2885 O O . GLN B 1 124 ? -5.383 -9.398 0.74 1 96.75 124 GLN B O 1
ATOM 2890 N N . HIS B 1 125 ? -6.469 -8.68 2.611 1 97.94 125 HIS B N 1
ATOM 2891 C CA . HIS B 1 125 ? -5.562 -7.543 2.75 1 97.94 125 HIS B CA 1
ATOM 2892 C C . HIS B 1 125 ? -4.109 -8 2.828 1 97.94 125 HIS B C 1
ATOM 2894 O O . HIS B 1 125 ? -3.807 -9 3.484 1 97.94 125 HIS B O 1
ATOM 2900 N N . ILE B 1 126 ? -3.199 -7.285 2.266 1 97.56 126 ILE B N 1
ATOM 2901 C CA . ILE B 1 126 ? -1.798 -7.645 2.086 1 97.56 126 ILE B CA 1
ATOM 2902 C C . ILE B 1 126 ? -1.133 -7.832 3.447 1 97.56 126 ILE B C 1
ATOM 2904 O O . ILE B 1 126 ? -0.143 -8.562 3.566 1 97.56 126 ILE B O 1
ATOM 2908 N N . GLU B 1 127 ? -1.691 -7.199 4.57 1 97.69 127 GLU B N 1
ATOM 2909 C CA . GLU B 1 127 ? -1.059 -7.242 5.883 1 97.69 127 GLU B CA 1
ATOM 2910 C C . GLU B 1 127 ? -1.691 -8.312 6.766 1 97.69 127 GLU B C 1
ATOM 2912 O O . GLU B 1 127 ? -1.273 -8.516 7.91 1 97.69 127 GLU B O 1
ATOM 2917 N N . LYS B 1 128 ? -2.713 -8.977 6.277 1 97.12 128 LYS B N 1
ATOM 2918 C CA . LYS B 1 128 ? -3.316 -10.047 7.07 1 97.12 128 LYS B CA 1
ATOM 2919 C C . LYS B 1 128 ? -2.35 -11.211 7.25 1 97.12 128 LYS B C 1
ATOM 2921 O O . LYS B 1 128 ? -1.706 -11.641 6.289 1 97.12 128 LYS B O 1
ATOM 2926 N N . ARG B 1 129 ? -2.242 -11.672 8.5 1 96.56 129 ARG B N 1
ATOM 2927 C CA . ARG B 1 129 ? -1.37 -12.773 8.875 1 96.56 129 ARG B CA 1
ATOM 2928 C C . ARG B 1 129 ? -2.035 -13.664 9.922 1 96.56 129 ARG B C 1
ATOM 2930 O O . ARG B 1 129 ? -2.852 -13.188 10.719 1 96.56 129 ARG B O 1
ATOM 2937 N N . PRO B 1 130 ? -1.728 -14.883 9.984 1 97.31 130 PRO B N 1
ATOM 2938 C CA . PRO B 1 130 ? -1.008 -15.672 8.977 1 97.31 130 PRO B CA 1
ATOM 2939 C C . PRO B 1 130 ? -1.847 -15.945 7.73 1 97.31 130 PRO B C 1
ATOM 2941 O O . PRO B 1 130 ? -3.051 -15.672 7.719 1 97.31 130 PRO B O 1
ATOM 2944 N N . LEU B 1 131 ? -1.189 -16.312 6.672 1 98.31 131 LEU B N 1
ATOM 2945 C CA . LEU B 1 131 ? -1.937 -16.766 5.508 1 98.31 131 LEU B CA 1
ATOM 2946 C C . LEU B 1 131 ? -2.672 -18.078 5.816 1 98.31 131 LEU B C 1
ATOM 2948 O O . LEU B 1 131 ? -2.145 -18.938 6.52 1 98.31 131 LEU B O 1
ATOM 2952 N N . HIS B 1 132 ? -3.838 -18.219 5.316 1 98.25 132 HIS B N 1
ATOM 2953 C CA . HIS B 1 132 ? -4.629 -19.438 5.43 1 98.25 132 HIS B CA 1
ATOM 2954 C C . HIS B 1 132 ? -4.969 -20 4.051 1 98.25 132 HIS B C 1
ATOM 2956 O O . HIS B 1 132 ? -5.465 -19.281 3.186 1 98.25 132 HIS B O 1
ATOM 2962 N N . PHE B 1 133 ? -4.727 -21.312 3.959 1 98.25 133 PHE B N 1
ATOM 2963 C CA . PHE B 1 133 ? -4.844 -21.906 2.633 1 98.25 133 PHE B CA 1
ATOM 2964 C C . PHE B 1 133 ? -5.844 -23.047 2.645 1 98.25 133 PHE B C 1
ATOM 2966 O O . PHE B 1 133 ? -6 -23.734 3.656 1 98.25 133 PHE B O 1
ATOM 2973 N N . PHE B 1 134 ? -6.516 -23.297 1.517 1 97 134 PHE B N 1
ATOM 2974 C CA . PHE B 1 134 ? -7.234 -24.531 1.253 1 97 134 PHE B CA 1
ATOM 2975 C C . PHE B 1 134 ? -6.27 -25.656 0.87 1 97 134 PHE B C 1
ATOM 2977 O O . PHE B 1 134 ? -5.148 -25.391 0.426 1 97 134 PHE B O 1
ATOM 2984 N N . THR B 1 135 ? -6.715 -26.844 0.974 1 97.12 135 THR B N 1
ATOM 2985 C CA . THR B 1 135 ? -5.832 -28 0.826 1 97.12 135 THR B CA 1
ATOM 2986 C C . THR B 1 135 ? -5.641 -28.344 -0.647 1 97.12 135 THR B C 1
ATOM 2988 O O . THR B 1 135 ? -4.832 -29.219 -0.986 1 97.12 135 THR B O 1
ATOM 2991 N N . GLY B 1 136 ? -6.309 -27.672 -1.529 1 97.38 136 GLY B N 1
ATOM 2992 C CA . GLY B 1 136 ? -6.309 -27.984 -2.947 1 97.38 136 GLY B CA 1
ATOM 2993 C C . GLY B 1 136 ? -4.926 -27.984 -3.562 1 97.38 136 GLY B C 1
ATOM 2994 O O . GLY B 1 136 ? -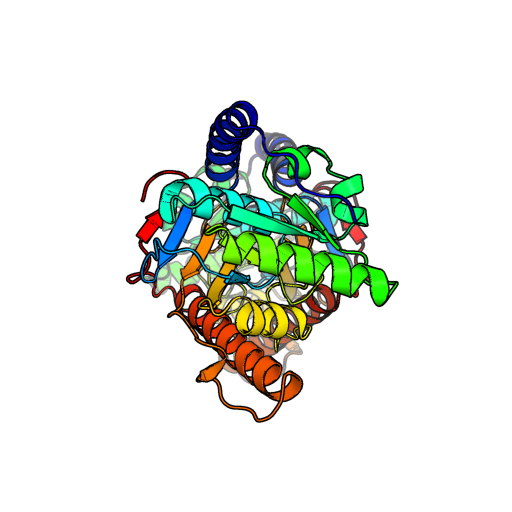4.609 -28.828 -4.406 1 97.38 136 GLY B O 1
ATOM 2995 N N . ALA B 1 137 ? -4.113 -27.062 -3.17 1 98.19 137 ALA B N 1
ATOM 2996 C CA . ALA B 1 137 ? -2.775 -26.953 -3.742 1 98.19 137 ALA B CA 1
ATOM 2997 C C . ALA B 1 137 ? -1.95 -28.203 -3.451 1 98.19 137 ALA B C 1
ATOM 2999 O O . ALA B 1 137 ? -1.265 -28.719 -4.336 1 98.19 137 ALA B O 1
ATOM 3000 N N . ILE B 1 138 ? -2.035 -28.672 -2.219 1 98.25 138 ILE B N 1
ATOM 3001 C CA . ILE B 1 138 ? -1.293 -29.875 -1.837 1 98.25 138 ILE B CA 1
ATOM 3002 C C . ILE B 1 138 ? -1.849 -31.094 -2.582 1 98.25 138 ILE B C 1
ATOM 3004 O O . ILE B 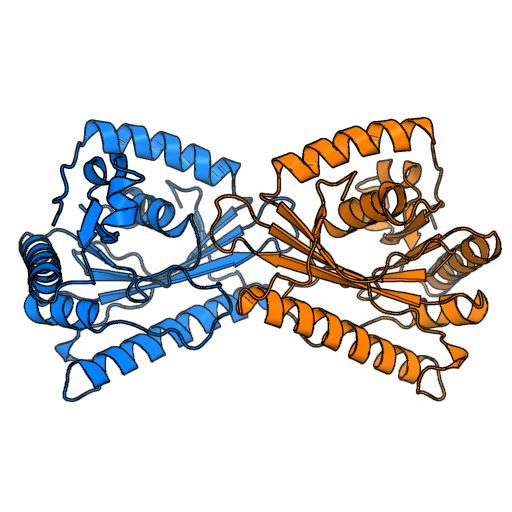1 138 ? -1.088 -31.922 -3.078 1 98.25 138 ILE B O 1
ATOM 3008 N N . TYR B 1 139 ? -3.135 -31.188 -2.695 1 97.88 139 TYR B N 1
ATOM 3009 C CA . TYR B 1 139 ? -3.758 -32.281 -3.453 1 97.88 139 TYR B CA 1
ATOM 3010 C C . TYR B 1 139 ? -3.215 -32.312 -4.875 1 97.88 139 TYR B C 1
ATOM 3012 O O . TYR B 1 139 ? -2.779 -33.375 -5.34 1 97.88 139 TYR B O 1
ATOM 3020 N N . VAL B 1 140 ? -3.229 -31.203 -5.512 1 98.44 140 VAL B N 1
ATOM 3021 C CA . VAL B 1 140 ? -2.832 -31.109 -6.914 1 98.44 140 VAL B CA 1
ATOM 3022 C C . VAL B 1 140 ? -1.355 -31.469 -7.059 1 98.44 140 VAL B C 1
ATOM 3024 O O . VAL B 1 140 ? -0.985 -32.25 -7.93 1 98.44 140 VAL B O 1
ATOM 3027 N N . ALA B 1 141 ? -0.536 -30.891 -6.223 1 98 141 ALA B N 1
ATOM 3028 C CA . ALA B 1 141 ? 0.903 -31.141 -6.289 1 98 141 ALA B CA 1
ATOM 3029 C C . ALA B 1 141 ? 1.222 -32.625 -6.066 1 98 141 ALA B C 1
ATOM 3031 O O . ALA B 1 141 ? 2.086 -33.188 -6.742 1 98 141 ALA B O 1
ATOM 3032 N N . GLU B 1 142 ? 0.551 -33.25 -5.148 1 97 142 GLU B N 1
ATOM 3033 C CA . GLU B 1 142 ? 0.777 -34.656 -4.844 1 97 142 GLU B CA 1
ATOM 3034 C C . GLU B 1 142 ? 0.377 -35.531 -6.016 1 97 142 GLU B C 1
ATOM 3036 O O . GLU B 1 142 ? 1.115 -36.438 -6.387 1 97 142 GLU B O 1
ATOM 3041 N N . ARG B 1 143 ? -0.716 -35.281 -6.555 1 97.38 143 ARG B N 1
ATOM 3042 C CA . ARG B 1 143 ? -1.264 -36.125 -7.613 1 97.38 143 ARG B CA 1
ATOM 3043 C C . ARG B 1 143 ? -0.479 -35.969 -8.914 1 97.38 143 ARG B C 1
ATOM 3045 O O . ARG B 1 143 ? -0.259 -36.938 -9.641 1 97.38 143 ARG B O 1
ATOM 3052 N N . ALA B 1 144 ? -0.097 -34.719 -9.164 1 97.75 144 ALA B N 1
ATOM 3053 C CA . ALA B 1 144 ? 0.622 -34.438 -10.406 1 97.75 144 ALA B CA 1
ATOM 3054 C C . ALA B 1 144 ? 2.111 -34.719 -10.258 1 97.75 144 ALA B C 1
ATOM 3056 O O . ALA B 1 144 ? 2.838 -34.812 -11.25 1 97.75 144 ALA B O 1
ATOM 3057 N N . ASN B 1 145 ? 2.568 -34.906 -9.039 1 96.56 145 ASN B N 1
ATOM 3058 C CA . ASN B 1 145 ? 3.975 -35.125 -8.734 1 96.56 145 ASN B CA 1
ATOM 3059 C C . ASN B 1 145 ? 4.867 -34.062 -9.352 1 96.56 145 ASN B C 1
ATOM 3061 O O . ASN B 1 145 ? 5.828 -34.375 -10.055 1 96.56 145 ASN B O 1
ATOM 3065 N N . VAL B 1 146 ? 4.57 -32.781 -9.148 1 96.81 146 VAL B N 1
ATOM 3066 C CA . VAL B 1 146 ? 5.332 -31.641 -9.594 1 96.81 146 VAL B CA 1
ATOM 3067 C C . VAL B 1 146 ? 5.719 -30.766 -8.398 1 96.81 146 VAL B C 1
ATOM 3069 O O . VAL B 1 146 ? 5.109 -30.875 -7.328 1 96.81 146 VAL B O 1
ATOM 3072 N N . PRO B 1 147 ? 6.75 -29.969 -8.539 1 97.81 147 PRO B N 1
ATOM 3073 C CA . PRO B 1 147 ? 7.09 -29.062 -7.434 1 97.81 147 PRO B CA 1
ATOM 3074 C C . PRO B 1 147 ? 6.105 -27.906 -7.289 1 97.81 147 PRO B C 1
ATOM 3076 O O . PRO B 1 147 ? 5.492 -27.484 -8.273 1 97.81 147 PRO B O 1
ATOM 3079 N N . ILE B 1 148 ? 5.965 -27.453 -6.043 1 98.5 148 ILE B N 1
ATOM 3080 C CA . ILE B 1 148 ? 5.293 -26.203 -5.738 1 98.5 148 ILE B CA 1
ATOM 3081 C C . ILE B 1 148 ? 6.309 -25.062 -5.723 1 98.5 148 ILE B C 1
ATOM 3083 O O . ILE B 1 148 ? 7.34 -25.156 -5.051 1 98.5 148 ILE B O 1
ATOM 3087 N N . ILE B 1 149 ? 6.113 -24.062 -6.465 1 98.62 149 ILE B N 1
ATOM 3088 C CA . ILE B 1 149 ? 6.926 -22.844 -6.395 1 98.62 149 ILE B CA 1
ATOM 3089 C C . ILE B 1 149 ? 6.152 -21.75 -5.668 1 98.62 149 ILE B C 1
ATOM 3091 O O . ILE B 1 149 ? 5.223 -21.156 -6.227 1 98.62 149 ILE B O 1
ATOM 3095 N N . PRO B 1 150 ? 6.504 -21.484 -4.465 1 98.69 150 PRO B N 1
ATOM 3096 C CA . PRO B 1 150 ? 5.82 -20.406 -3.748 1 98.69 150 PRO B CA 1
ATOM 3097 C C . PRO B 1 150 ? 6.301 -19.016 -4.172 1 98.69 150 PRO B C 1
ATOM 3099 O O . PRO B 1 150 ? 7.504 -18.812 -4.34 1 98.69 150 PRO B O 1
ATOM 3102 N N . LEU B 1 151 ? 5.422 -18.141 -4.348 1 98.75 151 LEU B N 1
ATOM 3103 C CA . LEU B 1 151 ? 5.742 -16.734 -4.598 1 98.75 151 LEU B CA 1
ATOM 3104 C C . LEU B 1 151 ? 5.117 -15.844 -3.533 1 98.75 151 LEU B C 1
ATOM 3106 O O . LEU B 1 151 ? 4.055 -16.156 -2.992 1 98.75 151 LEU B O 1
ATOM 3110 N N . ALA B 1 152 ? 5.781 -14.805 -3.201 1 98.81 152 ALA B N 1
ATOM 3111 C CA . ALA B 1 152 ? 5.234 -13.742 -2.359 1 98.81 152 ALA B CA 1
ATOM 3112 C C . ALA B 1 152 ? 5.078 -12.445 -3.145 1 98.81 152 ALA B C 1
ATOM 3114 O O . ALA B 1 152 ? 6.023 -11.977 -3.787 1 98.81 152 ALA B O 1
ATOM 3115 N N . PHE B 1 153 ? 3.912 -11.875 -3.158 1 98.75 153 PHE B N 1
ATOM 3116 C CA . PHE B 1 153 ? 3.605 -10.578 -3.738 1 98.75 153 PHE B CA 1
ATOM 3117 C C . PHE B 1 153 ? 3.449 -9.523 -2.65 1 98.75 153 PHE B C 1
ATOM 3119 O O . PHE B 1 153 ? 2.709 -9.727 -1.685 1 98.75 153 PHE B O 1
ATOM 3126 N N . TYR B 1 154 ? 4.156 -8.43 -2.777 1 98.69 154 TYR B N 1
ATOM 3127 C CA . TYR B 1 154 ? 4.066 -7.305 -1.857 1 98.69 154 TYR B CA 1
ATOM 3128 C C . TYR B 1 154 ? 4.07 -5.98 -2.613 1 98.69 154 TYR B C 1
ATOM 3130 O O . TYR B 1 154 ? 4.641 -5.887 -3.703 1 98.69 154 TYR B O 1
ATOM 3138 N N . HIS B 1 155 ? 3.387 -4.98 -2.117 1 98.06 155 HIS B N 1
ATOM 3139 C CA . HIS B 1 155 ? 3.338 -3.686 -2.785 1 98.06 155 HIS B CA 1
ATOM 3140 C C . HIS B 1 155 ? 3.252 -2.547 -1.776 1 98.06 155 HIS B C 1
ATOM 3142 O O . HIS B 1 155 ? 2.758 -2.734 -0.663 1 98.06 155 HIS B O 1
ATOM 3148 N N . SER B 1 156 ? 3.762 -1.419 -2.137 1 96.69 156 SER B N 1
ATOM 3149 C CA . SER B 1 156 ? 3.762 -0.215 -1.312 1 96.69 156 SER B CA 1
ATOM 3150 C C . SER B 1 156 ? 4.109 1.02 -2.139 1 96.69 156 SER B C 1
ATOM 3152 O O . SER B 1 156 ? 4.797 0.919 -3.156 1 96.69 156 SER B O 1
ATOM 3154 N N . PHE B 1 157 ? 3.686 2.178 -1.681 1 97.12 157 PHE B N 1
ATOM 3155 C CA . PHE B 1 157 ? 4.047 3.424 -2.346 1 97.12 157 PHE B CA 1
ATOM 3156 C C . PHE B 1 157 ? 5.516 3.758 -2.102 1 97.12 157 PHE B C 1
ATOM 3158 O O . PHE B 1 157 ? 6.18 4.324 -2.971 1 97.12 157 PHE B O 1
ATOM 3165 N N . ARG B 1 158 ? 5.98 3.49 -0.904 1 94.75 158 ARG B N 1
ATOM 3166 C CA . ARG B 1 158 ? 7.285 3.928 -0.419 1 94.75 158 ARG B CA 1
ATOM 3167 C C . ARG B 1 158 ? 7.469 5.43 -0.622 1 94.75 158 ARG B C 1
ATOM 3169 O O . ARG B 1 158 ? 6.727 6.234 -0.053 1 94.75 158 ARG B O 1
ATOM 3176 N N . HIS B 1 159 ? 8.312 5.867 -1.593 1 94.19 159 HIS B N 1
ATOM 3177 C CA . HIS B 1 159 ? 8.656 7.281 -1.681 1 94.19 159 HIS B CA 1
ATOM 3178 C C . HIS B 1 159 ? 8.141 7.895 -2.98 1 94.19 159 HIS B C 1
ATOM 3180 O O . HIS B 1 159 ? 8.586 8.969 -3.383 1 94.19 159 HIS B O 1
ATOM 3186 N N . HIS B 1 160 ? 7.246 7.242 -3.682 1 96.31 160 HIS B N 1
ATOM 3187 C CA . HIS B 1 160 ? 6.914 7.668 -5.035 1 96.31 160 HIS B CA 1
ATOM 3188 C C . HIS B 1 160 ? 5.414 7.902 -5.191 1 96.31 160 HIS B C 1
ATOM 3190 O O . HIS B 1 160 ? 4.629 7.484 -4.336 1 96.31 160 HIS B O 1
ATOM 3196 N N . ARG B 1 161 ? 5.078 8.602 -6.25 1 96.31 161 ARG B N 1
ATOM 3197 C CA . ARG B 1 161 ? 3.686 8.867 -6.594 1 96.31 161 ARG B CA 1
ATOM 3198 C C . ARG B 1 161 ? 2.936 7.574 -6.887 1 96.31 161 ARG B C 1
ATOM 3200 O O . ARG B 1 161 ? 1.808 7.387 -6.43 1 96.31 161 ARG B O 1
ATOM 3207 N N . LYS B 1 162 ? 3.576 6.715 -7.641 1 97.69 162 LYS B N 1
ATOM 3208 C CA . LYS B 1 162 ? 3.008 5.406 -7.961 1 97.69 162 LYS B CA 1
ATOM 3209 C C . LYS B 1 162 ? 3.611 4.316 -7.078 1 97.69 162 LYS B C 1
ATOM 3211 O O . LYS B 1 162 ? 4.762 4.422 -6.648 1 97.69 162 LYS B O 1
ATOM 3216 N N . PRO B 1 163 ? 2.834 3.238 -6.84 1 97.75 163 PRO B N 1
ATOM 3217 C CA . PRO B 1 163 ? 3.35 2.168 -5.98 1 97.75 163 PRO B CA 1
ATOM 3218 C C . PRO B 1 163 ? 4.418 1.324 -6.672 1 97.75 163 PRO B C 1
ATOM 3220 O O . PRO B 1 163 ? 4.598 1.422 -7.887 1 97.75 163 PRO B O 1
ATOM 3223 N N . GLU B 1 164 ? 5.121 0.646 -5.902 1 98.06 164 GLU B N 1
ATOM 3224 C CA . GLU B 1 164 ? 6.066 -0.368 -6.359 1 98.06 164 GLU B CA 1
ATOM 3225 C C . GLU B 1 164 ? 5.574 -1.772 -6.027 1 98.06 164 GLU B C 1
ATOM 3227 O O . GLU B 1 164 ? 4.84 -1.965 -5.055 1 98.06 164 GLU B O 1
ATOM 3232 N N . TRP B 1 165 ? 5.945 -2.729 -6.836 1 98.44 165 TRP B N 1
ATOM 3233 C CA . TRP B 1 165 ? 5.555 -4.121 -6.652 1 98.44 165 TRP B CA 1
ATOM 3234 C C . TRP B 1 165 ? 6.781 -5.008 -6.453 1 98.44 165 TRP B C 1
ATOM 3236 O O . TRP B 1 165 ? 7.773 -4.879 -7.176 1 98.44 165 TRP B O 1
ATOM 3246 N N . PHE B 1 166 ? 6.699 -5.863 -5.465 1 98.75 166 PHE B N 1
ATOM 3247 C CA . PHE B 1 166 ? 7.809 -6.742 -5.117 1 98.75 166 PHE B CA 1
ATOM 3248 C C . PHE B 1 166 ? 7.391 -8.203 -5.207 1 98.75 166 PHE B C 1
ATOM 3250 O O . PHE B 1 166 ? 6.359 -8.594 -4.656 1 98.75 166 PHE B O 1
ATOM 3257 N N . ILE B 1 167 ? 8.188 -9 -5.906 1 98.62 167 ILE B N 1
ATOM 3258 C CA . ILE B 1 167 ? 7.938 -10.422 -6.113 1 98.62 167 ILE B CA 1
ATOM 3259 C C . ILE B 1 167 ? 9.109 -11.234 -5.574 1 98.62 167 ILE B C 1
ATOM 3261 O O . ILE B 1 167 ? 10.273 -10.945 -5.887 1 98.62 167 ILE B O 1
ATOM 3265 N N . HIS B 1 168 ? 8.875 -12.188 -4.754 1 98.75 168 HIS B N 1
ATOM 3266 C CA . HIS B 1 168 ? 9.883 -13.156 -4.324 1 98.75 168 HIS B CA 1
ATOM 3267 C C . HIS B 1 168 ? 9.531 -14.562 -4.793 1 98.75 168 HIS B C 1
ATOM 3269 O O . HIS B 1 168 ? 8.492 -15.109 -4.41 1 98.75 168 HIS B O 1
ATOM 3275 N N . ILE B 1 169 ? 10.336 -15.094 -5.656 1 98.56 169 ILE B N 1
ATOM 3276 C CA . ILE B 1 169 ? 10.203 -16.469 -6.113 1 98.56 169 ILE B CA 1
ATOM 3277 C C . ILE B 1 169 ? 10.93 -17.406 -5.145 1 98.56 169 ILE B C 1
ATOM 3279 O O . ILE B 1 169 ? 12.156 -17.359 -5.031 1 98.56 169 ILE B O 1
ATOM 3283 N N . GLY B 1 170 ? 10.188 -18.203 -4.477 1 98.25 170 GLY B N 1
ATOM 3284 C CA . GLY B 1 170 ? 10.766 -19.109 -3.498 1 98.25 170 GLY B CA 1
ATOM 3285 C C . GLY B 1 170 ? 11.359 -20.359 -4.121 1 98.25 170 GLY B C 1
ATOM 3286 O O . GLY B 1 170 ? 11.242 -20.562 -5.328 1 98.25 170 GLY B O 1
ATOM 3287 N N . GLU B 1 171 ? 11.992 -21.219 -3.266 1 96.94 171 GLU B N 1
ATOM 3288 C CA . GLU B 1 171 ? 12.555 -22.484 -3.695 1 96.94 171 GLU B CA 1
ATOM 3289 C C . GLU B 1 171 ? 11.461 -23.516 -3.957 1 96.94 171 GLU B C 1
ATOM 3291 O O . GLU B 1 171 ? 10.438 -23.531 -3.264 1 96.94 171 GLU B O 1
ATOM 3296 N N . PRO B 1 172 ? 11.703 -24.359 -4.949 1 97.69 172 PRO B N 1
ATOM 3297 C CA . PRO B 1 172 ? 10.719 -25.406 -5.195 1 97.69 172 PRO B CA 1
ATOM 3298 C C . PRO B 1 172 ? 10.5 -26.312 -3.982 1 97.69 172 PRO B C 1
ATOM 3300 O O . PRO B 1 172 ? 11.453 -26.625 -3.264 1 97.69 172 PRO B O 1
ATOM 3303 N N . LEU B 1 173 ? 9.266 -26.609 -3.773 1 97.75 173 LEU B N 1
ATOM 3304 C CA . LEU B 1 173 ? 8.859 -27.531 -2.713 1 97.75 173 LEU B CA 1
ATOM 3305 C C . LEU B 1 173 ? 8.203 -28.781 -3.295 1 97.75 173 LEU B C 1
ATOM 3307 O O . LEU B 1 173 ? 7.398 -28.688 -4.223 1 97.75 173 LEU B O 1
ATOM 3311 N N . TRP B 1 174 ? 8.562 -29.938 -2.77 1 96.75 174 TRP B N 1
ATOM 3312 C CA . TRP B 1 174 ? 7.91 -31.188 -3.146 1 96.75 174 TRP B CA 1
ATOM 3313 C C . TRP B 1 174 ? 7 -31.672 -2.031 1 96.75 174 TRP B C 1
ATOM 3315 O O . TRP B 1 174 ? 7.434 -31.828 -0.887 1 96.75 174 TRP B O 1
ATOM 3325 N N . ALA B 1 175 ? 5.762 -31.906 -2.414 1 95.81 175 ALA B N 1
ATOM 3326 C CA . ALA B 1 175 ? 4.77 -32.344 -1.428 1 95.81 175 ALA B CA 1
ATOM 3327 C C . ALA B 1 175 ? 5.246 -33.562 -0.667 1 95.81 175 ALA B C 1
ATOM 3329 O O . ALA B 1 175 ? 4.996 -33.688 0.534 1 95.81 175 ALA B O 1
ATOM 3330 N N . ALA B 1 176 ? 5.953 -34.406 -1.32 1 93.62 176 ALA B N 1
ATOM 3331 C CA . ALA B 1 176 ? 6.445 -35.656 -0.732 1 93.62 176 ALA B CA 1
ATOM 3332 C C . ALA B 1 176 ? 7.457 -35.375 0.374 1 93.62 176 ALA B C 1
ATOM 3334 O O . ALA B 1 176 ? 7.641 -36.188 1.278 1 93.62 176 ALA B O 1
ATOM 3335 N N . HIS B 1 177 ? 8.094 -34.219 0.333 1 94.44 177 HIS B N 1
ATOM 3336 C CA . HIS B 1 177 ? 9.164 -33.906 1.269 1 94.44 177 HIS B CA 1
ATOM 3337 C C . HIS B 1 177 ? 8.695 -32.938 2.334 1 94.44 177 HIS B C 1
ATOM 3339 O O . HIS B 1 177 ? 9.445 -32.562 3.24 1 94.44 177 HIS B O 1
ATOM 3345 N N . MET B 1 178 ? 7.492 -32.531 2.219 1 94.69 178 MET B N 1
ATOM 3346 C CA . MET B 1 178 ? 6.977 -31.578 3.18 1 94.69 178 MET B CA 1
ATOM 3347 C C . MET B 1 178 ? 6.629 -32.25 4.504 1 94.69 178 MET B C 1
ATOM 3349 O O . MET B 1 178 ? 6.199 -33.406 4.523 1 94.69 178 MET B O 1
ATOM 3353 N N . VAL B 1 179 ? 6.781 -31.484 5.512 1 94.31 179 VAL B N 1
ATOM 3354 C CA . VAL B 1 179 ? 6.465 -31.984 6.848 1 94.31 179 VAL B CA 1
ATOM 3355 C C . VAL B 1 179 ? 4.953 -32.156 6.992 1 94.31 179 VAL B C 1
ATOM 3357 O O . VAL B 1 179 ? 4.188 -31.25 6.609 1 94.31 179 VAL B O 1
ATOM 3360 N N . GLY B 1 180 ? 4.539 -33.25 7.449 1 94.19 180 GLY B N 1
ATOM 3361 C CA . GLY B 1 180 ? 3.127 -33.531 7.672 1 94.19 180 GLY B CA 1
ATOM 3362 C C . GLY B 1 180 ? 2.707 -34.906 7.219 1 94.19 180 GLY B C 1
ATOM 3363 O O . GLY B 1 180 ? 3.191 -35.406 6.199 1 94.19 180 GLY B O 1
ATOM 3364 N N . SER B 1 181 ? 1.749 -35.5 7.957 1 93.38 181 SER B N 1
ATOM 3365 C CA . SER B 1 181 ? 1.328 -36.875 7.695 1 93.38 181 SER B CA 1
ATOM 3366 C C . SER B 1 181 ? 0.124 -36.938 6.758 1 93.38 181 SER B C 1
ATOM 3368 O O . SER B 1 181 ? -0.194 -37.969 6.191 1 93.38 181 SER B O 1
ATOM 3370 N N . ASP B 1 182 ? -0.578 -35.812 6.73 1 95.56 182 ASP B N 1
ATOM 3371 C CA . ASP B 1 182 ? -1.746 -35.75 5.859 1 95.56 182 ASP B CA 1
ATOM 3372 C C . ASP B 1 182 ? -1.814 -34.375 5.16 1 95.56 182 ASP B C 1
ATOM 3374 O O . ASP B 1 182 ? -0.934 -33.531 5.34 1 95.56 182 ASP B O 1
ATOM 3378 N N . ARG B 1 183 ? -2.74 -34.219 4.344 1 95.94 183 ARG B N 1
ATOM 3379 C CA . ARG B 1 183 ? -2.84 -33.031 3.498 1 95.94 183 ARG B CA 1
ATOM 3380 C C . ARG B 1 183 ? -3.045 -31.766 4.336 1 95.94 183 ARG B C 1
ATOM 3382 O O . ARG B 1 183 ? -2.547 -30.688 3.986 1 95.94 183 ARG B O 1
ATOM 3389 N N . LYS B 1 184 ? -3.783 -31.906 5.398 1 97.19 184 LYS B N 1
ATOM 3390 C CA . LYS B 1 184 ? -4.023 -30.766 6.281 1 97.19 184 LYS B CA 1
ATOM 3391 C C . LYS B 1 184 ? -2.719 -30.266 6.895 1 97.19 184 LYS B C 1
ATOM 3393 O O . LYS B 1 184 ? -2.451 -29.062 6.902 1 97.19 184 LYS B O 1
ATOM 3398 N N . GLU B 1 185 ? -1.959 -31.141 7.34 1 98.06 185 GLU B N 1
ATOM 3399 C CA . GLU B 1 185 ? -0.682 -30.797 7.953 1 98.06 185 GLU B CA 1
ATOM 3400 C C . GLU B 1 185 ? 0.29 -30.234 6.914 1 98.06 185 GLU B C 1
ATOM 3402 O O . GLU B 1 185 ? 1.03 -29.281 7.195 1 98.06 185 GLU B O 1
ATOM 3407 N N . LYS B 1 186 ? 0.324 -30.828 5.766 1 98.19 186 LYS B N 1
ATOM 3408 C CA . LYS B 1 186 ? 1.188 -30.344 4.695 1 98.19 186 LYS B CA 1
ATOM 3409 C C . LYS B 1 186 ? 0.769 -28.938 4.246 1 98.19 186 LYS B C 1
ATOM 3411 O O . LYS B 1 186 ? 1.617 -28.109 3.918 1 98.19 186 LYS B O 1
ATOM 3416 N N . THR B 1 187 ? -0.554 -28.75 4.242 1 98.38 187 THR B N 1
ATOM 3417 C CA . THR B 1 187 ? -1.056 -27.422 3.918 1 98.38 187 THR B CA 1
ATOM 3418 C C . THR B 1 187 ? -0.618 -26.406 4.969 1 98.38 187 THR B C 1
ATOM 3420 O O . THR B 1 187 ? -0.224 -25.281 4.633 1 98.38 187 THR B O 1
ATOM 3423 N N . ALA B 1 188 ? -0.662 -26.797 6.223 1 98.25 188 ALA B N 1
ATOM 3424 C CA . ALA B 1 188 ? -0.198 -25.922 7.297 1 98.25 188 ALA B CA 1
ATOM 3425 C C . ALA B 1 188 ? 1.278 -25.578 7.125 1 98.25 188 ALA B C 1
ATOM 3427 O O . ALA B 1 188 ? 1.691 -24.453 7.391 1 98.25 188 ALA B O 1
ATOM 3428 N N . GLU B 1 189 ? 2.008 -26.562 6.715 1 98.31 189 GLU B N 1
ATOM 3429 C CA . GLU B 1 189 ? 3.42 -26.312 6.434 1 98.31 189 GLU B CA 1
ATOM 3430 C C . GLU B 1 189 ? 3.59 -25.328 5.281 1 98.31 189 GLU B C 1
ATOM 3432 O O . GLU B 1 189 ? 4.41 -24.406 5.359 1 98.31 189 GLU B O 1
ATOM 3437 N N . LEU B 1 190 ? 2.855 -25.484 4.219 1 98.56 190 LEU B N 1
ATOM 3438 C CA . LEU B 1 190 ? 2.889 -24.562 3.088 1 98.56 190 LEU B CA 1
ATOM 3439 C C . LEU B 1 190 ? 2.52 -23.156 3.527 1 98.56 190 LEU B C 1
ATOM 3441 O O . LEU B 1 190 ? 3.158 -22.188 3.113 1 98.56 190 LEU B O 1
ATOM 3445 N N . GLU B 1 191 ? 1.488 -23.047 4.414 1 98.56 191 GLU B N 1
ATOM 3446 C CA . GLU B 1 191 ? 1.098 -21.766 4.984 1 98.56 191 GLU B CA 1
ATOM 3447 C C . GLU B 1 191 ? 2.268 -21.094 5.711 1 98.56 191 GLU B C 1
ATOM 3449 O O . GLU B 1 191 ? 2.52 -19.906 5.531 1 98.56 191 GLU B O 1
ATOM 3454 N N . ARG B 1 192 ? 2.877 -21.891 6.477 1 98.31 192 ARG B N 1
ATOM 3455 C CA . ARG B 1 192 ? 4 -21.375 7.254 1 98.31 192 ARG B CA 1
ATOM 3456 C C . ARG B 1 192 ? 5.109 -20.875 6.336 1 98.31 192 ARG B C 1
ATOM 3458 O O . ARG B 1 192 ? 5.641 -19.781 6.543 1 98.31 192 ARG B O 1
ATOM 3465 N N . ILE B 1 193 ? 5.434 -21.609 5.344 1 98.38 193 ILE B N 1
ATOM 3466 C CA . ILE B 1 193 ? 6.504 -21.266 4.414 1 98.38 193 ILE B CA 1
ATOM 3467 C C . ILE B 1 193 ? 6.145 -20 3.65 1 98.38 193 ILE B C 1
ATOM 3469 O O . ILE B 1 193 ? 6.949 -19.078 3.564 1 98.38 193 ILE B O 1
ATOM 3473 N N . CYS B 1 194 ? 4.953 -19.938 3.115 1 98.69 194 CYS B N 1
ATOM 3474 C CA . CYS B 1 194 ? 4.523 -18.797 2.316 1 98.69 194 CYS B CA 1
ATOM 3475 C C . CYS B 1 194 ? 4.387 -17.547 3.18 1 98.69 194 CYS B C 1
ATOM 3477 O O . CYS B 1 194 ? 4.691 -16.438 2.729 1 98.69 194 CYS B O 1
ATOM 3479 N N . THR B 1 195 ? 3.902 -17.734 4.438 1 98.81 195 THR B N 1
ATOM 3480 C CA . THR B 1 195 ? 3.82 -16.609 5.363 1 98.81 195 THR B CA 1
ATOM 3481 C C . THR B 1 195 ? 5.207 -16.047 5.664 1 98.81 195 THR B C 1
ATOM 3483 O O . THR B 1 195 ? 5.414 -14.836 5.637 1 98.81 195 THR B O 1
ATOM 3486 N N . ALA B 1 196 ? 6.113 -16.953 5.953 1 98.75 196 ALA B N 1
ATOM 3487 C CA . ALA B 1 196 ? 7.484 -16.531 6.242 1 98.75 196 ALA B CA 1
ATOM 3488 C C . ALA B 1 196 ? 8.102 -15.812 5.047 1 98.75 196 ALA B C 1
ATOM 3490 O O . ALA B 1 196 ? 8.828 -14.828 5.219 1 98.75 196 ALA B O 1
ATOM 3491 N N . GLN B 1 197 ? 7.875 -16.297 3.906 1 98.62 197 GLN B N 1
ATOM 3492 C CA . GLN B 1 197 ? 8.383 -15.68 2.688 1 98.62 197 GLN B CA 1
ATOM 3493 C C . GLN B 1 197 ? 7.824 -14.273 2.506 1 98.62 197 GLN B C 1
ATOM 3495 O O . GLN B 1 197 ? 8.562 -13.336 2.18 1 98.62 197 GLN B O 1
ATOM 3500 N N . LEU B 1 198 ? 6.512 -14.125 2.67 1 98.75 198 LEU B N 1
ATOM 3501 C CA . LEU B 1 198 ? 5.867 -12.82 2.559 1 98.75 198 LEU B CA 1
ATOM 3502 C C . LEU B 1 198 ? 6.398 -11.859 3.617 1 98.75 198 LEU B C 1
ATOM 3504 O O . LEU B 1 198 ? 6.645 -10.688 3.33 1 98.75 198 LEU B O 1
ATOM 3508 N N . ASP B 1 199 ? 6.582 -12.359 4.824 1 98.69 199 ASP B N 1
ATOM 3509 C CA . ASP B 1 199 ? 7.113 -11.539 5.906 1 98.69 199 ASP B CA 1
ATOM 3510 C C . ASP B 1 199 ? 8.547 -11.102 5.609 1 98.69 199 ASP B C 1
ATOM 3512 O O . ASP B 1 199 ? 8.945 -9.992 5.984 1 98.69 199 ASP B O 1
ATOM 3516 N N . GLU B 1 200 ? 9.289 -11.977 5.008 1 98.69 200 GLU B N 1
ATOM 3517 C CA . GLU B 1 200 ? 10.648 -11.617 4.621 1 98.69 200 GLU B CA 1
ATOM 3518 C C . GLU B 1 200 ? 10.648 -10.469 3.605 1 98.69 200 GLU B C 1
ATOM 3520 O O . GLU B 1 200 ? 11.414 -9.516 3.738 1 98.69 200 GLU B O 1
ATOM 3525 N N . VAL B 1 201 ? 9.836 -10.57 2.611 1 98.75 201 VAL B N 1
ATOM 3526 C CA . VAL B 1 201 ? 9.734 -9.508 1.614 1 98.75 201 VAL B CA 1
ATOM 3527 C C . VAL B 1 201 ? 9.32 -8.203 2.287 1 98.75 201 VAL B C 1
ATOM 3529 O O . VAL B 1 201 ? 9.906 -7.152 2.035 1 98.75 201 VAL B O 1
ATOM 3532 N N . LYS B 1 202 ? 8.273 -8.305 3.121 1 98.56 202 LYS B N 1
ATOM 3533 C CA . LYS B 1 202 ? 7.84 -7.129 3.863 1 98.56 202 LYS B CA 1
ATOM 3534 C C . LYS B 1 202 ? 9 -6.508 4.637 1 98.56 202 LYS B C 1
ATOM 3536 O O . LYS B 1 202 ? 9.211 -5.293 4.59 1 98.56 202 LYS B O 1
ATOM 3541 N N . ARG B 1 203 ? 9.742 -7.328 5.367 1 98.44 203 ARG B N 1
ATOM 3542 C CA . ARG B 1 203 ? 10.859 -6.84 6.164 1 98.44 203 ARG B CA 1
ATOM 3543 C C . ARG B 1 203 ? 11.875 -6.109 5.293 1 98.44 203 ARG B C 1
ATOM 3545 O O . ARG B 1 203 ? 12.344 -5.027 5.648 1 98.44 203 ARG B O 1
ATOM 3552 N N . LEU B 1 204 ? 12.25 -6.668 4.18 1 98.62 204 LEU B N 1
ATOM 3553 C CA . LEU B 1 204 ? 13.227 -6.078 3.273 1 98.62 204 LEU B CA 1
ATOM 3554 C C . LEU B 1 204 ? 12.734 -4.738 2.734 1 98.62 204 LEU B C 1
ATOM 3556 O O . LEU B 1 204 ? 13.5 -3.777 2.654 1 98.62 204 LEU B O 1
ATOM 3560 N N . VAL B 1 205 ? 11.438 -4.684 2.375 1 98.38 205 VAL B N 1
ATOM 3561 C CA . VAL B 1 205 ? 10.867 -3.477 1.794 1 98.38 205 VAL B CA 1
ATOM 3562 C C . VAL B 1 205 ? 10.766 -2.389 2.861 1 98.38 205 VAL B C 1
ATOM 3564 O O . VAL B 1 205 ? 11.133 -1.237 2.623 1 98.38 205 VAL B O 1
ATOM 3567 N N . VAL B 1 206 ? 10.266 -2.725 4.062 1 97.88 206 VAL B N 1
ATOM 3568 C CA . VAL B 1 206 ? 10.078 -1.772 5.152 1 97.88 206 VAL B CA 1
ATOM 3569 C C . VAL B 1 206 ? 11.422 -1.208 5.59 1 97.88 206 VAL B C 1
ATOM 3571 O O . VAL B 1 206 ? 11.531 -0.023 5.918 1 97.88 206 VAL B O 1
ATOM 3574 N N . SER B 1 207 ? 12.461 -2.049 5.547 1 97.25 207 SER B N 1
ATOM 3575 C CA . SER B 1 207 ? 13.789 -1.62 5.973 1 97.25 207 SER B CA 1
ATOM 3576 C C . SER B 1 207 ? 14.578 -1.029 4.809 1 97.25 207 SER B C 1
ATOM 3578 O O . SER B 1 207 ? 15.742 -0.661 4.969 1 97.25 207 SER B O 1
ATOM 3580 N N . GLU B 1 208 ? 13.992 -1.046 3.633 1 96.31 208 GLU B N 1
ATOM 3581 C CA . GLU B 1 208 ? 14.578 -0.479 2.424 1 96.31 208 GLU B CA 1
ATOM 3582 C C . GLU B 1 208 ? 15.859 -1.218 2.035 1 96.31 208 GLU B C 1
ATOM 3584 O O . GLU B 1 208 ? 16.844 -0.595 1.63 1 96.31 208 GLU B O 1
ATOM 3589 N N . GLN B 1 209 ? 15.906 -2.516 2.326 1 97.75 209 GLN B N 1
ATOM 3590 C CA . GLN B 1 209 ? 17 -3.387 1.902 1 97.75 209 GLN B CA 1
ATOM 3591 C C . GLN B 1 209 ? 16.656 -4.109 0.603 1 97.75 209 GLN B C 1
ATOM 3593 O O . GLN B 1 209 ? 16.312 -5.293 0.616 1 97.75 209 GLN B O 1
ATOM 3598 N N . LEU B 1 210 ? 16.828 -3.408 -0.562 1 97.94 210 LEU B N 1
ATOM 3599 C CA . LEU B 1 210 ? 16.266 -3.883 -1.824 1 97.94 210 LEU B CA 1
ATOM 3600 C C . LEU B 1 210 ? 17.359 -4.426 -2.732 1 97.94 210 LEU B C 1
ATOM 3602 O O . LEU B 1 210 ? 17.125 -4.688 -3.912 1 97.94 210 LEU B O 1
ATOM 3606 N N . GLN B 1 211 ? 18.531 -4.617 -2.168 1 97.88 211 GLN B N 1
ATOM 3607 C CA . GLN B 1 211 ? 19.688 -4.977 -2.982 1 97.88 211 GLN B CA 1
ATOM 3608 C C . GLN B 1 211 ? 19.5 -6.344 -3.635 1 97.88 211 GLN B C 1
ATOM 3610 O O . GLN B 1 211 ? 20.062 -6.617 -4.695 1 97.88 211 GLN B O 1
ATOM 3615 N N . SER B 1 212 ? 18.75 -7.172 -3.07 1 97.75 212 SER B N 1
ATOM 3616 C CA . SER B 1 212 ? 18.578 -8.523 -3.588 1 97.75 212 SER B CA 1
ATOM 3617 C C . SER B 1 212 ? 17.531 -8.555 -4.699 1 97.75 212 SER B C 1
ATOM 3619 O O . SER B 1 212 ? 17.344 -9.586 -5.348 1 97.75 212 SER B O 1
ATOM 3621 N N . PHE B 1 213 ? 16.859 -7.449 -4.914 1 98.19 213 PHE B N 1
ATOM 3622 C CA . PHE B 1 213 ? 15.82 -7.395 -5.934 1 98.19 213 PHE B CA 1
ATOM 3623 C C . PHE B 1 213 ? 16.391 -6.895 -7.258 1 98.19 213 PHE B C 1
ATOM 3625 O O . PHE B 1 213 ? 17.281 -6.047 -7.277 1 98.19 213 PHE B O 1
ATOM 3632 N N . THR B 1 214 ? 15.859 -7.41 -8.297 1 97.75 214 THR B N 1
ATOM 3633 C CA . THR B 1 214 ? 16.156 -6.949 -9.648 1 97.75 214 THR B CA 1
ATOM 3634 C C . THR B 1 214 ? 14.938 -6.258 -10.258 1 97.75 214 THR B C 1
ATOM 3636 O O . THR B 1 214 ? 13.805 -6.727 -10.109 1 97.75 214 THR B O 1
ATOM 3639 N N . ARG B 1 215 ? 15.234 -5.238 -10.969 1 96.44 215 ARG B N 1
ATOM 3640 C CA . ARG B 1 215 ? 14.148 -4.5 -11.609 1 96.44 215 ARG B CA 1
ATOM 3641 C C . ARG B 1 215 ? 13.562 -5.293 -12.773 1 96.44 215 ARG B C 1
ATOM 3643 O O . ARG B 1 215 ? 14.297 -5.922 -13.539 1 96.44 215 ARG B O 1
ATOM 3650 N N . TRP B 1 216 ? 12.266 -5.277 -12.836 1 95.5 216 TRP B N 1
ATOM 3651 C CA . TRP B 1 216 ? 11.477 -5.941 -13.867 1 95.5 216 TRP B CA 1
ATOM 3652 C C . TRP B 1 216 ? 10.453 -4.984 -14.469 1 95.5 216 TRP B C 1
ATOM 3654 O O . TRP B 1 216 ? 9.773 -4.258 -13.742 1 95.5 216 TRP B O 1
ATOM 3664 N N . ASN B 1 217 ? 10.336 -4.82 -15.75 1 91.62 217 ASN B N 1
ATOM 3665 C CA . ASN B 1 217 ? 9.438 -3.84 -16.344 1 91.62 217 ASN B CA 1
ATOM 3666 C C . ASN B 1 217 ? 8.148 -4.492 -16.844 1 91.62 217 ASN B C 1
ATOM 3668 O O . ASN B 1 217 ? 7.406 -3.887 -17.625 1 91.62 217 ASN B O 1
ATOM 3672 N N . GLY B 1 218 ? 7.887 -5.77 -16.5 1 89.62 218 GLY B N 1
ATOM 3673 C CA . GLY B 1 218 ? 6.719 -6.512 -16.953 1 89.62 218 GLY B CA 1
ATOM 3674 C C . GLY B 1 218 ? 7.008 -7.426 -18.125 1 89.62 218 GLY B C 1
ATOM 3675 O O . GLY B 1 218 ? 6.184 -8.266 -18.484 1 89.62 218 GLY B O 1
ATOM 3676 N N . GLY B 1 219 ? 8.164 -7.324 -18.766 1 83.62 219 GLY B N 1
ATOM 3677 C CA . GLY B 1 219 ? 8.648 -8.148 -19.859 1 83.62 219 GLY B CA 1
ATOM 3678 C C . GLY B 1 219 ? 10.086 -8.609 -19.656 1 83.62 219 GLY B C 1
ATOM 3679 O O . GLY B 1 219 ? 10.344 -9.812 -19.594 1 83.62 219 GLY B O 1
ATOM 3680 N N . ALA B 1 220 ? 10.891 -7.68 -19.516 1 82.69 220 ALA B N 1
ATOM 3681 C CA . ALA B 1 220 ? 12.312 -7.969 -19.344 1 82.69 220 ALA B CA 1
ATOM 3682 C C . ALA B 1 220 ? 12.805 -7.539 -17.969 1 82.69 220 ALA B C 1
ATOM 3684 O O . ALA B 1 220 ? 12.258 -6.605 -17.375 1 82.69 220 ALA B O 1
ATOM 3685 N N . LEU B 1 221 ? 13.734 -8.344 -17.453 1 83.44 221 LEU B N 1
ATOM 3686 C CA . LEU B 1 221 ? 14.43 -7.953 -16.234 1 83.44 221 LEU B CA 1
ATOM 3687 C C . LEU B 1 221 ? 15.477 -6.883 -16.516 1 83.44 221 LEU B C 1
ATOM 3689 O O . LEU B 1 221 ? 16.078 -6.867 -17.594 1 83.44 221 LEU B O 1
#

Nearest PDB structures (foldseek):
  3hh1-assembly2_C  TM=6.119E-01  e=4.382E-02  Chlorobaculum tepidum
  3hh1-assembly1_B  TM=5.806E-01  e=4.661E-02  Chlorobaculum tepidum
  3kwp-assembly1_A-2  TM=5.636E-01  e=2.672E-02  Levilactobacillus brevis ATCC 367
  2iyl-assembly1_D  TM=4.848E-01  e=1.509E-01  Thermus aquaticus
  8fbx-assembly2_B  TM=3.180E-01  e=2.801E-01  Variovorax paradoxus

InterPro domains:
  IPR002123 Phospholipid/glycerol acyltransferase [PF01553] (36-153)
  IPR002123 Phospholipid/glycerol acyltransferase [SM00563] (40-156)

Secondary structure (DSSP, 8-state):
-PPP---HHHHHHHHHHHHHHHHHH-SEEEEEE----S--EEEE---STTHHHHHHHIIIIII---EEEEEEHHHHHHSGGGGGGTEEEE-TT-HHHHHHHHHHHHHHHHTT-EEEE-TT-S---TT--S----THHHHHHHHHT--EEEEEEEEE-TTSSS-EEEEEE---B-GGGSS-SSHHHHHHHHHHHHHHHHHHHHHHHHTT--TT-EEE-SS--/-PPP---HHHHHHHHHHHHHHHHHH-SEEEEEE----S--EEEE---STTHHHHHHHIIIIII---EEEEEEHHHHHHSGGGGGGTEEEE-TT-HHHHHHHHHHHHHHHHTT-EEEE-TT-S---TT--S----THHHHHHHHHT--EEEEEEEEE-TTSSS-EEEEEE---B-GGGSS-SSHHHHHHHHHHHHHHHHHHHHHHHHTT--TT-EEE-SS--

Organism: NCBI:txid1325335

Sequence (442 aa):
MIKAKKSRSFEWMFSLYNTWLLRTSFHRLHVRGRIVRTPALYVANHSSWWDGLIAFQLSRFLFQQNSYAMMSEEGLKQYPFFRKLGGFSIDRTKRKEIMKSLDYAVSLLCDGKSVWMFPQGEEQHIEKRPLHFFTGAIYVAERANVPIIPLAFYHSFRHHRKPEWFIHIGEPLWAAHMVGSDRKEKTAELERICTAQLDEVKRLVVSEQLQSFTRWNGGALMIKAKKSRSFEWMFSLYNTWLLRTSFHRLHVRGRIVRTPALYVANHSSWWDGLIAFQLSRFLFQQNSYAMMSEEGLKQYPFFRKLGGFSIDRTKRKEIMKSLDYAVSLLCDGKSVWMFPQGEEQHIEKRPLHFFTGAIYVAERANVPIIPLAFYHSFRHHRKPEWFIHIGEPLWAAHMVGSDRKEKTAELERICTAQLDEVKRLVVSEQLQSFTRWNGGAL

Radius of gyration: 24.97 Å; Cα contacts (8 Å, |Δi|>4): 897; chains: 2; bounding box: 42×72×63 Å